Protein AF-0000000084585343 (afdb_homodimer)

Secondary structure (DSSP, 8-state):
-------EEEEEETTT---TT-EEEEEETTEEEEEE---GGGT-----EEEEEEE-SSEEEEEEEEEES-SHHHHHHHHHHHHTHHHHHHHHTS-HHHHHHHHHHHHHHHHHSHHHHHHHTTSSSEEEEEEEEEETTEEEEEEESS-EEEEE-S-TT--S-SB-S---TT--EETT-GGGSSS--EEEEEEEPPSSEEEEEEE-GGGGSSTT-TTSSHHHHHHHHHT-SSHHHHHHHHHHHHHHTT--S-EEEEEEEEE-/-------EEEEEETTT---TT-EEEEEETTEEEEEE---GGGT-----EEEEEEE-SSEEEEEEEEEES-SHHHHHHHHHHHHTHHHHHHHHTS-HHHHHHHHHHHHHHHHHSHHHHHHHTTSSSEEEEEEEEEETTEEEEEEESS-EEEEE-S-TT--S-SB-S---TT--EETT-GGGSSS--EEEEEEEPPSSEEEEEEE-GGGGSSTT-TTSSHHHHHHHHHT-SSHHHHHHHHHHHHHHTT--S-EEEEEEEEE-

pLDDT: mean 93.37, std 10.65, range [27.2, 98.88]

Nearest PDB structures (foldseek):
  2j82-assembly1_A-2  TM=6.021E-01  e=1.663E-08  Synechococcus elongatus
  2p8e-assembly2_B  TM=5.003E-01  e=1.039E-08  Homo sapiens
  1txo-assembly1_A  TM=5.995E-01  e=2.794E-07  Mycobacterium tuberculosis
  6rre-assembly1_A  TM=5.314E-01  e=5.277E-06  Legionella pneumophila
  6rre-assembly6_F  TM=5.368E-01  e=9.498E-06  Legionella pneumophila

Foldseek 3Di:
DPPPFDKDKDKDFCVVPQQELHWDWDDDVQKIKIWHNFYVVQPADTTLKMKMWIDTDFKIKIKIKGWPPHNFQVVLVRVLCVVCVVVLVVLLPDDPVRSQVVVVVVVVCSLLDPVQQVVLLPTPTWMWMKIWMDGHQKIKIKTFAAKWKAKADLDPVPPDDGTDADHDHQGITGNSHQSVDPHRDIDMDMDGHDAFKIKMKIKGCLLLPFPPRLPVDSVSLNVLVNPDDDDSRSSSVSNVVRSVRRRRHMMMMMMGMDHD/DPPPFDKDKDKDFCVVPQQELHWDWDDDDQKIKIWHNFYVVQPADTTLKMKMWIDTDFKIKIKIKGWPPHNFQVVLVRVLCVVCVVVLVVLLPDPPVRSQVVVVVVVVCSLLDPVQQVVLLVTPTWMWMKIWMDGHQKIKIKTFAAKWKAKADLDPVPPDDGTDADHDHQGITHNSHQSVDPHRDIDIDMDGHDAFKIKMKIKGCLLLPFPPRLPVDSVSLNVLVNPDDDDSRSSSVSNVVRSVRRRRHIMMMMMGMDHD

Structure (mmCIF, N/CA/C/O backbone):
data_AF-0000000084585343-model_v1
#
loop_
_entity.id
_entity.type
_entity.pdbx_description
1 polymer 'PPM-type phosphatase domain-containing protein'
#
loop_
_atom_site.group_PDB
_atom_site.id
_atom_site.type_symbol
_atom_site.label_atom_id
_atom_site.label_alt_id
_atom_site.label_comp_id
_atom_site.label_asym_id
_atom_site.label_entity_id
_atom_site.label_seq_id
_atom_site.pdbx_PDB_ins_code
_atom_site.Cartn_x
_atom_site.Cartn_y
_atom_site.Cartn_z
_atom_site.occupancy
_atom_site.B_iso_or_equiv
_atom_site.auth_seq_id
_atom_site.auth_comp_id
_atom_site.auth_asym_id
_atom_site.auth_atom_id
_atom_site.pdbx_PDB_model_num
ATOM 1 N N . MET A 1 1 ? -21.422 -38.125 8.891 1 27.5 1 MET A N 1
ATOM 2 C CA . MET A 1 1 ? -20.188 -38.031 8.117 1 27.5 1 MET A CA 1
ATOM 3 C C . MET A 1 1 ? -19.922 -36.625 7.637 1 27.5 1 MET A C 1
ATOM 5 O O . MET A 1 1 ? -20.688 -36.062 6.828 1 27.5 1 MET A O 1
ATOM 9 N N . GLU A 1 2 ? -19.547 -35.656 8.438 1 32.91 2 GLU A N 1
ATOM 10 C CA . GLU A 1 2 ? -19.594 -34.188 8.289 1 32.91 2 GLU A CA 1
ATOM 11 C C . GLU A 1 2 ? -18.938 -33.75 6.992 1 32.91 2 GLU A C 1
ATOM 13 O O . GLU A 1 2 ? -17.875 -34.25 6.629 1 32.91 2 GLU A O 1
ATOM 18 N N . ALA A 1 3 ? -19.609 -33.406 5.957 1 37.69 3 ALA A N 1
ATOM 19 C CA . ALA A 1 3 ? -19.125 -32.969 4.652 1 37.69 3 ALA A CA 1
ATOM 20 C C . ALA A 1 3 ? -17.812 -32.188 4.785 1 37.69 3 ALA A C 1
ATOM 22 O O . ALA A 1 3 ? -17.766 -31.141 5.434 1 37.69 3 ALA A O 1
ATOM 23 N N . LEU A 1 4 ? -16.641 -32.688 5.078 1 44.69 4 LEU A N 1
ATOM 24 C CA . LEU A 1 4 ? -15.32 -32.094 5.164 1 44.69 4 LEU A CA 1
ATOM 25 C C . LEU A 1 4 ? -15.156 -30.984 4.121 1 44.69 4 LEU A C 1
ATOM 27 O O . LEU A 1 4 ? -15.273 -31.25 2.918 1 44.69 4 LEU A O 1
ATOM 31 N N . GLU A 1 5 ? -15.617 -29.828 4.324 1 55.81 5 GLU A N 1
ATOM 32 C CA . GLU A 1 5 ? -15.586 -28.656 3.447 1 55.81 5 GLU A CA 1
ATOM 33 C C . GLU A 1 5 ? -14.336 -28.656 2.57 1 55.81 5 GLU A C 1
ATOM 35 O O . GLU A 1 5 ? -13.227 -28.812 3.068 1 55.81 5 GLU A O 1
ATOM 40 N N . GLN A 1 6 ? -14.414 -29.156 1.311 1 71.06 6 GLN A N 1
ATOM 41 C CA . GLN A 1 6 ? -13.453 -29.531 0.28 1 71.06 6 GLN A CA 1
ATOM 42 C C . GLN A 1 6 ? -12.516 -28.375 -0.047 1 71.06 6 GLN A C 1
ATOM 44 O O . GLN A 1 6 ? -12.969 -27.266 -0.356 1 71.06 6 GLN A O 1
ATOM 49 N N . MET A 1 7 ? -11.312 -28.328 0.651 1 78.56 7 MET A N 1
ATOM 50 C CA . MET A 1 7 ? -10.227 -27.438 0.246 1 78.56 7 MET A CA 1
ATOM 51 C C . MET A 1 7 ? -9.5 -28 -0.974 1 78.56 7 MET A C 1
ATOM 53 O O . MET A 1 7 ? -9.273 -29.203 -1.07 1 78.56 7 MET A O 1
ATOM 57 N N . TYR A 1 8 ? -9.383 -27.125 -2 1 87.94 8 TYR A N 1
ATOM 58 C CA . TYR A 1 8 ? -8.609 -27.484 -3.184 1 87.94 8 TYR A CA 1
ATOM 59 C C . TYR A 1 8 ? -7.266 -26.75 -3.189 1 87.94 8 TYR A C 1
ATOM 61 O O . TYR A 1 8 ? -7.156 -25.625 -2.695 1 87.94 8 TYR A O 1
ATOM 69 N N . ASN A 1 9 ? -6.305 -27.5 -3.645 1 94.06 9 ASN A N 1
ATOM 70 C CA . ASN A 1 9 ? -4.957 -26.938 -3.654 1 94.06 9 ASN A CA 1
ATOM 71 C C . ASN A 1 9 ? -4.285 -27.125 -5.012 1 94.06 9 ASN A C 1
ATOM 73 O O . ASN A 1 9 ? -4.43 -28.172 -5.645 1 94.06 9 ASN A O 1
ATOM 77 N N . TYR A 1 10 ? -3.699 -26.094 -5.527 1 97.12 10 TYR A N 1
ATOM 78 C CA . TYR A 1 10 ? -2.902 -26.109 -6.75 1 97.12 10 TYR A CA 1
ATOM 79 C C . TYR A 1 10 ? -1.547 -25.453 -6.52 1 97.12 10 TYR A C 1
ATOM 81 O O . TYR A 1 10 ? -1.464 -24.375 -5.914 1 97.12 10 TYR A O 1
ATOM 89 N N . SER A 1 11 ? -0.456 -26.109 -6.891 1 97.69 11 SER A N 1
ATOM 90 C CA . SER A 1 11 ? 0.888 -25.547 -6.785 1 97.69 11 SER A CA 1
ATOM 91 C C . SER A 1 11 ? 1.7 -25.828 -8.047 1 97.69 11 SER A C 1
ATOM 93 O O . SER A 1 11 ? 1.641 -26.922 -8.602 1 97.69 11 SER A O 1
ATOM 95 N N . TRP A 1 12 ? 2.348 -24.797 -8.523 1 98.19 12 TRP A N 1
ATOM 96 C CA . TRP A 1 12 ? 3.18 -24.906 -9.711 1 98.19 12 TRP A CA 1
ATOM 97 C C . TRP A 1 12 ? 4.43 -24.031 -9.578 1 98.19 12 TRP A C 1
ATOM 99 O O . TRP A 1 12 ? 4.398 -22.984 -8.938 1 98.19 12 TRP A O 1
ATOM 109 N N . ASN A 1 13 ? 5.555 -24.5 -10.141 1 97.88 13 ASN A N 1
ATOM 110 C CA . ASN A 1 13 ? 6.723 -23.641 -10.344 1 97.88 13 ASN A CA 1
ATOM 111 C C . ASN A 1 13 ? 7.359 -23.891 -11.711 1 97.88 13 ASN A C 1
ATOM 113 O O . ASN A 1 13 ? 7.066 -24.891 -12.367 1 97.88 13 ASN A O 1
ATOM 117 N N . GLY A 1 14 ? 8.156 -23 -12.141 1 97.19 14 GLY A N 1
ATOM 118 C CA . GLY A 1 14 ? 8.695 -22.984 -13.492 1 97.19 14 GLY A CA 1
ATOM 119 C C . GLY A 1 14 ? 9.602 -24.156 -13.797 1 97.19 14 GLY A C 1
ATOM 120 O O . GLY A 1 14 ? 9.906 -24.422 -14.961 1 97.19 14 GLY A O 1
ATOM 121 N N . GLU A 1 15 ? 10.039 -24.844 -12.773 1 95.88 15 GLU A N 1
ATOM 122 C CA . GLU A 1 15 ? 10.859 -26.031 -13 1 95.88 15 GLU A CA 1
ATOM 123 C C . GLU A 1 15 ? 10 -27.234 -13.414 1 95.88 15 GLU A C 1
ATOM 125 O O . GLU A 1 15 ? 10.461 -28.109 -14.133 1 95.88 15 GLU A O 1
ATOM 130 N N . MET A 1 16 ? 8.781 -27.344 -12.945 1 96.56 16 MET A N 1
ATOM 131 C CA . MET A 1 16 ? 7.852 -28.406 -13.336 1 96.56 16 MET A CA 1
ATOM 132 C C . MET A 1 16 ? 7.535 -28.328 -14.828 1 96.56 16 MET A C 1
ATOM 134 O O . MET A 1 16 ? 7.551 -29.344 -15.523 1 96.56 16 MET A O 1
ATOM 138 N N . LYS A 1 17 ? 7.184 -27.172 -15.25 1 97.12 17 LYS A N 1
ATOM 139 C CA . LYS A 1 17 ? 6.965 -26.828 -16.656 1 97.12 17 LYS A CA 1
ATOM 140 C C . LYS A 1 17 ? 7.277 -25.359 -16.906 1 97.12 17 LYS A C 1
ATOM 142 O O . LYS A 1 17 ? 6.637 -24.469 -16.344 1 97.12 17 LYS A O 1
ATOM 147 N N . SER A 1 18 ? 8.164 -25.031 -17.797 1 97.62 18 SER A N 1
ATOM 148 C CA . SER A 1 18 ? 8.727 -23.703 -17.922 1 97.62 18 SER A CA 1
ATOM 149 C C . SER A 1 18 ? 7.84 -22.797 -18.781 1 97.62 18 SER A C 1
ATOM 151 O O . SER A 1 18 ? 7.848 -21.578 -18.609 1 97.62 18 SER A O 1
ATOM 153 N N . TYR A 1 19 ? 7.152 -23.344 -19.781 1 98.25 19 TYR A N 1
ATOM 154 C CA . TYR A 1 19 ? 6.312 -22.641 -20.75 1 98.25 19 TYR A CA 1
ATOM 155 C C . TYR A 1 19 ? 7.121 -21.594 -21.5 1 98.25 19 TYR A C 1
ATOM 157 O O . TYR A 1 19 ? 6.621 -20.5 -21.781 1 98.25 19 TYR A O 1
ATOM 165 N N . LEU A 1 20 ? 8.406 -21.875 -21.734 1 98.19 20 LEU A N 1
ATOM 166 C CA . LEU A 1 20 ? 9.203 -21.016 -22.609 1 98.19 20 LEU A CA 1
ATOM 167 C C . LEU A 1 20 ? 8.617 -20.984 -24.016 1 98.19 20 LEU A C 1
ATOM 169 O O . LEU A 1 20 ? 8.25 -22.016 -24.562 1 98.19 20 LEU A O 1
ATOM 173 N N . ASP A 1 21 ? 8.508 -19.781 -24.531 1 97.94 21 ASP A N 1
ATOM 174 C CA . ASP A 1 21 ? 7.941 -19.531 -25.859 1 97.94 21 ASP A CA 1
ATOM 175 C C . ASP A 1 21 ? 6.523 -20.078 -25.953 1 97.94 21 ASP A C 1
ATOM 177 O O . ASP A 1 21 ? 6.059 -20.406 -27.047 1 97.94 21 ASP A O 1
ATOM 181 N N . GLN A 1 22 ? 5.863 -20.203 -24.844 1 98.12 22 GLN A N 1
ATOM 182 C CA . GLN A 1 22 ? 4.527 -20.797 -24.828 1 98.12 22 GLN A CA 1
ATOM 183 C C . GLN A 1 22 ? 3.615 -20.062 -23.844 1 98.12 22 GLN A C 1
ATOM 185 O O . GLN A 1 22 ? 3.965 -19.906 -22.672 1 98.12 22 GLN A O 1
ATOM 190 N N . VAL A 1 23 ? 2.506 -19.609 -24.344 1 98.31 23 VAL A N 1
ATOM 191 C CA . VAL A 1 23 ? 1.466 -19.047 -23.484 1 98.31 23 VAL A CA 1
ATOM 192 C C . VAL A 1 23 ? 0.542 -20.172 -23 1 98.31 23 VAL A C 1
ATOM 194 O O . VAL A 1 23 ? 0.135 -21.031 -23.797 1 98.31 23 VAL A O 1
ATOM 197 N N . ASP A 1 24 ? 0.306 -20.188 -21.75 1 98.62 24 ASP A N 1
ATOM 198 C CA . ASP A 1 24 ? -0.601 -21.172 -21.188 1 98.62 24 ASP A CA 1
ATOM 199 C C . ASP A 1 24 ? -1.649 -20.516 -20.297 1 98.62 24 ASP A C 1
ATOM 201 O O . ASP A 1 24 ? -1.325 -19.641 -19.484 1 98.62 24 ASP A O 1
ATOM 205 N N . LEU A 1 25 ? -2.855 -20.797 -20.531 1 98.56 25 LEU A N 1
ATOM 206 C CA . LEU A 1 25 ? -3.961 -20.406 -19.672 1 98.56 25 LEU A CA 1
ATOM 207 C C . LEU A 1 25 ? -4.742 -21.625 -19.188 1 98.56 25 LEU A C 1
ATOM 209 O O . LEU A 1 25 ? -5.242 -22.406 -20 1 98.56 25 LEU A O 1
ATOM 213 N N . SER A 1 26 ? -4.836 -21.781 -17.891 1 97.56 26 SER A N 1
ATOM 214 C CA . SER A 1 26 ? -5.52 -22.922 -17.312 1 97.56 26 SER A CA 1
ATOM 215 C C . SER A 1 26 ? -6.496 -22.5 -16.219 1 97.56 26 SER A C 1
ATOM 217 O O . SER A 1 26 ? -6.293 -21.484 -15.555 1 97.56 26 SER A O 1
ATOM 219 N N . GLY A 1 27 ? -7.512 -23.297 -16.125 1 96.38 27 GLY A N 1
ATOM 220 C CA . GLY A 1 27 ? -8.469 -23.062 -15.047 1 96.38 27 GLY A CA 1
ATOM 221 C C . GLY A 1 27 ? -8.32 -24.031 -13.898 1 96.38 27 GLY A C 1
ATOM 222 O O . GLY A 1 27 ? -8.039 -25.219 -14.109 1 96.38 27 GLY A O 1
ATOM 223 N N . TYR A 1 28 ? -8.477 -23.562 -12.727 1 95.75 28 TYR A N 1
ATOM 224 C CA . TYR A 1 28 ? -8.555 -24.359 -11.508 1 95.75 28 TYR A CA 1
ATOM 225 C C . TYR A 1 28 ? -9.703 -23.906 -10.625 1 95.75 28 TYR A C 1
ATOM 227 O O . TYR A 1 28 ? -9.602 -22.875 -9.938 1 95.75 28 TYR A O 1
ATOM 235 N N . GLN A 1 29 ? -10.742 -24.766 -10.547 1 94 29 GLN A N 1
ATOM 236 C CA . GLN A 1 29 ? -11.984 -24.312 -9.938 1 94 29 GLN A CA 1
ATOM 237 C C . GLN A 1 29 ? -12.477 -23.016 -10.594 1 94 29 GLN A C 1
ATOM 239 O O . GLN A 1 29 ? -12.68 -22.984 -11.805 1 94 29 GLN A O 1
ATOM 244 N N . HIS A 1 30 ? -12.617 -22 -9.859 1 96.12 30 HIS A N 1
ATOM 245 C CA . HIS A 1 30 ? -13.102 -20.75 -10.445 1 96.12 30 HIS A CA 1
ATOM 246 C C . HIS A 1 30 ? -11.961 -19.766 -10.641 1 96.12 30 HIS A C 1
ATOM 248 O O . HIS A 1 30 ? -12.195 -18.594 -10.938 1 96.12 30 HIS A O 1
ATOM 254 N N . VAL A 1 31 ? -10.734 -20.234 -10.469 1 98.06 31 VAL A N 1
ATOM 255 C CA . VAL A 1 31 ? -9.555 -19.375 -10.586 1 98.06 31 VAL A CA 1
ATOM 256 C C . VAL A 1 31 ? -8.812 -19.688 -11.883 1 98.06 31 VAL A C 1
ATOM 258 O O . VAL A 1 31 ? -8.742 -20.859 -12.297 1 98.06 31 VAL A O 1
ATOM 261 N N . TRP A 1 32 ? -8.328 -18.641 -12.562 1 98.56 32 TRP A N 1
ATOM 262 C CA . TRP A 1 32 ? -7.555 -18.797 -13.789 1 98.56 32 TRP A CA 1
ATOM 263 C C . TRP A 1 32 ? -6.07 -18.562 -13.531 1 98.56 32 TRP A C 1
ATOM 265 O O . TRP A 1 32 ? -5.699 -17.672 -12.773 1 98.56 32 TRP A O 1
ATOM 275 N N . ILE A 1 33 ? -5.258 -19.422 -14.156 1 98.75 33 ILE A N 1
ATOM 276 C CA . ILE A 1 33 ? -3.807 -19.312 -14.055 1 98.75 33 ILE A CA 1
ATOM 277 C C . ILE A 1 33 ? -3.203 -19.078 -15.438 1 98.75 33 ILE A C 1
ATOM 279 O O . ILE A 1 33 ? -3.457 -19.859 -16.359 1 98.75 33 ILE A O 1
ATOM 283 N N . GLY A 1 34 ? -2.531 -17.969 -15.609 1 98.81 34 GLY A N 1
ATOM 284 C CA . GLY A 1 34 ? -1.803 -17.688 -16.844 1 98.81 34 GLY A CA 1
ATOM 285 C C . GLY A 1 34 ? -0.297 -17.766 -16.672 1 98.81 34 GLY A C 1
ATOM 286 O O . GLY A 1 34 ? 0.252 -17.266 -15.688 1 98.81 34 GLY A O 1
ATOM 287 N N . ARG A 1 35 ? 0.361 -18.438 -17.641 1 98.69 35 ARG A N 1
ATOM 288 C CA . ARG A 1 35 ? 1.808 -18.609 -17.547 1 98.69 35 ARG A CA 1
ATOM 289 C C . ARG A 1 35 ? 2.469 -18.359 -18.906 1 98.69 35 ARG A C 1
ATOM 291 O O . ARG A 1 35 ? 1.931 -18.75 -19.938 1 98.69 35 ARG A O 1
ATOM 298 N N . PHE A 1 36 ? 3.5 -17.672 -18.859 1 98.75 36 PHE A N 1
ATOM 299 C CA . PHE A 1 36 ? 4.418 -17.453 -19.969 1 98.75 36 PHE A CA 1
ATOM 300 C C . PHE A 1 36 ? 5.863 -17.438 -19.484 1 98.75 36 PHE A C 1
ATOM 302 O O . PHE A 1 36 ? 6.219 -16.625 -18.625 1 98.75 36 PHE A O 1
ATOM 309 N N . GLY A 1 37 ? 6.707 -18.312 -20.094 1 98.19 37 GLY A N 1
ATOM 310 C CA . GLY A 1 37 ? 8.039 -18.5 -19.547 1 98.19 37 GLY A CA 1
ATOM 311 C C . GLY A 1 37 ? 9.055 -17.516 -20.109 1 98.19 37 GLY A C 1
ATOM 312 O O . GLY A 1 37 ? 10.195 -17.453 -19.641 1 98.19 37 GLY A O 1
ATOM 313 N N . GLY A 1 38 ? 8.633 -16.703 -21.062 1 97.81 38 GLY A N 1
ATOM 314 C CA . GLY A 1 38 ? 9.555 -15.789 -21.719 1 97.81 38 GLY A CA 1
ATOM 315 C C . GLY A 1 38 ? 9.984 -16.25 -23.094 1 97.81 38 GLY A C 1
ATOM 316 O O . GLY A 1 38 ? 9.859 -17.438 -23.422 1 97.81 38 GLY A O 1
ATOM 317 N N . SER A 1 39 ? 10.477 -15.359 -23.797 1 97.31 39 SER A N 1
ATOM 318 C CA . SER A 1 39 ? 10.906 -15.641 -25.172 1 97.31 39 SER A CA 1
ATOM 319 C C . SER A 1 39 ? 12.375 -16.062 -25.203 1 97.31 39 SER A C 1
ATOM 321 O O . SER A 1 39 ? 13.258 -15.273 -24.844 1 97.31 39 SER A O 1
ATOM 323 N N . ILE A 1 40 ? 12.633 -17.25 -25.766 1 97.31 40 ILE A N 1
ATOM 324 C CA . ILE A 1 40 ? 13.992 -17.766 -25.891 1 97.31 40 ILE A CA 1
ATOM 325 C C . ILE A 1 40 ? 14.805 -16.844 -26.797 1 97.31 40 ILE A C 1
ATOM 327 O O . ILE A 1 40 ? 15.945 -16.484 -26.469 1 97.31 40 ILE A O 1
ATOM 331 N N . ALA A 1 41 ? 14.203 -16.438 -27.859 1 96.69 41 ALA A N 1
ATOM 332 C CA . ALA A 1 41 ? 14.867 -15.586 -28.844 1 96.69 41 ALA A CA 1
ATOM 333 C C . ALA A 1 41 ? 15.328 -14.273 -28.219 1 96.69 41 ALA A C 1
ATOM 335 O O . ALA A 1 41 ? 16.25 -13.633 -28.719 1 96.69 41 ALA A O 1
ATOM 336 N N . HIS A 1 42 ? 14.758 -13.938 -27.109 1 95.56 42 HIS A N 1
ATOM 337 C CA . HIS A 1 42 ? 15.078 -12.656 -26.5 1 95.56 42 HIS A CA 1
ATOM 338 C C . HIS A 1 42 ? 15.828 -12.852 -25.188 1 95.56 42 HIS A C 1
ATOM 340 O O . HIS A 1 42 ? 15.906 -11.93 -24.359 1 95.56 42 HIS A O 1
ATOM 346 N N . GLY A 1 43 ? 16.172 -14.086 -24.953 1 94.44 43 GLY A N 1
ATOM 347 C CA . GLY A 1 43 ? 17.125 -14.281 -23.875 1 94.44 43 GLY A CA 1
ATOM 348 C C . GLY A 1 43 ? 16.578 -15.133 -22.75 1 94.44 43 GLY A C 1
ATOM 349 O O . GLY A 1 43 ? 17.281 -15.445 -21.781 1 94.44 43 GLY A O 1
ATOM 350 N N . ALA A 1 44 ? 15.328 -15.547 -22.844 1 95.5 44 ALA A N 1
ATOM 351 C CA . ALA A 1 44 ? 14.758 -16.391 -21.797 1 95.5 44 ALA A CA 1
ATOM 352 C C . ALA A 1 44 ? 15.312 -17.812 -21.875 1 95.5 44 ALA A C 1
ATOM 354 O O . ALA A 1 44 ? 15.453 -18.359 -22.969 1 95.5 44 ALA A O 1
ATOM 355 N N . TYR A 1 45 ? 15.633 -18.422 -20.703 1 95.12 45 TYR A N 1
ATOM 356 C CA . TYR A 1 45 ? 16.125 -19.781 -20.734 1 95.12 45 TYR A CA 1
ATOM 357 C C . TYR A 1 45 ? 15.617 -20.578 -19.531 1 95.12 45 TYR A C 1
ATOM 359 O O . TYR A 1 45 ? 15.812 -21.797 -19.453 1 95.12 45 TYR A O 1
ATOM 367 N N . LYS A 1 46 ? 15.016 -19.922 -18.641 1 94.88 46 LYS A N 1
ATOM 368 C CA . LYS A 1 46 ? 14.383 -20.578 -17.5 1 94.88 46 LYS A CA 1
ATOM 369 C C . LYS A 1 46 ? 13.172 -19.781 -17.016 1 94.88 46 LYS A C 1
ATOM 371 O O . LYS A 1 46 ? 13 -18.625 -17.391 1 94.88 46 LYS A O 1
ATOM 376 N N . ASN A 1 47 ? 12.336 -20.438 -16.344 1 97 47 ASN A N 1
ATOM 377 C CA . ASN A 1 47 ? 11.203 -19.844 -15.664 1 97 47 ASN A CA 1
ATOM 378 C C . ASN A 1 47 ? 11.32 -19.984 -14.148 1 97 47 ASN A C 1
ATOM 380 O O . ASN A 1 47 ? 11.203 -21.094 -13.617 1 97 47 ASN A O 1
ATOM 384 N N . GLU A 1 48 ? 11.453 -18.859 -13.453 1 96.25 48 GLU A N 1
ATOM 385 C CA . GLU A 1 48 ? 11.688 -18.891 -12.008 1 96.25 48 GLU A CA 1
ATOM 386 C C . GLU A 1 48 ? 10.445 -18.453 -11.242 1 96.25 48 GLU A C 1
ATOM 388 O O . GLU A 1 48 ? 10.539 -18.062 -10.07 1 96.25 48 GLU A O 1
ATOM 393 N N . ASN A 1 49 ? 9.328 -18.422 -11.898 1 98.5 49 ASN A N 1
ATOM 394 C CA . ASN A 1 49 ? 8.07 -18.078 -11.242 1 98.5 49 ASN A CA 1
ATOM 395 C C . ASN A 1 49 ? 7.438 -19.281 -10.57 1 98.5 49 ASN A C 1
ATOM 397 O O . ASN A 1 49 ? 7.773 -20.422 -10.891 1 98.5 49 ASN A O 1
ATOM 401 N N . ALA A 1 50 ? 6.609 -19.062 -9.664 1 98.62 50 ALA A N 1
ATOM 402 C CA . ALA A 1 50 ? 5.781 -20.062 -9 1 98.62 50 ALA A CA 1
ATOM 403 C C . ALA A 1 50 ? 4.445 -19.484 -8.562 1 98.62 50 ALA A C 1
ATOM 405 O O . ALA A 1 50 ? 4.289 -18.266 -8.492 1 98.62 50 ALA A O 1
ATOM 406 N N . CYS A 1 51 ? 3.5 -20.312 -8.383 1 98.62 51 CYS A N 1
ATOM 407 C CA . CYS A 1 51 ? 2.234 -19.859 -7.816 1 98.62 51 CYS A CA 1
ATOM 408 C C . CYS A 1 51 ? 1.595 -20.953 -6.965 1 98.62 51 CYS A C 1
ATOM 410 O O . CYS A 1 51 ? 1.979 -22.125 -7.051 1 98.62 51 CYS A O 1
ATOM 412 N N . LEU A 1 52 ? 0.792 -20.594 -6.078 1 98.69 52 LEU A N 1
ATOM 413 C CA . LEU A 1 52 ? 0.028 -21.438 -5.18 1 98.69 52 LEU A CA 1
ATOM 414 C C . LEU A 1 52 ? -1.397 -20.922 -5.016 1 98.69 52 LEU A C 1
ATOM 416 O O . LEU A 1 52 ? -1.613 -19.719 -4.871 1 98.69 52 LEU A O 1
ATOM 420 N N . ILE A 1 53 ? -2.383 -21.812 -5.113 1 98.5 53 ILE A N 1
ATOM 421 C CA . ILE A 1 53 ? -3.789 -21.469 -4.922 1 98.5 53 ILE A CA 1
ATOM 422 C C . ILE A 1 53 ? -4.422 -22.438 -3.918 1 98.5 53 ILE A C 1
ATOM 424 O O . ILE A 1 53 ? -4.281 -23.641 -4.043 1 98.5 53 ILE A O 1
ATOM 428 N N . LEU A 1 54 ? -5 -21.891 -2.898 1 97.88 54 LEU A N 1
ATOM 429 C CA . LEU A 1 54 ? -5.891 -22.625 -2.002 1 97.88 54 LEU A CA 1
ATOM 430 C C . LEU A 1 54 ? -7.305 -22.047 -2.057 1 97.88 54 LEU A C 1
ATOM 432 O O . LEU A 1 54 ? -7.48 -20.828 -2.072 1 97.88 54 LEU A O 1
ATOM 436 N N . THR A 1 55 ? -8.281 -22.922 -2.188 1 96.75 55 THR A N 1
ATOM 437 C CA . THR A 1 55 ? -9.656 -22.438 -2.199 1 96.75 55 THR A CA 1
ATOM 438 C C . THR A 1 55 ? -10.516 -23.203 -1.207 1 96.75 55 THR A C 1
ATOM 440 O O . THR A 1 55 ? -10.297 -24.406 -0.99 1 96.75 55 THR A O 1
ATOM 443 N N . GLY A 1 56 ? -11.406 -22.5 -0.542 1 94.94 56 GLY A N 1
ATOM 444 C CA . GLY A 1 56 ? -12.438 -23.078 0.302 1 94.94 56 GLY A CA 1
ATOM 445 C C . GLY A 1 56 ? -13.836 -22.672 -0.099 1 94.94 56 GLY A C 1
ATOM 446 O O . GLY A 1 56 ? -14.078 -22.297 -1.251 1 94.94 56 GLY A O 1
ATOM 447 N N . ALA A 1 57 ? -14.766 -22.828 0.794 1 91.12 57 ALA A N 1
ATOM 448 C CA . ALA A 1 57 ? -16.172 -22.562 0.481 1 91.12 57 ALA A CA 1
ATOM 449 C C . ALA A 1 57 ? -16.406 -21.094 0.158 1 91.12 57 ALA A C 1
ATOM 451 O O . ALA A 1 57 ? -17.219 -20.766 -0.715 1 91.12 57 ALA A O 1
ATOM 452 N N . ASP A 1 58 ? -15.781 -20.25 0.894 1 95.25 58 ASP A N 1
ATOM 453 C CA . ASP A 1 58 ? -16.047 -18.828 0.698 1 95.25 58 ASP A CA 1
ATOM 454 C C . ASP A 1 58 ? -14.766 -18.016 0.776 1 95.25 58 ASP A C 1
ATOM 456 O O . ASP A 1 58 ? -14.773 -16.875 1.252 1 95.25 58 ASP A O 1
ATOM 460 N N . TRP A 1 59 ? -13.688 -18.641 0.408 1 97.81 59 TRP A N 1
ATOM 461 C CA . TRP A 1 59 ? -12.422 -17.906 0.449 1 97.81 59 TRP A CA 1
ATOM 462 C C . TRP A 1 59 ? -11.438 -18.453 -0.582 1 97.81 59 TRP A C 1
ATOM 464 O O . TRP A 1 59 ? -11.562 -19.594 -1.02 1 97.81 59 TRP A O 1
ATOM 474 N N . GLU A 1 60 ? -10.523 -17.688 -1.094 1 98.38 60 GLU A N 1
ATOM 475 C CA . GLU A 1 60 ? -9.352 -18.031 -1.908 1 98.38 60 GLU A CA 1
ATOM 476 C C . GLU A 1 60 ? -8.07 -17.484 -1.285 1 98.38 60 GLU A C 1
ATOM 478 O O . GLU A 1 60 ? -8.062 -16.375 -0.746 1 98.38 60 GLU A O 1
ATOM 483 N N . LEU A 1 61 ? -7.043 -18.203 -1.233 1 98.75 61 LEU A N 1
ATOM 484 C CA . LEU A 1 61 ? -5.676 -17.75 -1.007 1 98.75 61 LEU A CA 1
ATOM 485 C C . LEU A 1 61 ? -4.816 -17.969 -2.25 1 98.75 61 LEU A C 1
ATOM 487 O O . LEU A 1 61 ? -4.617 -19.109 -2.686 1 98.75 61 LEU A O 1
ATOM 491 N N . ALA A 1 62 ? -4.434 -16.906 -2.869 1 98.81 62 ALA A N 1
ATOM 492 C CA . ALA A 1 62 ? -3.629 -16.938 -4.086 1 98.81 62 ALA A CA 1
ATOM 493 C C . ALA A 1 62 ? -2.248 -16.344 -3.854 1 98.81 62 ALA A C 1
ATOM 495 O O . ALA A 1 62 ? -2.125 -15.281 -3.236 1 98.81 62 ALA A O 1
ATOM 496 N N . VAL A 1 63 ? -1.216 -17.016 -4.336 1 98.88 63 VAL A N 1
ATOM 497 C CA . VAL A 1 63 ? 0.161 -16.562 -4.156 1 98.88 63 VAL A CA 1
ATOM 498 C C . VAL A 1 63 ? 0.887 -16.562 -5.5 1 98.88 63 VAL A C 1
ATOM 500 O O . VAL A 1 63 ? 0.901 -17.578 -6.203 1 98.88 63 VAL A O 1
ATOM 503 N N . VAL A 1 64 ? 1.422 -15.477 -5.887 1 98.88 64 VAL A N 1
ATOM 504 C CA . VAL A 1 64 ? 2.355 -15.445 -7.008 1 98.88 64 VAL A CA 1
ATOM 505 C C . VAL A 1 64 ? 3.758 -15.117 -6.504 1 98.88 64 VAL A C 1
ATOM 507 O O . VAL A 1 64 ? 3.922 -14.289 -5.605 1 98.88 64 VAL A O 1
ATOM 510 N N . MET A 1 65 ? 4.719 -15.758 -7.074 1 98.81 65 MET A N 1
ATOM 511 C CA . MET A 1 65 ? 6.109 -15.594 -6.656 1 98.81 65 MET A CA 1
ATOM 512 C C . MET A 1 65 ? 7.031 -15.477 -7.867 1 98.81 65 MET A C 1
ATOM 514 O O . MET A 1 65 ? 6.855 -16.188 -8.859 1 98.81 65 MET A O 1
ATOM 518 N N . GLY A 1 66 ? 7.84 -14.539 -7.871 1 98 66 GLY A N 1
ATOM 519 C CA . GLY A 1 66 ? 8.914 -14.383 -8.836 1 98 66 GLY A CA 1
ATOM 520 C C . GLY A 1 66 ? 10.297 -14.492 -8.219 1 98 66 GLY A C 1
ATOM 521 O O . GLY A 1 66 ? 10.711 -13.609 -7.461 1 98 66 GLY A O 1
ATOM 522 N N . ALA A 1 67 ? 11.031 -15.539 -8.555 1 97.06 67 ALA A N 1
ATOM 523 C CA . ALA A 1 67 ? 12.359 -15.781 -7.988 1 97.06 67 ALA A CA 1
ATOM 524 C C . ALA A 1 67 ? 13.453 -15.305 -8.938 1 97.06 67 ALA A C 1
ATOM 526 O O . ALA A 1 67 ? 13.188 -15.016 -10.109 1 97.06 67 ALA A O 1
ATOM 527 N N . GLN A 1 68 ? 14.578 -15.117 -8.336 1 93.44 68 GLN A N 1
ATOM 528 C CA . GLN A 1 68 ? 15.789 -14.797 -9.086 1 93.44 68 GLN A CA 1
ATOM 529 C C . GLN A 1 68 ? 16.875 -15.844 -8.867 1 93.44 68 GLN A C 1
ATOM 531 O O . GLN A 1 68 ? 17.031 -16.359 -7.762 1 93.44 68 GLN A O 1
ATOM 536 N N . HIS A 1 69 ? 17.625 -16.188 -9.891 1 89.94 69 HIS A N 1
ATOM 537 C CA . HIS A 1 69 ? 18.719 -17.141 -9.914 1 89.94 69 HIS A CA 1
ATOM 538 C C . HIS A 1 69 ? 18.203 -18.562 -10.039 1 89.94 69 HIS A C 1
ATOM 540 O O . HIS A 1 69 ? 18.578 -19.281 -10.969 1 89.94 69 HIS A O 1
ATOM 546 N N . THR A 1 70 ? 17.438 -19.031 -9.07 1 91.62 70 THR A N 1
ATOM 547 C CA . THR A 1 70 ? 16.766 -20.328 -9.141 1 91.62 70 THR A CA 1
ATOM 548 C C . THR A 1 70 ? 15.336 -20.234 -8.609 1 91.62 70 THR A C 1
ATOM 550 O O . THR A 1 70 ? 14.977 -19.234 -7.969 1 91.62 70 THR A O 1
ATOM 553 N N . VAL A 1 71 ? 14.586 -21.25 -8.914 1 95.12 71 VAL A N 1
ATOM 554 C CA . VAL A 1 71 ? 13.203 -21.281 -8.461 1 95.12 71 VAL A CA 1
ATOM 555 C C . VAL A 1 71 ? 13.148 -21.703 -6.988 1 95.12 71 VAL A C 1
ATOM 557 O O . VAL A 1 71 ? 12.094 -21.672 -6.363 1 95.12 71 VAL A O 1
ATOM 560 N N . GLU A 1 72 ? 14.203 -22.016 -6.375 1 95.31 72 GLU A N 1
ATOM 561 C CA . GLU A 1 72 ? 14.281 -22.672 -5.07 1 95.31 72 GLU A CA 1
ATOM 562 C C . GLU A 1 72 ? 13.609 -21.828 -3.99 1 95.31 72 GLU A C 1
ATOM 564 O O . GLU A 1 72 ? 12.906 -22.359 -3.129 1 95.31 72 GLU A O 1
ATOM 569 N N . SER A 1 73 ? 13.875 -20.516 -4 1 97.06 73 SER A N 1
ATOM 570 C CA . SER A 1 73 ? 13.281 -19.641 -2.988 1 97.06 73 SER A CA 1
ATOM 571 C C . SER A 1 73 ? 11.758 -19.625 -3.094 1 97.06 73 SER A C 1
ATOM 573 O O . SER A 1 73 ? 11.062 -19.688 -2.08 1 97.06 73 SER A O 1
ATOM 575 N N . ALA A 1 74 ? 11.289 -19.547 -4.316 1 97.88 74 ALA A N 1
ATOM 576 C CA . ALA A 1 74 ? 9.852 -19.562 -4.535 1 97.88 74 ALA A CA 1
ATOM 577 C C . ALA A 1 74 ? 9.25 -20.906 -4.121 1 97.88 74 ALA A C 1
ATOM 579 O O . ALA A 1 74 ? 8.195 -20.953 -3.486 1 97.88 74 ALA A O 1
ATOM 580 N N . ALA A 1 75 ? 9.938 -21.984 -4.523 1 97 75 ALA A N 1
ATOM 581 C CA . ALA A 1 75 ? 9.484 -23.312 -4.141 1 97 75 ALA A CA 1
ATOM 582 C C . ALA A 1 75 ? 9.461 -23.469 -2.621 1 97 75 ALA A C 1
ATOM 584 O O . ALA A 1 75 ? 8.547 -24.078 -2.068 1 97 75 ALA A O 1
ATOM 585 N N . PHE A 1 76 ? 10.43 -22.953 -1.997 1 97.75 76 PHE A N 1
ATOM 586 C CA . PHE A 1 76 ? 10.531 -22.984 -0.543 1 97.75 76 PHE A CA 1
ATOM 587 C C . PHE A 1 76 ? 9.336 -22.297 0.101 1 97.75 76 PHE A C 1
ATOM 589 O O . PHE A 1 76 ? 8.75 -22.828 1.055 1 97.75 76 PHE A O 1
ATOM 596 N N . ILE A 1 77 ? 8.953 -21.125 -0.386 1 98.38 77 ILE A N 1
ATOM 597 C CA . ILE A 1 77 ? 7.809 -20.391 0.14 1 98.38 77 ILE A CA 1
ATOM 598 C C . ILE A 1 77 ? 6.535 -21.219 -0.035 1 98.38 77 ILE A C 1
ATOM 600 O O . ILE A 1 77 ? 5.758 -21.375 0.91 1 98.38 77 ILE A O 1
ATOM 604 N N . ALA A 1 78 ? 6.363 -21.75 -1.234 1 98 78 ALA A N 1
ATOM 605 C CA . ALA A 1 78 ? 5.18 -22.562 -1.527 1 98 78 ALA A CA 1
ATOM 606 C C . ALA A 1 78 ? 5.105 -23.766 -0.606 1 98 78 ALA A C 1
ATOM 608 O O . ALA A 1 78 ? 4.051 -24.062 -0.04 1 98 78 ALA A O 1
ATOM 609 N N . ASP A 1 79 ? 6.191 -24.422 -0.459 1 97 79 ASP A N 1
ATOM 610 C CA . ASP A 1 79 ? 6.242 -25.609 0.388 1 97 79 ASP A CA 1
ATOM 611 C C . ASP A 1 79 ? 5.918 -25.266 1.84 1 97 79 ASP A C 1
ATOM 613 O O . ASP A 1 79 ? 5.25 -26.031 2.533 1 97 79 ASP A O 1
ATOM 617 N N . SER A 1 80 ? 6.434 -24.156 2.264 1 97.81 80 SER A N 1
ATOM 618 C CA . SER A 1 80 ? 6.184 -23.719 3.631 1 97.81 80 SER A CA 1
ATOM 619 C C . SER A 1 80 ? 4.695 -23.484 3.875 1 97.81 80 SER A C 1
ATOM 621 O O . SER A 1 80 ? 4.184 -23.797 4.953 1 97.81 80 SER A O 1
ATOM 623 N N . LEU A 1 81 ? 4.012 -22.938 2.898 1 98 81 LEU A N 1
ATOM 624 C CA . LEU A 1 81 ? 2.58 -22.688 3.01 1 98 81 LEU A CA 1
ATOM 625 C C . LEU A 1 81 ? 1.792 -24 2.926 1 98 81 LEU A C 1
ATOM 627 O O . LEU A 1 81 ? 0.853 -24.203 3.697 1 98 81 LEU A O 1
ATOM 631 N N . ILE A 1 82 ? 2.234 -24.859 2.021 1 97.06 82 ILE A N 1
ATOM 632 C CA . ILE A 1 82 ? 1.545 -26.125 1.833 1 97.06 82 ILE A CA 1
ATOM 633 C C . ILE A 1 82 ? 1.652 -26.969 3.104 1 97.06 82 ILE A C 1
ATOM 635 O O . ILE A 1 82 ? 0.691 -27.625 3.502 1 97.06 82 ILE A O 1
ATOM 639 N N . LEU A 1 83 ? 2.801 -26.938 3.676 1 96.06 83 LEU A N 1
ATOM 640 C CA . LEU A 1 83 ? 3.016 -27.672 4.918 1 96.06 83 LEU A CA 1
ATOM 641 C C . LEU A 1 83 ? 2.029 -27.234 5.992 1 96.06 83 LEU A C 1
ATOM 643 O O . LEU A 1 83 ? 1.685 -28 6.887 1 96.06 83 LEU A O 1
ATOM 647 N N . ARG A 1 84 ? 1.55 -26.031 5.902 1 96.81 84 ARG A N 1
ATOM 648 C CA . ARG A 1 84 ? 0.662 -25.469 6.914 1 96.81 84 ARG A CA 1
ATOM 649 C C . ARG A 1 84 ? -0.75 -25.297 6.367 1 96.81 84 ARG A C 1
ATOM 651 O O . ARG A 1 84 ? -1.513 -24.469 6.859 1 96.81 84 ARG A O 1
ATOM 658 N N . GLN A 1 85 ? -1.055 -25.984 5.344 1 96.38 85 GLN A N 1
ATOM 659 C CA . GLN A 1 85 ? -2.318 -25.812 4.637 1 96.38 85 GLN A CA 1
ATOM 660 C C . GLN A 1 85 ? -3.506 -26.094 5.551 1 96.38 85 GLN A C 1
ATOM 662 O O . GLN A 1 85 ? -4.551 -25.453 5.438 1 96.38 85 GLN A O 1
ATOM 667 N N . ARG A 1 86 ? -3.428 -27.062 6.438 1 95.62 86 ARG A N 1
ATOM 668 C CA . ARG A 1 86 ? -4.52 -27.375 7.352 1 95.62 86 ARG A CA 1
ATOM 669 C C . ARG A 1 86 ? -4.824 -26.203 8.266 1 95.62 86 ARG A C 1
ATOM 671 O O . ARG A 1 86 ? -5.988 -25.828 8.438 1 95.62 86 ARG A O 1
ATOM 678 N N . LYS A 1 87 ? -3.787 -25.672 8.836 1 96.69 87 LYS A N 1
ATOM 679 C CA . LYS A 1 87 ? -3.953 -24.5 9.703 1 96.69 87 LYS A CA 1
ATOM 680 C C . LYS A 1 87 ? -4.547 -23.328 8.938 1 96.69 87 LYS A C 1
ATOM 682 O O . LYS A 1 87 ? -5.391 -22.594 9.461 1 96.69 87 LYS A O 1
ATOM 687 N N . ILE A 1 88 ? -4.074 -23.094 7.723 1 97.69 88 ILE A N 1
ATOM 688 C CA . ILE A 1 88 ? -4.582 -22.016 6.875 1 97.69 88 ILE A CA 1
ATOM 689 C C . ILE A 1 88 ? -6.078 -22.219 6.629 1 97.69 88 ILE A C 1
ATOM 691 O O . ILE A 1 88 ? -6.871 -21.297 6.793 1 97.69 88 ILE A O 1
ATOM 695 N N . THR A 1 89 ? -6.426 -23.453 6.336 1 97.19 89 THR A N 1
ATOM 696 C CA . THR A 1 89 ? -7.82 -23.781 6.062 1 97.19 89 THR A CA 1
ATOM 697 C C . THR A 1 89 ? -8.688 -23.547 7.301 1 97.19 89 THR A C 1
ATOM 699 O O . THR A 1 89 ? -9.75 -22.938 7.219 1 97.19 89 THR A O 1
ATOM 702 N N . GLU A 1 90 ? -8.227 -24.031 8.43 1 97.06 90 GLU A N 1
ATOM 703 C CA . GLU A 1 90 ? -8.953 -23.859 9.68 1 97.06 90 GLU A CA 1
ATOM 704 C C . GLU A 1 90 ? -9.148 -22.375 9.992 1 97.06 90 GLU A C 1
ATOM 706 O O . GLU A 1 90 ? -10.219 -21.969 10.453 1 97.06 90 GLU A O 1
ATOM 711 N N . THR A 1 91 ? -8.141 -21.641 9.773 1 97.94 91 THR A N 1
ATOM 712 C CA . THR A 1 91 ? -8.172 -20.203 10.039 1 97.94 91 THR A CA 1
ATOM 713 C C . THR A 1 91 ? -9.172 -19.516 9.117 1 97.94 91 THR A C 1
ATOM 715 O O . THR A 1 91 ? -10.008 -18.734 9.578 1 97.94 91 THR A O 1
ATOM 718 N N . LEU A 1 92 ? -9.164 -19.812 7.809 1 97.94 92 LEU A N 1
ATOM 719 C CA . LEU A 1 92 ? -9.961 -19.094 6.816 1 97.94 92 LEU A CA 1
ATOM 720 C C . LEU A 1 92 ? -11.406 -19.594 6.82 1 97.94 92 LEU A C 1
ATOM 722 O O . LEU A 1 92 ? -12.281 -18.938 6.246 1 97.94 92 LEU A O 1
ATOM 726 N N . ASP A 1 93 ? -11.656 -20.688 7.543 1 97.12 93 ASP A N 1
ATOM 727 C CA . ASP A 1 93 ? -13.023 -21.188 7.688 1 97.12 93 ASP A CA 1
ATOM 728 C C . ASP A 1 93 ? -13.766 -20.422 8.789 1 97.12 93 ASP A C 1
ATOM 730 O O . ASP A 1 93 ? -14.992 -20.531 8.906 1 97.12 93 ASP A O 1
ATOM 734 N N . GLU A 1 94 ? -13.062 -19.734 9.602 1 97.5 94 GLU A N 1
ATOM 735 C CA . GLU A 1 94 ? -13.695 -18.906 10.633 1 97.5 94 GLU A CA 1
ATOM 736 C C . GLU A 1 94 ? -14.445 -17.734 10.023 1 97.5 94 GLU A C 1
ATOM 738 O O . GLU A 1 94 ? -14.484 -17.578 8.797 1 97.5 94 GLU A O 1
ATOM 743 N N . ASP A 1 95 ? -15.109 -17.016 10.93 1 97.06 95 ASP A N 1
ATOM 744 C CA . ASP A 1 95 ? -15.781 -15.805 10.461 1 97.06 95 ASP A CA 1
ATOM 745 C C . ASP A 1 95 ? -14.773 -14.805 9.891 1 97.06 95 ASP A C 1
ATOM 747 O O . ASP A 1 95 ? -13.609 -14.789 10.305 1 97.06 95 ASP A O 1
ATOM 751 N N . VAL A 1 96 ? -15.242 -14.008 9.031 1 97.38 96 VAL A N 1
ATOM 752 C CA . VAL A 1 96 ? -14.359 -13.18 8.203 1 97.38 96 VAL A CA 1
ATOM 753 C C . VAL A 1 96 ? -13.477 -12.312 9.102 1 97.38 96 VAL A C 1
ATOM 755 O O . VAL A 1 96 ? -12.289 -12.133 8.828 1 97.38 96 VAL A O 1
ATOM 758 N N . SER A 1 97 ? -14.055 -11.695 10.148 1 96.12 97 SER A N 1
ATOM 759 C CA . SER A 1 97 ? -13.289 -10.82 11.031 1 96.12 97 SER A CA 1
ATOM 760 C C . SER A 1 97 ? -12.141 -11.578 11.688 1 96.12 97 SER A C 1
ATOM 762 O O . SER A 1 97 ? -11 -11.094 11.695 1 96.12 97 SER A O 1
ATOM 764 N N . SER A 1 98 ? -12.422 -12.734 12.172 1 97.19 98 SER A N 1
ATOM 765 C CA . SER A 1 98 ? -11.414 -13.578 12.805 1 97.19 98 SER A CA 1
ATOM 766 C C . SER A 1 98 ? -10.43 -14.133 11.781 1 97.19 98 SER A C 1
ATOM 768 O O . SER A 1 98 ? -9.227 -14.172 12.023 1 97.19 98 SER A O 1
ATOM 770 N N . ALA A 1 99 ? -10.922 -14.539 10.664 1 98.06 99 ALA A N 1
ATOM 771 C CA . ALA A 1 99 ? -10.117 -15.172 9.625 1 98.06 99 ALA A CA 1
ATOM 772 C C . ALA A 1 99 ? -9.016 -14.234 9.125 1 98.06 99 ALA A C 1
ATOM 774 O O . ALA A 1 99 ? -7.848 -14.625 9.07 1 98.06 99 ALA A O 1
ATOM 775 N N . ILE A 1 100 ? -9.352 -12.984 8.82 1 97.56 100 ILE A N 1
ATOM 776 C CA . ILE A 1 100 ? -8.406 -12.047 8.242 1 97.56 100 ILE A CA 1
ATOM 777 C C . ILE A 1 100 ? -7.371 -11.641 9.289 1 97.56 100 ILE A C 1
ATOM 779 O O . ILE A 1 100 ? -6.172 -11.578 9 1 97.56 100 ILE A O 1
ATOM 783 N N . LYS A 1 101 ? -7.84 -11.398 10.477 1 95.12 101 LYS A N 1
ATOM 784 C CA . LYS A 1 101 ? -6.91 -11.055 11.547 1 95.12 101 LYS A CA 1
ATOM 785 C C . LYS A 1 101 ? -5.934 -12.195 11.812 1 95.12 101 LYS A C 1
ATOM 787 O O . LYS A 1 101 ? -4.723 -11.977 11.914 1 95.12 101 LYS A O 1
ATOM 792 N N . LYS A 1 102 ? -6.406 -13.367 11.875 1 97.75 102 LYS A N 1
ATOM 793 C CA . LYS A 1 102 ? -5.586 -14.516 12.242 1 97.75 102 LYS A CA 1
ATOM 794 C C . LYS A 1 102 ? -4.652 -14.906 11.102 1 97.75 102 LYS A C 1
ATOM 796 O O . LYS A 1 102 ? -3.523 -15.352 11.336 1 97.75 102 LYS A O 1
ATOM 801 N N . ILE A 1 103 ? -5.141 -14.836 9.883 1 98.25 103 ILE A N 1
ATOM 802 C CA . ILE A 1 103 ? -4.277 -15.203 8.766 1 98.25 103 ILE A CA 1
ATOM 803 C C . ILE A 1 103 ? -3.094 -14.242 8.688 1 98.25 103 ILE A C 1
ATOM 805 O O . ILE A 1 103 ? -1.971 -14.648 8.391 1 98.25 103 ILE A O 1
ATOM 809 N N . ASP A 1 104 ? -3.375 -12.961 8.906 1 96.31 104 ASP A N 1
ATOM 810 C CA . ASP A 1 104 ? -2.297 -11.977 8.953 1 96.31 104 ASP A CA 1
ATOM 811 C C . ASP A 1 104 ? -1.258 -12.352 10.008 1 96.31 104 ASP A C 1
ATOM 813 O O . ASP A 1 104 ? -0.062 -12.414 9.711 1 96.31 104 ASP A O 1
ATOM 817 N N . SER A 1 105 ? -1.742 -12.586 11.211 1 95.69 105 SER A N 1
ATOM 818 C CA . SER A 1 105 ? -0.858 -12.961 12.305 1 95.69 105 SER A CA 1
ATOM 819 C C . SER A 1 105 ? -0.098 -14.242 11.992 1 95.69 105 SER A C 1
ATOM 821 O O . SER A 1 105 ? 1.084 -14.367 12.32 1 95.69 105 SER A O 1
ATOM 823 N N . PHE A 1 106 ? -0.79 -15.141 11.398 1 97.94 106 PHE A N 1
ATOM 824 C CA . PHE A 1 106 ? -0.202 -16.438 11.062 1 97.94 106 PHE A CA 1
ATOM 825 C C . PHE A 1 106 ? 0.936 -16.266 10.062 1 97.94 106 PHE A C 1
ATOM 827 O O . PHE A 1 106 ? 2.033 -16.781 10.266 1 97.94 106 PHE A O 1
ATOM 834 N N . LEU A 1 107 ? 0.724 -15.562 8.969 1 97.88 107 LEU A N 1
ATOM 835 C CA . LEU A 1 107 ? 1.73 -15.344 7.938 1 97.88 107 LEU A CA 1
ATOM 836 C C . LEU A 1 107 ? 2.943 -14.617 8.5 1 97.88 107 LEU A C 1
ATOM 838 O O . LEU A 1 107 ? 4.082 -15.016 8.266 1 97.88 107 LEU A O 1
ATOM 842 N N . MET A 1 108 ? 2.654 -13.57 9.273 1 96.12 108 MET A N 1
ATOM 843 C CA . MET A 1 108 ? 3.742 -12.797 9.867 1 96.12 108 MET A CA 1
ATOM 844 C C . MET A 1 108 ? 4.566 -13.664 10.812 1 96.12 108 MET A C 1
ATOM 846 O O . MET A 1 108 ? 5.797 -13.594 10.82 1 96.12 108 MET A O 1
ATOM 850 N N . SER A 1 109 ? 3.857 -14.453 11.562 1 96.44 109 SER A N 1
ATOM 851 C CA . SER A 1 109 ? 4.551 -15.352 12.477 1 96.44 109 SER A CA 1
ATOM 852 C C . SER A 1 109 ? 5.395 -16.375 11.711 1 96.44 109 SER A C 1
ATOM 854 O O . SER A 1 109 ? 6.527 -16.656 12.102 1 96.44 109 SER A O 1
ATOM 856 N N . MET A 1 110 ? 4.895 -16.891 10.688 1 97.62 110 MET A N 1
ATOM 857 C CA . MET A 1 110 ? 5.621 -17.875 9.875 1 97.62 110 MET A CA 1
ATOM 858 C C . MET A 1 110 ? 6.895 -17.25 9.297 1 97.62 110 MET A C 1
ATOM 860 O O . MET A 1 110 ? 7.984 -17.797 9.461 1 97.62 110 MET A O 1
ATOM 864 N N . PHE A 1 111 ? 6.797 -16.078 8.656 1 97.75 111 PHE A N 1
ATOM 865 C CA . PHE A 1 111 ? 7.926 -15.438 7.988 1 97.75 111 PHE A CA 1
ATOM 866 C C . PHE A 1 111 ? 8.969 -14.984 9 1 97.75 111 PHE A C 1
ATOM 868 O O . PHE A 1 111 ? 10.164 -14.953 8.703 1 97.75 111 PHE A O 1
ATOM 875 N N . ASN A 1 112 ? 8.453 -14.688 10.211 1 95.88 112 ASN A N 1
ATOM 876 C CA . ASN A 1 112 ? 9.352 -14.172 11.242 1 95.88 112 ASN A CA 1
ATOM 877 C C . ASN A 1 112 ? 9.969 -15.297 12.062 1 95.88 112 ASN A C 1
ATOM 879 O O . ASN A 1 112 ? 10.898 -15.07 12.844 1 95.88 112 ASN A O 1
ATOM 883 N N . SER A 1 113 ? 9.523 -16.484 11.953 1 97.06 113 SER A N 1
ATOM 884 C CA . SER A 1 113 ? 9.992 -17.594 12.781 1 97.06 113 SER A CA 1
ATOM 885 C C . SER A 1 113 ? 11.461 -17.891 12.516 1 97.06 113 SER A C 1
ATOM 887 O O . SER A 1 113 ? 11.938 -17.75 11.383 1 97.06 113 SER A O 1
ATOM 889 N N . VAL A 1 114 ? 12.117 -18.406 13.523 1 97 114 VAL A N 1
ATOM 890 C CA . VAL A 1 114 ? 13.531 -18.75 13.422 1 97 114 VAL A CA 1
ATOM 891 C C . VAL A 1 114 ? 13.719 -19.859 12.383 1 97 114 VAL A C 1
ATOM 893 O O . VAL A 1 114 ? 14.641 -19.797 11.57 1 97 114 VAL A O 1
ATOM 896 N N . ARG A 1 115 ? 12.867 -20.766 12.453 1 96.56 115 ARG A N 1
ATOM 897 C CA . ARG A 1 115 ? 12.961 -21.906 11.539 1 96.56 115 ARG A CA 1
ATOM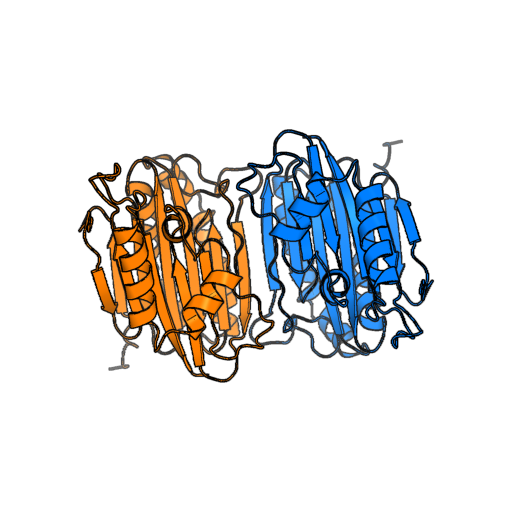 898 C C . ARG A 1 115 ? 12.836 -21.453 10.086 1 96.56 115 ARG A C 1
ATOM 900 O O . ARG A 1 115 ? 13.625 -21.859 9.234 1 96.56 115 ARG A O 1
ATOM 907 N N . PHE A 1 116 ? 11.859 -20.672 9.75 1 97.75 116 PHE A N 1
ATOM 908 C CA . PHE A 1 116 ? 11.664 -20.188 8.391 1 97.75 116 PHE A CA 1
ATOM 909 C C . PHE A 1 116 ? 12.883 -19.391 7.926 1 97.75 116 PHE A C 1
ATOM 911 O O . PHE A 1 116 ? 13.383 -19.609 6.824 1 97.75 116 PHE A O 1
ATOM 918 N N . ARG A 1 117 ? 13.344 -18.484 8.75 1 97.81 117 ARG A N 1
ATOM 919 C CA . ARG A 1 117 ? 14.453 -17.594 8.406 1 97.81 117 ARG A CA 1
ATOM 920 C C . ARG A 1 117 ? 15.742 -18.375 8.211 1 97.81 117 ARG A C 1
ATOM 922 O O . ARG A 1 117 ? 16.5 -18.125 7.277 1 97.81 117 ARG A O 1
ATOM 929 N N . SER A 1 118 ? 15.945 -19.344 9.094 1 97.69 118 SER A N 1
ATOM 930 C CA . SER A 1 118 ? 17.156 -20.172 8.992 1 97.69 118 SER A CA 1
ATOM 931 C C . SER A 1 118 ? 17.141 -21 7.715 1 97.69 118 SER A C 1
ATOM 933 O O . SER A 1 118 ? 18.188 -21.172 7.082 1 97.69 118 SER A O 1
ATOM 935 N N . THR A 1 119 ? 16.062 -21.531 7.348 1 97.19 119 THR A N 1
ATOM 936 C CA . THR A 1 119 ? 15.953 -22.312 6.121 1 97.19 119 THR A CA 1
ATOM 937 C C . THR A 1 119 ? 16.062 -21.422 4.895 1 97.19 119 THR A C 1
ATOM 939 O O . THR A 1 119 ? 16.672 -21.797 3.895 1 97.19 119 THR A O 1
ATOM 942 N N . ALA A 1 120 ? 15.438 -20.25 4.957 1 97.12 120 ALA A N 1
ATOM 943 C CA . ALA A 1 120 ? 15.508 -19.281 3.863 1 97.12 120 ALA A CA 1
ATOM 944 C C . ALA A 1 120 ? 16.953 -18.922 3.547 1 97.12 120 ALA A C 1
ATOM 946 O O . ALA A 1 120 ? 17.328 -18.766 2.381 1 97.12 120 ALA A O 1
ATOM 947 N N . ALA A 1 121 ? 17.766 -18.828 4.57 1 96.38 121 ALA A N 1
ATOM 948 C CA . ALA A 1 121 ? 19.156 -18.438 4.418 1 96.38 121 ALA A CA 1
ATOM 949 C C . ALA A 1 121 ? 19.938 -19.469 3.613 1 96.38 121 ALA A C 1
ATOM 951 O O . ALA A 1 121 ? 21 -19.156 3.061 1 96.38 121 ALA A O 1
ATOM 952 N N . LYS A 1 122 ? 19.391 -20.625 3.523 1 96.25 122 LYS A N 1
ATOM 953 C CA . LYS A 1 122 ? 20.109 -21.734 2.891 1 96.25 122 LYS A CA 1
ATOM 954 C C . LYS A 1 122 ? 19.656 -21.922 1.447 1 96.25 122 LYS A C 1
ATOM 956 O O . LYS A 1 122 ? 20.234 -22.719 0.71 1 96.25 122 LYS A O 1
ATOM 961 N N . VAL A 1 123 ? 18.609 -21.312 1.071 1 95.69 123 VAL A N 1
ATOM 962 C CA . VAL A 1 123 ? 18.125 -21.5 -0.296 1 95.69 123 VAL A CA 1
ATOM 963 C C . VAL A 1 123 ? 18.953 -20.641 -1.25 1 95.69 123 VAL A C 1
ATOM 965 O O . VAL A 1 123 ? 19.5 -19.609 -0.85 1 95.69 123 VAL A O 1
ATOM 968 N N . ASN A 1 124 ? 18.984 -21.062 -2.486 1 94.25 124 ASN A N 1
ATOM 969 C CA . ASN A 1 124 ? 19.703 -20.297 -3.508 1 94.25 124 ASN A CA 1
ATOM 970 C C . ASN A 1 124 ? 18.781 -19.297 -4.188 1 94.25 124 ASN A C 1
ATOM 972 O O . ASN A 1 124 ? 17.828 -19.672 -4.871 1 94.25 124 ASN A O 1
ATOM 976 N N . GLY A 1 125 ? 19.156 -18 -3.963 1 95.56 125 GLY A N 1
ATOM 977 C CA . GLY A 1 125 ? 18.391 -16.953 -4.621 1 95.56 125 GLY A CA 1
ATOM 978 C C . GLY A 1 125 ? 17.375 -16.297 -3.705 1 95.56 125 GLY A C 1
ATOM 979 O O . GLY A 1 125 ? 17.406 -16.484 -2.488 1 95.56 125 GLY A O 1
ATOM 980 N N . ASN A 1 126 ? 16.609 -15.406 -4.289 1 97.81 126 ASN A N 1
ATOM 981 C CA . ASN A 1 126 ? 15.57 -14.648 -3.604 1 97.81 126 ASN A CA 1
ATOM 982 C C . ASN A 1 126 ? 14.273 -14.625 -4.41 1 97.81 126 ASN A C 1
ATOM 984 O O . ASN A 1 126 ? 14.297 -14.773 -5.633 1 97.81 126 ASN A O 1
ATOM 988 N N . ALA A 1 127 ? 13.211 -14.5 -3.736 1 98.31 127 ALA A N 1
ATOM 989 C CA . ALA A 1 127 ? 11.922 -14.43 -4.43 1 98.31 127 ALA A CA 1
ATOM 990 C C . ALA A 1 127 ? 11.07 -13.289 -3.875 1 98.31 127 ALA A C 1
ATOM 992 O O . ALA A 1 127 ? 11.086 -13.023 -2.672 1 98.31 127 ALA A O 1
ATOM 993 N N . SER A 1 128 ? 10.398 -12.586 -4.801 1 98.12 128 SER A N 1
ATOM 994 C CA . SER A 1 128 ? 9.242 -11.797 -4.398 1 98.12 128 SER A CA 1
ATOM 995 C C . SER A 1 128 ? 8.039 -12.688 -4.105 1 98.12 128 SER A C 1
ATOM 997 O O . SER A 1 128 ? 7.906 -13.766 -4.688 1 98.12 128 SER A O 1
ATOM 999 N N . CYS A 1 129 ? 7.191 -12.258 -3.244 1 98.75 129 CYS A N 1
ATOM 1000 C CA . CYS A 1 129 ? 6.035 -13.039 -2.834 1 98.75 129 CYS A CA 1
ATOM 1001 C C . CYS A 1 129 ? 4.828 -12.141 -2.584 1 98.75 129 CYS A C 1
ATOM 1003 O O . CYS A 1 129 ? 4.895 -11.219 -1.771 1 98.75 129 CYS A O 1
ATOM 1005 N N . LEU A 1 130 ? 3.754 -12.352 -3.309 1 98.88 130 LEU A N 1
ATOM 1006 C CA . LEU A 1 130 ? 2.482 -11.672 -3.096 1 98.88 130 LEU A CA 1
ATOM 1007 C C . LEU A 1 130 ? 1.389 -12.664 -2.715 1 98.88 130 LEU A C 1
ATOM 1009 O O . LEU A 1 130 ? 1.082 -13.578 -3.482 1 98.88 130 LEU A O 1
ATOM 1013 N N . ILE A 1 131 ? 0.837 -12.523 -1.514 1 98.88 131 ILE A N 1
ATOM 1014 C CA . ILE A 1 131 ? -0.257 -13.352 -1.023 1 98.88 131 ILE A CA 1
ATOM 1015 C C . ILE A 1 131 ? -1.542 -12.531 -0.96 1 98.88 131 ILE A C 1
ATOM 1017 O O . ILE A 1 131 ? -1.573 -11.461 -0.344 1 98.88 131 ILE A O 1
ATOM 1021 N N . ALA A 1 132 ? -2.541 -12.961 -1.611 1 98.88 132 ALA A N 1
ATOM 1022 C CA . ALA A 1 132 ? -3.863 -12.352 -1.531 1 98.88 132 ALA A CA 1
ATOM 1023 C C . ALA A 1 132 ? -4.887 -13.328 -0.964 1 98.88 132 ALA A C 1
ATOM 1025 O O . ALA A 1 132 ? -4.922 -14.5 -1.352 1 98.88 132 ALA A O 1
ATOM 1026 N N . VAL A 1 133 ? -5.695 -12.898 -0.029 1 98.81 133 VAL A N 1
ATOM 1027 C CA . VAL A 1 133 ? -6.766 -13.695 0.559 1 98.81 133 VAL A CA 1
ATOM 1028 C C . VAL A 1 133 ? -8.102 -12.984 0.383 1 98.81 133 VAL A C 1
ATOM 1030 O O . VAL A 1 133 ? -8.289 -11.867 0.872 1 98.81 133 VAL A O 1
ATOM 1033 N N . ARG A 1 134 ? -8.961 -13.578 -0.316 1 98.56 134 ARG A N 1
ATOM 1034 C CA . ARG A 1 134 ? -10.336 -13.086 -0.377 1 98.56 134 ARG A CA 1
ATOM 1035 C C . ARG A 1 134 ? -11.258 -13.93 0.498 1 98.56 134 ARG A C 1
ATOM 1037 O O . ARG A 1 134 ? -11.273 -15.156 0.387 1 98.56 134 ARG A O 1
ATOM 1044 N N . LYS A 1 135 ? -11.938 -13.43 1.373 1 97.88 135 LYS A N 1
ATOM 1045 C CA . LYS A 1 135 ? -12.953 -14.078 2.193 1 97.88 135 LYS A CA 1
ATOM 1046 C C . LYS A 1 135 ? -14.227 -13.234 2.258 1 97.88 135 LYS A C 1
ATOM 1048 O O . LYS A 1 135 ? -14.18 -12.055 2.625 1 97.88 135 LYS A O 1
ATOM 1053 N N . GLU A 1 136 ? -15.344 -13.844 1.934 1 95.81 136 GLU A N 1
ATOM 1054 C CA . GLU A 1 136 ? -16.594 -13.102 1.8 1 95.81 136 GLU A CA 1
ATOM 1055 C C . GLU A 1 136 ? -16.406 -11.852 0.948 1 95.81 136 GLU A C 1
ATOM 1057 O O . GLU A 1 136 ? -15.898 -11.93 -0.172 1 95.81 136 GLU A O 1
ATOM 1062 N N . GLY A 1 137 ? -16.672 -10.75 1.405 1 95.25 137 GLY A N 1
ATOM 1063 C CA . GLY A 1 137 ? -16.578 -9.523 0.626 1 95.25 137 GLY A CA 1
ATOM 1064 C C . GLY A 1 137 ? -15.344 -8.703 0.944 1 95.25 137 GLY A C 1
ATOM 1065 O O . GLY A 1 137 ? -15.336 -7.484 0.75 1 95.25 137 GLY A O 1
ATOM 1066 N N . TYR A 1 138 ? -14.289 -9.375 1.462 1 96.75 138 TYR A N 1
ATOM 1067 C CA . TYR A 1 138 ? -13.086 -8.633 1.821 1 96.75 138 TYR A CA 1
ATOM 1068 C C . TYR A 1 138 ? -11.852 -9.242 1.164 1 96.75 138 TYR A C 1
ATOM 1070 O O . TYR A 1 138 ? -11.773 -10.461 0.985 1 96.75 138 TYR A O 1
ATOM 1078 N N . LEU A 1 139 ? -10.969 -8.375 0.752 1 97.44 139 LEU A N 1
ATOM 1079 C CA . LEU A 1 139 ? -9.688 -8.766 0.178 1 97.44 139 LEU A CA 1
ATOM 1080 C C . LEU A 1 139 ? -8.531 -8.297 1.057 1 97.44 139 LEU A C 1
ATOM 1082 O O . LEU A 1 139 ? -8.477 -7.121 1.438 1 97.44 139 LEU A O 1
ATOM 1086 N N . TYR A 1 140 ? -7.727 -9.211 1.477 1 98.31 140 TYR A N 1
ATOM 1087 C CA . TYR A 1 140 ? -6.496 -8.969 2.221 1 98.31 140 TYR A CA 1
ATOM 1088 C C . TYR A 1 140 ? -5.273 -9.344 1.391 1 98.31 140 TYR A C 1
ATOM 1090 O O . TYR A 1 140 ? -5.316 -10.289 0.6 1 98.31 140 TYR A O 1
ATOM 1098 N N . TRP A 1 141 ? -4.121 -8.531 1.572 1 98.69 141 TRP A N 1
ATOM 1099 C CA . TRP A 1 141 ? -2.91 -8.938 0.87 1 98.69 141 TRP A CA 1
ATOM 1100 C C . TRP A 1 141 ? -1.673 -8.672 1.719 1 98.69 141 TRP A C 1
ATOM 1102 O O . TRP A 1 141 ? -1.69 -7.809 2.598 1 98.69 141 TRP A O 1
ATOM 1112 N N . LEU A 1 142 ? -0.706 -9.453 1.532 1 98.69 142 LEU A N 1
ATOM 1113 C CA . LEU A 1 142 ? 0.667 -9.266 1.99 1 98.69 142 LEU A CA 1
ATOM 1114 C C . LEU A 1 142 ? 1.643 -9.328 0.819 1 98.69 142 LEU A C 1
ATOM 1116 O O . LEU A 1 142 ? 1.723 -10.336 0.12 1 98.69 142 LEU A O 1
ATOM 1120 N N . SER A 1 143 ? 2.357 -8.227 0.648 1 98.12 143 SER A N 1
ATOM 1121 C CA . SER A 1 143 ? 3.205 -8.117 -0.533 1 98.12 143 SER A CA 1
ATOM 1122 C C . SER A 1 143 ? 4.664 -7.898 -0.147 1 98.12 143 SER A C 1
ATOM 1124 O O . SER A 1 143 ? 4.992 -6.938 0.553 1 98.12 143 SER A O 1
ATOM 1126 N N . ILE A 1 144 ? 5.523 -8.773 -0.578 1 98 144 ILE A N 1
ATOM 1127 C CA . ILE A 1 144 ? 6.973 -8.672 -0.464 1 98 144 ILE A CA 1
ATOM 1128 C C . ILE A 1 144 ? 7.602 -8.672 -1.855 1 98 144 ILE A C 1
ATOM 1130 O O . ILE A 1 144 ? 7.508 -9.664 -2.582 1 98 144 ILE A O 1
ATOM 1134 N N . GLY A 1 145 ? 8.195 -7.535 -2.209 1 96.5 145 GLY A N 1
ATOM 1135 C CA . GLY A 1 145 ? 8.859 -7.484 -3.5 1 96.5 145 GLY A CA 1
ATOM 1136 C C . GLY A 1 145 ? 8.023 -6.812 -4.574 1 96.5 145 GLY A C 1
ATOM 1137 O O . GLY A 1 145 ? 7.336 -5.828 -4.309 1 96.5 145 GLY A O 1
ATOM 1138 N N . GLU A 1 146 ? 8.078 -7.324 -5.82 1 95.12 146 GLU A N 1
ATOM 1139 C CA . GLU A 1 146 ? 7.695 -6.48 -6.949 1 95.12 146 GLU A CA 1
ATOM 1140 C C . GLU A 1 146 ? 6.453 -7.023 -7.648 1 95.12 146 GLU A C 1
ATOM 1142 O O . GLU A 1 146 ? 6.094 -6.566 -8.734 1 95.12 146 GLU A O 1
ATOM 1147 N N . ASN A 1 147 ? 5.836 -8.047 -7.094 1 97.44 147 ASN A N 1
ATOM 1148 C CA . ASN A 1 147 ? 4.598 -8.531 -7.691 1 97.44 147 ASN A CA 1
ATOM 1149 C C . ASN A 1 147 ? 3.457 -7.539 -7.5 1 97.44 147 ASN A C 1
ATOM 1151 O O . ASN A 1 147 ? 3.551 -6.633 -6.664 1 97.44 147 ASN A O 1
ATOM 1155 N N . SER A 1 148 ? 2.354 -7.699 -8.305 1 96.75 148 SER A N 1
ATOM 1156 C CA . SER A 1 148 ? 1.292 -6.695 -8.273 1 96.75 148 SER A CA 1
ATOM 1157 C C . SER A 1 148 ? -0.072 -7.344 -8.055 1 96.75 148 SER A C 1
ATOM 1159 O O . SER A 1 148 ? -0.331 -8.438 -8.555 1 96.75 148 SER A O 1
ATOM 1161 N N . LEU A 1 149 ? -0.881 -6.656 -7.324 1 97.88 149 LEU A N 1
ATOM 1162 C CA . LEU A 1 149 ? -2.268 -7.035 -7.07 1 97.88 149 LEU A CA 1
ATOM 1163 C C . LEU A 1 149 ? -3.227 -5.984 -7.617 1 97.88 149 LEU A C 1
ATOM 1165 O O . LEU A 1 149 ? -3.131 -4.805 -7.262 1 97.88 149 LEU A O 1
ATOM 1169 N N . TYR A 1 150 ? -4.156 -6.391 -8.461 1 96 150 TYR A N 1
ATOM 1170 C CA . TYR A 1 150 ? -5.117 -5.473 -9.062 1 96 150 TYR A CA 1
ATOM 1171 C C . TYR A 1 150 ? -6.543 -5.852 -8.68 1 96 150 TYR A C 1
ATOM 1173 O O . TYR A 1 150 ? -6.891 -7.031 -8.648 1 96 150 TYR A O 1
ATOM 1181 N N . HIS A 1 151 ? -7.293 -4.906 -8.312 1 95.31 151 HIS A N 1
ATOM 1182 C CA . HIS A 1 151 ? -8.742 -4.988 -8.148 1 95.31 151 HIS A CA 1
ATOM 1183 C C . HIS A 1 151 ? -9.469 -4.246 -9.266 1 95.31 151 HIS A C 1
ATOM 1185 O O . HIS A 1 151 ? -9.484 -3.014 -9.281 1 95.31 151 HIS A O 1
ATOM 1191 N N . LEU A 1 152 ? -10.062 -4.914 -10.18 1 92.56 152 LEU A N 1
ATOM 1192 C CA . LEU A 1 152 ? -10.656 -4.352 -11.391 1 92.56 152 LEU A CA 1
ATOM 1193 C C . LEU A 1 152 ? -12.172 -4.434 -11.344 1 92.56 152 LEU A C 1
ATOM 1195 O O . LEU A 1 152 ? -12.734 -5.473 -10.984 1 92.56 152 LEU A O 1
ATOM 1199 N N . VAL A 1 153 ? -12.812 -3.348 -11.594 1 85.44 153 VAL A N 1
ATOM 1200 C CA . VAL A 1 153 ? -14.266 -3.291 -11.672 1 85.44 153 VAL A CA 1
ATOM 1201 C C . VAL A 1 153 ? -14.688 -2.768 -13.047 1 85.44 153 VAL A C 1
ATOM 1203 O O . VAL A 1 153 ? -14.016 -1.905 -13.625 1 85.44 153 VAL A O 1
ATOM 1206 N N . PRO A 1 154 ? -15.719 -3.342 -13.742 1 75.94 154 PRO A N 1
ATOM 1207 C CA . PRO A 1 154 ? -16.125 -2.93 -15.086 1 75.94 154 PRO A CA 1
ATOM 1208 C C . PRO A 1 154 ? -16.547 -1.462 -15.156 1 75.94 154 PRO A C 1
ATOM 1210 O O . PRO A 1 154 ? -16.531 -0.86 -16.234 1 75.94 154 PRO A O 1
ATOM 1213 N N . SER A 1 155 ? -16.875 -0.73 -14.062 1 64.81 155 SER A N 1
ATOM 1214 C CA . SER A 1 155 ? -17.391 0.629 -14.188 1 64.81 155 SER A CA 1
ATOM 1215 C C . SER A 1 155 ? -16.266 1.644 -14.297 1 64.81 155 SER A C 1
ATOM 1217 O O . SER A 1 155 ? -15.281 1.565 -13.555 1 64.81 155 SER A O 1
ATOM 1219 N N . PRO A 1 156 ? -16.312 2.461 -15.43 1 53.62 156 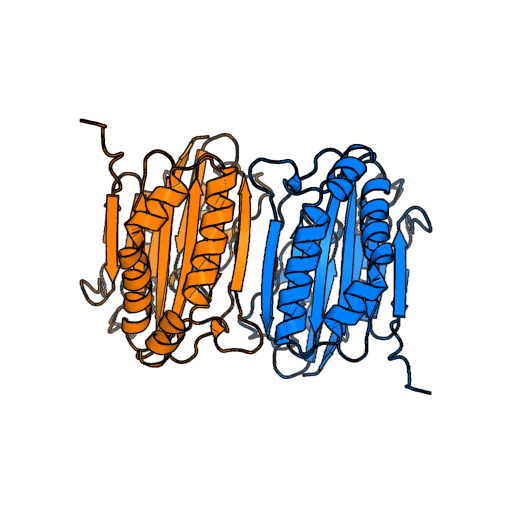PRO A N 1
ATOM 1220 C CA . PRO A 1 156 ? -15.273 3.443 -15.711 1 53.62 156 PRO A CA 1
ATOM 1221 C C . PRO A 1 156 ? -14.992 4.367 -14.531 1 53.62 156 PRO A C 1
ATOM 1223 O O . PRO A 1 156 ? -13.938 5.012 -14.477 1 53.62 156 PRO A O 1
ATOM 1226 N N . HIS A 1 157 ? -16.031 4.652 -13.742 1 50.12 157 HIS A N 1
ATOM 1227 C CA . HIS A 1 157 ? -15.891 5.742 -12.781 1 50.12 157 HIS A CA 1
ATOM 1228 C C . HIS A 1 157 ? -15.305 5.242 -11.469 1 50.12 157 HIS A C 1
ATOM 1230 O O . HIS A 1 157 ? -15.469 5.883 -10.422 1 50.12 157 HIS A O 1
ATOM 1236 N N . HIS A 1 158 ? -14.695 4.035 -11.523 1 53.19 158 HIS A N 1
ATOM 1237 C CA . HIS A 1 158 ? -14.367 3.492 -10.211 1 53.19 158 HIS A CA 1
ATOM 1238 C C . HIS A 1 158 ? -13.133 4.176 -9.625 1 53.19 158 HIS A C 1
ATOM 1240 O O . HIS A 1 158 ? -12.086 4.227 -10.266 1 53.19 158 HIS A O 1
ATOM 1246 N N . TYR A 1 159 ? -13.398 5.059 -8.625 1 51.5 159 TYR A N 1
ATOM 1247 C CA . TYR A 1 159 ? -12.547 5.855 -7.746 1 51.5 159 TYR A CA 1
ATOM 1248 C C . TYR A 1 159 ? -11.648 4.965 -6.906 1 51.5 159 TYR A C 1
ATOM 1250 O O . TYR A 1 159 ? -10.711 5.445 -6.262 1 51.5 159 TYR A O 1
ATOM 1258 N N . ASN A 1 160 ? -11.852 3.549 -6.992 1 58.03 160 ASN A N 1
ATOM 1259 C CA . ASN A 1 160 ? -10.969 2.797 -6.105 1 58.03 160 ASN A CA 1
ATOM 1260 C C . ASN A 1 160 ? -9.625 2.514 -6.766 1 58.03 160 ASN A C 1
ATOM 1262 O O . ASN A 1 160 ? -9.516 2.512 -7.992 1 58.03 160 ASN A O 1
ATOM 1266 N N . SER A 1 161 ? -8.75 2.482 -5.988 1 77.44 161 SER A N 1
ATOM 1267 C CA . SER A 1 161 ? -7.398 2.195 -6.453 1 77.44 161 SER A CA 1
ATOM 1268 C C . SER A 1 161 ? -7.344 0.871 -7.203 1 77.44 161 SER A C 1
ATOM 1270 O O . SER A 1 161 ? -7.863 -0.142 -6.73 1 77.44 161 SER A O 1
ATOM 1272 N N . VAL A 1 162 ? -6.93 0.914 -8.453 1 88 162 VAL A N 1
ATOM 1273 C CA . VAL A 1 162 ? -6.785 -0.248 -9.328 1 88 162 VAL A CA 1
ATOM 1274 C C . VAL A 1 162 ? -5.68 -1.159 -8.797 1 88 162 VAL A C 1
ATOM 1276 O O . VAL A 1 162 ? -5.902 -2.354 -8.578 1 88 162 VAL A O 1
ATOM 1279 N N . GLN A 1 163 ? -4.551 -0.693 -8.609 1 93.06 163 GLN A N 1
ATOM 1280 C CA . GLN A 1 163 ? -3.492 -1.464 -7.969 1 93.06 163 GLN A CA 1
ATOM 1281 C C . GLN A 1 163 ? -3.527 -1.29 -6.453 1 93.06 163 GLN A C 1
ATOM 1283 O O . GLN A 1 163 ? -3.516 -0.164 -5.953 1 93.06 163 GLN A O 1
ATOM 1288 N N . LEU A 1 164 ? -3.523 -2.363 -5.73 1 95 164 LEU A N 1
ATOM 1289 C CA . LEU A 1 164 ? -3.76 -2.303 -4.293 1 95 164 LEU A CA 1
ATOM 1290 C C . LEU A 1 164 ? -2.443 -2.279 -3.523 1 95 164 LEU A C 1
ATOM 1292 O O . LEU A 1 164 ? -2.348 -1.651 -2.467 1 95 164 LEU A O 1
ATOM 1296 N N . ASN A 1 165 ? -1.433 -2.936 -4.039 1 94.56 165 ASN A N 1
ATOM 1297 C CA . ASN A 1 165 ? -0.18 -3.006 -3.295 1 94.56 165 ASN A CA 1
ATOM 1298 C C . ASN A 1 165 ? 0.896 -2.127 -3.924 1 94.56 165 ASN A C 1
ATOM 1300 O O . ASN A 1 165 ? 0.768 -1.709 -5.074 1 94.56 165 ASN A O 1
ATOM 1304 N N . GLN A 1 166 ? 1.891 -1.907 -3.115 1 91.12 166 GLN A N 1
ATOM 1305 C CA . GLN A 1 166 ? 3.072 -1.203 -3.6 1 91.12 166 GLN A CA 1
ATOM 1306 C C . GLN A 1 166 ? 4.211 -2.176 -3.895 1 91.12 166 GLN A C 1
ATOM 1308 O O . GLN A 1 166 ? 4.516 -3.047 -3.078 1 91.12 166 GLN A O 1
ATOM 1313 N N . GLN A 1 167 ? 4.754 -1.95 -5.039 1 92.31 167 GLN A N 1
ATOM 1314 C CA . GLN A 1 167 ? 5.906 -2.756 -5.422 1 92.31 167 GLN A CA 1
ATOM 1315 C C . GLN A 1 167 ? 7.195 -2.184 -4.836 1 92.31 167 GLN A C 1
ATOM 1317 O O . GLN A 1 167 ? 7.375 -0.965 -4.789 1 92.31 167 GLN A O 1
ATOM 1322 N N . ASN A 1 168 ? 8.008 -3.096 -4.312 1 90.75 168 ASN A N 1
ATOM 1323 C CA . ASN A 1 168 ? 9.297 -2.666 -3.766 1 90.75 168 ASN A CA 1
ATOM 1324 C C . ASN A 1 168 ? 10.383 -3.715 -3.994 1 90.75 168 ASN A C 1
ATOM 1326 O O . ASN A 1 168 ? 10.305 -4.82 -3.459 1 90.75 168 ASN A O 1
ATOM 1330 N N . SER A 1 169 ? 11.438 -3.34 -4.629 1 89.25 169 SER A N 1
ATOM 1331 C CA . SER A 1 169 ? 12.461 -4.301 -5.035 1 89.25 169 SER A CA 1
ATOM 1332 C C . SER A 1 169 ? 13.359 -4.68 -3.861 1 89.25 169 SER A C 1
ATOM 1334 O O . SER A 1 169 ? 14.125 -5.645 -3.943 1 89.25 169 SER A O 1
ATOM 1336 N N . SER A 1 170 ? 13.25 -3.986 -2.783 1 90.62 170 SER A N 1
ATOM 1337 C CA . SER A 1 170 ? 14.133 -4.246 -1.648 1 90.62 170 SER A CA 1
ATOM 1338 C C . SER A 1 170 ? 13.633 -5.426 -0.819 1 90.62 170 SER A C 1
ATOM 1340 O O . SER A 1 170 ? 14.383 -6 -0.033 1 90.62 170 SER A O 1
ATOM 1342 N N . GLY A 1 171 ? 12.352 -5.719 -0.922 1 94.38 171 GLY A N 1
ATOM 1343 C CA . GLY A 1 171 ? 11.789 -6.84 -0.182 1 94.38 171 GLY A CA 1
ATOM 1344 C C . GLY A 1 171 ? 11.953 -8.164 -0.898 1 94.38 171 GLY A C 1
ATOM 1345 O O . GLY A 1 171 ? 11.477 -8.336 -2.02 1 94.38 171 GLY A O 1
ATOM 1346 N N . LYS A 1 172 ? 12.578 -9.117 -0.179 1 96.94 172 LYS A N 1
ATOM 1347 C CA . LYS A 1 172 ? 12.828 -10.43 -0.767 1 96.94 172 LYS A CA 1
ATOM 1348 C C . LYS A 1 172 ? 12.734 -11.523 0.287 1 96.94 172 LYS A C 1
ATOM 1350 O O . LYS A 1 172 ? 12.906 -11.266 1.479 1 96.94 172 LYS A O 1
ATOM 1355 N N . ILE A 1 173 ? 12.453 -12.711 -0.173 1 98.19 173 ILE A N 1
ATOM 1356 C CA . ILE A 1 173 ? 12.516 -13.898 0.667 1 98.19 173 ILE A CA 1
ATOM 1357 C C . ILE A 1 173 ? 13.555 -14.867 0.112 1 98.19 173 ILE A C 1
ATOM 1359 O O . ILE A 1 173 ? 13.484 -15.266 -1.053 1 98.19 173 ILE A O 1
ATOM 1363 N N . GLY A 1 174 ? 14.469 -15.312 0.875 1 97.5 174 GLY A N 1
ATOM 1364 C CA . GLY A 1 174 ? 15.555 -16.203 0.492 1 97.5 174 GLY A CA 1
ATOM 1365 C C . GLY A 1 174 ? 16.875 -15.859 1.166 1 97.5 174 GLY A C 1
ATOM 1366 O O . GLY A 1 174 ? 16.906 -15.641 2.379 1 97.5 174 GLY A O 1
ATOM 1367 N N . ALA A 1 175 ? 17.984 -15.82 0.328 1 95.31 175 ALA A N 1
ATOM 1368 C CA . ALA A 1 175 ? 19.328 -15.555 0.852 1 95.31 175 ALA A CA 1
ATOM 1369 C C . ALA A 1 175 ? 19.406 -14.156 1.468 1 95.31 175 ALA A C 1
ATOM 1371 O O . ALA A 1 175 ? 20.047 -13.969 2.502 1 95.31 175 ALA A O 1
ATOM 1372 N N . ASP A 1 176 ? 18.766 -13.195 0.803 1 95.06 176 ASP A N 1
ATOM 1373 C CA . ASP A 1 176 ? 18.641 -11.828 1.315 1 95.06 176 ASP A CA 1
ATOM 1374 C C . ASP A 1 176 ? 17.25 -11.57 1.875 1 95.06 176 ASP A C 1
ATOM 1376 O O . ASP A 1 176 ? 16.531 -10.688 1.396 1 95.06 176 ASP A O 1
ATOM 1380 N N . ASN A 1 177 ? 17.031 -12.25 2.961 1 97.19 177 ASN A N 1
ATOM 1381 C CA . ASN A 1 177 ? 15.68 -12.312 3.523 1 97.19 177 ASN A CA 1
ATOM 1382 C C . ASN A 1 177 ? 15.297 -11.008 4.215 1 97.19 177 ASN A C 1
ATOM 1384 O O . ASN A 1 177 ? 15.969 -10.578 5.156 1 97.19 177 ASN A O 1
ATOM 1388 N N . THR A 1 178 ? 14.172 -10.438 3.789 1 97.62 178 THR A N 1
ATOM 1389 C CA . THR A 1 178 ? 13.75 -9.148 4.316 1 97.62 178 THR A CA 1
ATOM 1390 C C . THR A 1 178 ? 13.508 -9.234 5.824 1 97.62 178 THR A C 1
ATOM 1392 O O . THR A 1 178 ? 13.719 -8.258 6.547 1 97.62 178 THR A O 1
ATOM 1395 N N . PHE A 1 179 ? 13.086 -10.359 6.355 1 97.19 179 PHE A N 1
ATOM 1396 C CA . PHE A 1 179 ? 12.742 -10.516 7.766 1 97.19 179 PHE A CA 1
ATOM 1397 C C . PHE A 1 179 ? 14 -10.672 8.617 1 97.19 179 PHE A C 1
ATOM 1399 O O . PHE A 1 179 ? 13.914 -10.75 9.844 1 97.19 179 PHE A O 1
ATOM 1406 N N . ASP A 1 180 ? 15.156 -10.695 7.965 1 96.31 180 ASP A N 1
ATOM 1407 C CA . ASP A 1 180 ? 16.422 -10.68 8.68 1 96.31 180 ASP A CA 1
ATOM 1408 C C . ASP A 1 180 ? 16.969 -9.258 8.789 1 96.31 180 ASP A C 1
ATOM 1410 O O . ASP A 1 180 ? 17.969 -9.016 9.477 1 96.31 180 ASP A O 1
ATOM 1414 N N . GLN A 1 181 ? 16.375 -8.289 8.133 1 94.44 181 GLN A N 1
ATOM 1415 C CA . GLN A 1 181 ? 16.781 -6.895 8.203 1 94.44 181 GLN A CA 1
ATOM 1416 C C . GLN A 1 181 ? 16.281 -6.242 9.492 1 94.44 181 GLN A C 1
ATOM 1418 O O . GLN A 1 181 ? 15.445 -6.809 10.195 1 94.44 181 GLN A O 1
ATOM 1423 N N . ALA A 1 182 ? 16.859 -5.043 9.805 1 94.69 182 ALA A N 1
ATOM 1424 C CA . ALA A 1 182 ? 16.422 -4.312 10.984 1 94.69 182 ALA A CA 1
ATOM 1425 C C . ALA A 1 182 ? 14.922 -4.047 10.945 1 94.69 182 ALA A C 1
ATOM 1427 O O . ALA A 1 182 ? 14.219 -4.227 11.945 1 94.69 182 ALA A O 1
ATOM 1428 N N . VAL A 1 183 ? 14.461 -3.623 9.773 1 96.31 183 VAL A N 1
ATOM 1429 C CA . VAL A 1 183 ? 13.039 -3.436 9.508 1 96.31 183 VAL A CA 1
ATOM 1430 C C . VAL A 1 183 ? 12.641 -4.219 8.258 1 96.31 183 VAL A C 1
ATOM 1432 O O . VAL A 1 183 ? 13.078 -3.896 7.148 1 96.31 183 VAL A O 1
ATOM 1435 N N . PRO A 1 184 ? 11.812 -5.258 8.477 1 96.81 184 PRO A N 1
ATOM 1436 C CA . PRO A 1 184 ? 11.352 -5.98 7.289 1 96.81 184 PRO A CA 1
ATOM 1437 C C . PRO A 1 184 ? 10.617 -5.082 6.297 1 96.81 184 PRO A C 1
ATOM 1439 O O . PRO A 1 184 ? 9.852 -4.203 6.707 1 96.81 184 PRO A O 1
ATOM 1442 N N . VAL A 1 185 ? 10.836 -5.316 5.023 1 96.19 185 VAL A N 1
ATOM 1443 C CA . VAL A 1 185 ? 10.219 -4.531 3.965 1 96.19 185 VAL A CA 1
ATOM 1444 C C . VAL A 1 185 ? 9.039 -5.301 3.377 1 96.19 185 VAL A C 1
ATOM 1446 O O . VAL A 1 185 ? 9.219 -6.359 2.771 1 96.19 185 VAL A O 1
ATOM 1449 N N . PHE A 1 186 ? 7.863 -4.824 3.602 1 97.12 186 PHE A N 1
ATOM 1450 C CA . PHE A 1 186 ? 6.641 -5.387 3.041 1 97.12 186 PHE A CA 1
ATOM 1451 C C . PHE A 1 186 ? 5.488 -4.395 3.145 1 97.12 186 PHE A C 1
ATOM 1453 O O . PHE A 1 186 ? 5.617 -3.352 3.789 1 97.12 186 PHE A O 1
ATOM 1460 N N . ASN A 1 187 ? 4.465 -4.582 2.424 1 97.06 187 ASN A N 1
ATOM 1461 C CA . ASN A 1 187 ? 3.225 -3.844 2.631 1 97.06 187 ASN A CA 1
ATOM 1462 C C . ASN A 1 187 ? 2.018 -4.777 2.68 1 97.06 187 ASN A C 1
ATOM 1464 O O . ASN A 1 187 ? 2.047 -5.867 2.1 1 97.06 187 ASN A O 1
ATOM 1468 N N . MET A 1 188 ? 1.078 -4.445 3.402 1 97.62 188 MET A N 1
ATOM 1469 C CA . MET A 1 188 ? -0.152 -5.219 3.557 1 97.62 188 MET A CA 1
ATOM 1470 C C . MET A 1 188 ? -1.362 -4.297 3.668 1 97.62 188 MET A C 1
ATOM 1472 O O . MET A 1 188 ? -1.213 -3.09 3.854 1 97.62 188 MET A O 1
ATOM 1476 N N . GLY A 1 189 ? -2.484 -4.855 3.447 1 97.12 189 GLY A N 1
ATOM 1477 C CA . GLY A 1 189 ? -3.711 -4.086 3.584 1 97.12 189 GLY A CA 1
ATOM 1478 C C . GLY A 1 189 ? -4.961 -4.918 3.389 1 97.12 189 GLY A C 1
ATOM 1479 O O . GLY A 1 189 ? -4.883 -6.133 3.197 1 97.12 189 GLY A O 1
ATOM 1480 N N . SER A 1 190 ? -6.059 -4.324 3.564 1 96.75 190 SER A N 1
ATOM 1481 C CA . SER A 1 190 ? -7.375 -4.926 3.352 1 96.75 190 SER A CA 1
ATOM 1482 C C . SER A 1 190 ? -8.352 -3.914 2.766 1 96.75 190 SER A C 1
ATOM 1484 O O . SER A 1 190 ? -8.273 -2.719 3.059 1 96.75 190 SER A O 1
ATOM 1486 N N . VAL A 1 191 ? -9.203 -4.398 1.937 1 95.06 191 VAL A N 1
ATOM 1487 C CA . VAL A 1 191 ? -10.227 -3.547 1.346 1 95.06 191 VAL A CA 1
ATOM 1488 C C . VAL A 1 191 ? -11.531 -4.332 1.197 1 95.06 191 VAL A C 1
ATOM 1490 O O . VAL A 1 191 ? -11.508 -5.555 1.026 1 95.06 191 VAL A O 1
ATOM 1493 N N . PRO A 1 192 ? -12.648 -3.656 1.344 1 93.94 192 PRO A N 1
ATOM 1494 C CA . PRO A 1 192 ? -13.891 -4.305 0.932 1 93.94 192 PRO A CA 1
ATOM 1495 C C . PRO A 1 192 ? -14.055 -4.371 -0.585 1 93.94 192 PRO A C 1
ATOM 1497 O O . PRO A 1 192 ? -13.594 -3.477 -1.298 1 93.94 192 PRO A O 1
ATOM 1500 N N . LEU A 1 193 ? -14.586 -5.383 -1.036 1 93.06 193 LEU A N 1
ATOM 1501 C CA . LEU A 1 193 ? -14.93 -5.48 -2.449 1 93.06 193 LEU A CA 1
ATOM 1502 C C . LEU A 1 193 ? -16.203 -4.691 -2.756 1 93.06 193 LEU A C 1
ATOM 1504 O O . LEU A 1 193 ? -17 -4.41 -1.855 1 93.06 193 LEU A O 1
ATOM 1508 N N . SER A 1 194 ? -16.344 -4.301 -3.941 1 89 194 SER A N 1
ATOM 1509 C CA . SER A 1 194 ? -17.484 -3.488 -4.363 1 89 194 SER A CA 1
ATOM 1510 C C . SER A 1 194 ? -18.734 -4.348 -4.578 1 89 194 SER A C 1
ATOM 1512 O O . SER A 1 194 ? -18.625 -5.551 -4.824 1 89 194 SER A O 1
ATOM 1514 N N . SER A 1 195 ? -19.859 -3.643 -4.434 1 90.62 195 SER A N 1
ATOM 1515 C CA . SER A 1 195 ? -21.078 -4.328 -4.859 1 90.62 195 SER A CA 1
ATOM 1516 C C . SER A 1 195 ? -21.047 -4.652 -6.348 1 90.62 195 SER A C 1
ATOM 1518 O O . SER A 1 195 ? -20.609 -3.824 -7.156 1 90.62 195 SER A O 1
ATOM 1520 N N . GLY A 1 196 ? -21.438 -5.832 -6.707 1 91.12 196 GLY A N 1
ATOM 1521 C CA . GLY A 1 196 ? -21.406 -6.25 -8.102 1 91.12 196 GLY A CA 1
ATOM 1522 C C . GLY A 1 196 ? -20.25 -7.188 -8.414 1 91.12 196 GLY A C 1
ATOM 1523 O O . GLY A 1 196 ? -19.875 -8.016 -7.582 1 91.12 196 GLY A O 1
ATOM 1524 N N . THR A 1 197 ? -19.844 -7.125 -9.648 1 92.5 197 THR A N 1
ATOM 1525 C CA . THR A 1 197 ? -18.812 -8.047 -10.102 1 92.5 197 THR A CA 1
ATOM 1526 C C . THR A 1 197 ? -17.422 -7.469 -9.859 1 92.5 197 THR A C 1
ATOM 1528 O O . THR A 1 197 ? -17.125 -6.359 -10.305 1 92.5 197 THR A O 1
ATOM 1531 N N . ASN A 1 198 ? -16.594 -8.164 -9.117 1 93.31 198 ASN A N 1
ATOM 1532 C CA . ASN A 1 198 ? -15.195 -7.816 -8.852 1 93.31 198 ASN A CA 1
ATOM 1533 C C . ASN A 1 198 ? -14.234 -8.758 -9.562 1 93.31 198 ASN A C 1
ATOM 1535 O O . ASN A 1 198 ? -14.5 -9.961 -9.672 1 93.31 198 ASN A O 1
ATOM 1539 N N . HIS A 1 199 ? -13.203 -8.195 -10.109 1 96.19 199 HIS A N 1
ATOM 1540 C CA . HIS A 1 199 ? -12.148 -8.992 -10.711 1 96.19 199 HIS A CA 1
ATOM 1541 C C . HIS A 1 199 ? -10.812 -8.773 -10 1 96.19 199 HIS A C 1
ATOM 1543 O O . HIS A 1 199 ? -10.352 -7.633 -9.867 1 96.19 199 HIS A O 1
ATOM 1549 N N . ILE A 1 200 ? -10.242 -9.859 -9.508 1 97.44 200 ILE A N 1
ATOM 1550 C CA . ILE A 1 200 ? -8.961 -9.805 -8.805 1 97.44 200 ILE A CA 1
ATOM 1551 C C . ILE A 1 200 ? -7.863 -10.406 -9.68 1 97.44 200 ILE A C 1
ATOM 1553 O O . ILE A 1 200 ? -8.031 -11.492 -10.242 1 97.44 200 ILE A O 1
ATOM 1557 N N . LEU A 1 201 ? -6.758 -9.688 -9.844 1 98.44 201 LEU A N 1
ATOM 1558 C CA . LEU A 1 201 ? -5.652 -10.141 -10.688 1 98.44 201 LEU A CA 1
ATOM 1559 C C . LEU A 1 201 ? -4.32 -9.984 -9.969 1 98.44 201 LEU A C 1
ATOM 1561 O O . LEU A 1 201 ? -3.998 -8.891 -9.484 1 98.44 201 LEU A O 1
ATOM 1565 N N . LEU A 1 202 ? -3.592 -11.07 -9.781 1 98.81 202 LEU A N 1
ATOM 1566 C CA . LEU A 1 202 ? -2.209 -11.062 -9.32 1 98.81 202 LEU A CA 1
ATOM 1567 C C . LEU A 1 202 ? -1.242 -11.258 -10.484 1 98.81 202 LEU A C 1
ATOM 1569 O O . LEU A 1 202 ? -1.505 -12.055 -11.383 1 98.81 202 LEU A O 1
ATOM 1573 N N . SER A 1 203 ? -0.141 -10.602 -10.453 1 98.62 203 SER A N 1
ATOM 1574 C CA . SER A 1 203 ? 0.828 -10.742 -11.531 1 98.62 203 SER A CA 1
ATOM 1575 C C . SER A 1 203 ? 2.256 -10.609 -11.016 1 98.62 203 SER A C 1
ATOM 1577 O O . SER A 1 203 ? 2.527 -9.797 -10.133 1 98.62 203 SER A O 1
ATOM 1579 N N . THR A 1 204 ? 3.141 -11.375 -11.539 1 98.19 204 THR A N 1
ATOM 1580 C CA . THR A 1 204 ? 4.559 -11.109 -11.328 1 98.19 204 THR A CA 1
ATOM 1581 C C . THR A 1 204 ? 5.012 -9.898 -12.133 1 98.19 204 THR A C 1
ATOM 1583 O O . THR A 1 204 ? 4.27 -9.398 -12.984 1 98.19 204 THR A O 1
ATOM 1586 N N . ILE A 1 205 ? 6.188 -9.438 -11.938 1 95.69 205 ILE A N 1
ATOM 1587 C CA . ILE A 1 205 ? 6.68 -8.156 -12.445 1 95.69 205 ILE A CA 1
ATOM 1588 C C . ILE A 1 205 ? 6.887 -8.25 -13.953 1 95.69 205 ILE A C 1
ATOM 1590 O O . ILE A 1 205 ? 6.922 -7.23 -14.648 1 95.69 205 ILE A O 1
ATOM 1594 N N . GLY A 1 206 ? 6.992 -9.445 -14.5 1 96.12 206 GLY A N 1
ATOM 1595 C CA . GLY A 1 206 ? 7.254 -9.633 -15.914 1 96.12 206 GLY A CA 1
ATOM 1596 C C . GLY A 1 206 ? 6.223 -8.953 -16.797 1 96.12 206 GLY A C 1
ATOM 1597 O O . GLY A 1 206 ? 6.535 -8.539 -17.922 1 96.12 206 GLY A O 1
ATOM 1598 N N . LEU A 1 207 ? 5.004 -8.828 -16.328 1 96.5 207 LEU A N 1
ATOM 1599 C CA . LEU A 1 207 ? 3.918 -8.234 -17.094 1 96.5 207 LEU A CA 1
ATOM 1600 C C . LEU A 1 207 ? 4.207 -6.766 -17.406 1 96.5 207 LEU A C 1
ATOM 1602 O O . LEU A 1 207 ? 3.734 -6.23 -18.406 1 96.5 207 LEU A O 1
ATOM 1606 N N . GLN A 1 208 ? 4.988 -6.176 -16.547 1 93.38 208 GLN A N 1
ATOM 1607 C CA . GLN A 1 208 ? 5.254 -4.746 -16.688 1 93.38 208 GLN A CA 1
ATOM 1608 C C . GLN A 1 208 ? 6.602 -4.492 -17.359 1 93.38 208 GLN A C 1
ATOM 1610 O O . GLN A 1 208 ? 6.961 -3.346 -17.625 1 93.38 208 GLN A O 1
ATOM 1615 N N . CYS A 1 209 ? 7.398 -5.5 -17.703 1 91.5 209 CYS A N 1
ATOM 1616 C CA . CYS A 1 209 ? 8.805 -5.309 -18.031 1 91.5 209 CYS A CA 1
ATOM 1617 C C . CYS A 1 209 ? 9.078 -5.645 -19.484 1 91.5 209 CYS A C 1
ATOM 1619 O O . CYS A 1 209 ? 10.227 -5.602 -19.938 1 91.5 209 CYS A O 1
ATOM 1621 N N . PHE A 1 210 ? 8.125 -5.949 -20.234 1 91.56 210 PHE A N 1
ATOM 1622 C CA . PHE A 1 210 ? 8.414 -6.273 -21.625 1 91.56 210 PHE A CA 1
ATOM 1623 C C . PHE A 1 210 ? 8.297 -5.035 -22.516 1 91.56 210 PHE A C 1
ATOM 1625 O O . PHE A 1 210 ? 7.695 -4.035 -22.109 1 91.56 210 PHE A O 1
ATOM 1632 N N . PRO A 1 211 ? 9.016 -5.125 -23.656 1 86.69 211 PRO A N 1
ATOM 1633 C CA . PRO A 1 211 ? 9.039 -3.945 -24.531 1 86.69 211 PRO A CA 1
ATOM 1634 C C . PRO A 1 211 ? 7.645 -3.445 -24.891 1 86.69 211 PRO A C 1
ATOM 1636 O O . PRO A 1 211 ? 6.766 -4.242 -25.219 1 86.69 211 PRO A O 1
ATOM 1639 N N . VAL A 1 212 ? 7.387 -2.135 -24.734 1 85.12 212 VAL A N 1
ATOM 1640 C CA . VAL A 1 212 ? 6.164 -1.425 -25.109 1 85.12 212 VAL A CA 1
ATOM 1641 C C . VAL A 1 212 ? 4.973 -2.016 -24.359 1 85.12 212 VAL A C 1
ATOM 1643 O O . VAL A 1 212 ? 3.879 -2.135 -24.906 1 85.12 212 VAL A O 1
ATOM 1646 N N . SER A 1 213 ? 5.215 -2.521 -23.203 1 86.69 213 SER A N 1
ATOM 1647 C CA . SER A 1 213 ? 4.117 -3.061 -22.406 1 86.69 213 SER A CA 1
ATOM 1648 C C . SER A 1 213 ? 3.059 -1.996 -22.125 1 86.69 213 SER A C 1
ATOM 1650 O O . SER A 1 213 ? 3.355 -0.957 -21.531 1 86.69 213 SER A O 1
ATOM 1652 N N . PRO A 1 214 ? 1.84 -2.225 -22.5 1 88.69 214 PRO A N 1
ATOM 1653 C CA . PRO A 1 214 ? 0.761 -1.295 -22.156 1 88.69 214 PRO A CA 1
ATOM 1654 C C . PRO A 1 214 ? 0.264 -1.472 -20.719 1 88.69 214 PRO A C 1
ATOM 1656 O O . PRO A 1 214 ? -0.727 -0.851 -20.328 1 88.69 214 PRO A O 1
ATOM 1659 N N . TYR A 1 215 ? 0.945 -2.311 -19.906 1 90.69 215 TYR A N 1
ATOM 1660 C CA . TYR A 1 215 ? 0.45 -2.66 -18.578 1 90.69 215 TYR A CA 1
ATOM 1661 C C . TYR A 1 215 ? 1.357 -2.098 -17.5 1 90.69 215 TYR A C 1
ATOM 1663 O O . TYR A 1 215 ? 1.312 -2.543 -16.344 1 90.69 215 TYR A O 1
ATOM 1671 N N . LYS A 1 216 ? 2.211 -1.167 -17.875 1 86.69 216 LYS A N 1
ATOM 1672 C CA . LYS A 1 216 ? 3.17 -0.595 -16.938 1 86.69 216 LYS A CA 1
ATOM 1673 C C . LYS A 1 216 ? 2.463 0.199 -15.836 1 86.69 216 LYS A C 1
ATOM 1675 O O . LYS A 1 216 ? 2.947 0.276 -14.703 1 86.69 216 LYS A O 1
ATOM 1680 N N . SER A 1 217 ? 1.341 0.751 -16.172 1 83.81 217 SER A N 1
ATOM 1681 C CA . SER A 1 217 ? 0.576 1.519 -15.188 1 83.81 217 SER A CA 1
ATOM 1682 C C . SER A 1 217 ? -0.777 0.871 -14.914 1 83.81 217 SER A C 1
ATOM 1684 O O . SER A 1 217 ? -1.382 0.279 -15.812 1 83.81 217 SER A O 1
ATOM 1686 N N . ALA A 1 218 ? -1.207 1.055 -13.672 1 87.25 218 ALA A N 1
ATOM 1687 C CA . ALA A 1 218 ? -2.49 0.49 -13.266 1 87.25 218 ALA A CA 1
ATOM 1688 C C . ALA A 1 218 ? -3.631 1.056 -14.102 1 87.25 218 ALA A C 1
ATOM 1690 O O . ALA A 1 218 ? -4.578 0.339 -14.438 1 87.25 218 ALA A O 1
ATOM 1691 N N . SER A 1 219 ? -3.514 2.336 -14.406 1 83.56 219 SER A N 1
ATOM 1692 C CA . SER A 1 219 ? -4.559 2.982 -15.195 1 83.56 219 SER A CA 1
ATOM 1693 C C . SER A 1 219 ? -4.641 2.383 -16.594 1 83.56 219 SER A C 1
ATOM 1695 O O . SER A 1 219 ? -5.734 2.199 -17.141 1 83.56 219 SER A O 1
ATOM 1697 N N . ARG A 1 220 ? -3.5 2.133 -17.172 1 85.44 220 ARG A N 1
ATOM 1698 C CA . ARG A 1 220 ? -3.471 1.531 -18.5 1 85.44 220 ARG A CA 1
ATOM 1699 C C . ARG A 1 220 ? -4.004 0.104 -18.469 1 85.44 220 ARG A C 1
ATOM 1701 O O . ARG A 1 220 ? -4.699 -0.325 -19.391 1 85.44 220 ARG A O 1
ATOM 1708 N N . LEU A 1 221 ? -3.68 -0.625 -17.453 1 91 221 LEU A N 1
ATOM 1709 C CA . LEU A 1 221 ? -4.184 -1.984 -17.297 1 91 221 LEU A CA 1
ATOM 1710 C C . LEU A 1 221 ? -5.703 -1.988 -17.172 1 91 221 LEU A C 1
ATOM 1712 O O . LEU A 1 221 ? -6.383 -2.809 -17.781 1 91 221 LEU A O 1
ATOM 1716 N N . GLN A 1 222 ? -6.227 -1.049 -16.375 1 90.62 222 GLN A N 1
ATOM 1717 C CA . GLN A 1 222 ? -7.668 -0.931 -16.188 1 90.62 222 GLN A CA 1
ATOM 1718 C C . GLN A 1 222 ? -8.375 -0.623 -17.516 1 90.62 222 GLN A C 1
ATOM 1720 O O . GLN A 1 222 ? -9.445 -1.16 -17.797 1 90.62 222 GLN A O 1
ATOM 1725 N N . ARG A 1 223 ? -7.766 0.246 -18.25 1 87.62 223 ARG A N 1
ATOM 1726 C CA . ARG A 1 223 ? -8.336 0.587 -19.547 1 87.62 223 ARG A CA 1
ATOM 1727 C C . ARG A 1 223 ? -8.359 -0.627 -20.469 1 87.62 223 ARG A C 1
ATOM 1729 O O . ARG A 1 223 ? -9.336 -0.852 -21.188 1 87.62 223 ARG A O 1
ATOM 1736 N N . ALA A 1 224 ? -7.289 -1.347 -20.469 1 89.81 224 ALA A N 1
ATOM 1737 C CA . ALA A 1 224 ? -7.234 -2.562 -21.281 1 89.81 224 ALA A CA 1
ATOM 1738 C C . ALA A 1 224 ? -8.297 -3.564 -20.828 1 89.81 224 ALA A C 1
ATOM 1740 O O . ALA A 1 224 ? -8.922 -4.223 -21.672 1 89.81 224 ALA A O 1
ATOM 1741 N N . PHE A 1 225 ? -8.508 -3.633 -19.578 1 92.81 225 PHE A N 1
ATOM 1742 C CA . PHE A 1 225 ? -9.477 -4.566 -19.031 1 92.81 225 PHE A CA 1
ATOM 1743 C C . PHE A 1 225 ? -10.898 -4.176 -19.422 1 92.81 225 PHE A C 1
ATOM 1745 O O . PHE A 1 225 ? -11.734 -5.039 -19.688 1 92.81 225 PHE A O 1
ATOM 1752 N N . SER A 1 226 ? -11.164 -2.938 -19.391 1 88.06 226 SER A N 1
ATOM 1753 C CA . SER A 1 226 ? -12.508 -2.449 -19.688 1 88.06 226 SER A CA 1
ATOM 1754 C C . SER A 1 226 ? -12.93 -2.832 -21.109 1 88.06 226 SER A C 1
ATOM 1756 O O . SER A 1 226 ? -14.125 -2.871 -21.406 1 88.06 226 SER A O 1
ATOM 1758 N N . LYS A 1 227 ? -11.977 -3.123 -21.906 1 86.94 227 LYS A N 1
ATOM 1759 C CA . LYS A 1 227 ? -12.25 -3.486 -23.297 1 86.94 227 LYS A CA 1
ATOM 1760 C C . LYS A 1 227 ? -12.367 -5 -23.453 1 86.94 227 LYS A C 1
ATOM 1762 O O . LYS A 1 227 ? -12.633 -5.496 -24.562 1 86.94 227 LYS A O 1
ATOM 1767 N N . SER A 1 228 ? -12.172 -5.699 -22.406 1 87.06 228 SER A N 1
ATOM 1768 C CA . SER A 1 228 ? -12.172 -7.156 -22.5 1 87.06 228 SER A CA 1
ATOM 1769 C C . SER A 1 228 ? -13.516 -7.738 -22.062 1 87.06 228 SER A C 1
ATOM 1771 O O . SER A 1 228 ? -14.242 -7.121 -21.297 1 87.06 228 SER A O 1
ATOM 1773 N N . ASP A 1 229 ? -13.719 -8.906 -22.5 1 80.94 229 ASP A N 1
ATOM 1774 C CA . ASP A 1 229 ? -15 -9.57 -22.25 1 80.94 229 ASP A CA 1
ATOM 1775 C C . ASP A 1 229 ? -15.039 -10.188 -20.859 1 80.94 229 ASP A C 1
ATOM 1777 O O . ASP A 1 229 ? -16.047 -10.078 -20.156 1 80.94 229 ASP A O 1
ATOM 1781 N N . ASP A 1 230 ? -14.148 -10.945 -20.562 1 90.75 230 ASP A N 1
ATOM 1782 C CA . ASP A 1 230 ? -14.062 -11.625 -19.281 1 90.75 230 ASP A CA 1
ATOM 1783 C C . ASP A 1 230 ? -12.609 -11.836 -18.859 1 90.75 230 ASP A C 1
ATOM 1785 O O . ASP A 1 230 ? -11.688 -11.461 -19.594 1 90.75 230 ASP A O 1
ATOM 1789 N N . MET A 1 231 ? -12.398 -12.398 -17.719 1 93.69 231 MET A N 1
ATOM 1790 C CA . MET A 1 231 ? -11.086 -12.5 -17.094 1 93.69 231 MET A CA 1
ATOM 1791 C C . MET A 1 231 ? -10.164 -13.422 -17.875 1 93.69 231 MET A C 1
ATOM 1793 O O . MET A 1 231 ? -9.031 -13.055 -18.203 1 93.69 231 MET A O 1
ATOM 1797 N N . PRO A 1 232 ? -10.586 -14.633 -18.328 1 95.94 232 PRO A N 1
ATOM 1798 C CA . PRO A 1 232 ? -9.688 -15.508 -19.078 1 95.94 232 PRO A CA 1
ATOM 1799 C C . PRO A 1 232 ? -9.227 -14.898 -20.391 1 95.94 232 PRO A C 1
ATOM 1801 O O . PRO A 1 232 ? -8.055 -15.023 -20.766 1 95.94 232 PRO A O 1
ATOM 1804 N N . HIS A 1 233 ? -10.125 -14.234 -21.062 1 96.31 233 HIS A N 1
ATOM 1805 C CA . HIS A 1 233 ? -9.75 -13.586 -22.312 1 96.31 233 HIS A CA 1
ATOM 1806 C C . HIS A 1 233 ? -8.758 -12.445 -22.078 1 96.31 233 HIS A C 1
ATOM 1808 O O . HIS A 1 233 ? -7.816 -12.258 -22.844 1 96.31 233 HIS A O 1
ATOM 1814 N N . PHE A 1 234 ? -9.047 -11.688 -21.094 1 96.75 234 PHE A N 1
ATOM 1815 C CA . PHE A 1 234 ? -8.141 -10.602 -20.75 1 96.75 234 PHE A CA 1
ATOM 1816 C C . PHE A 1 234 ? -6.746 -11.133 -20.438 1 96.75 234 PHE A C 1
ATOM 1818 O O . PHE A 1 234 ? -5.754 -10.617 -20.953 1 96.75 234 PHE A O 1
ATOM 1825 N N . MET A 1 235 ? -6.621 -12.211 -19.656 1 98.25 235 MET A N 1
ATOM 1826 C CA . MET A 1 235 ? -5.348 -12.812 -19.266 1 98.25 235 MET A CA 1
ATOM 1827 C C . MET A 1 235 ? -4.625 -13.383 -20.484 1 98.25 235 MET A C 1
ATOM 1829 O O . MET A 1 235 ? -3.416 -13.203 -20.625 1 98.25 235 MET A O 1
ATOM 1833 N N . GLN A 1 236 ? -5.371 -14.016 -21.312 1 97.81 236 GLN A N 1
ATOM 1834 C CA . GLN A 1 236 ? -4.805 -14.555 -22.547 1 97.81 236 GLN A CA 1
ATOM 1835 C C . GLN A 1 236 ? -4.211 -13.445 -23.406 1 97.81 236 GLN A C 1
ATOM 1837 O O . GLN A 1 236 ? -3.117 -13.594 -23.953 1 97.81 236 GLN A O 1
ATOM 1842 N N . THR A 1 237 ? -4.961 -12.406 -23.484 1 97.19 237 THR A N 1
ATOM 1843 C CA . THR A 1 237 ? -4.531 -11.281 -24.312 1 97.19 237 THR A CA 1
ATOM 1844 C C . THR A 1 237 ? -3.242 -10.672 -23.75 1 97.19 237 THR A C 1
ATOM 1846 O O . THR A 1 237 ? -2.33 -10.344 -24.516 1 97.19 237 THR A O 1
ATOM 1849 N N . MET A 1 238 ? -3.18 -10.523 -22.469 1 97.56 238 MET A N 1
ATOM 1850 C CA . MET A 1 238 ? -1.989 -9.961 -21.844 1 97.56 238 MET A CA 1
ATOM 1851 C C . MET A 1 238 ? -0.76 -10.812 -22.141 1 97.56 238 MET A C 1
ATOM 1853 O O . MET A 1 238 ? 0.292 -10.281 -22.5 1 97.56 238 MET A O 1
ATOM 1857 N N . LEU A 1 239 ? -0.914 -12.094 -22.047 1 98.25 239 LEU A N 1
ATOM 1858 C CA . LEU A 1 239 ? 0.208 -13.008 -22.266 1 98.25 239 LEU A CA 1
ATOM 1859 C C . LEU A 1 239 ? 0.59 -13.062 -23.734 1 98.25 239 LEU A C 1
ATOM 1861 O O . LEU A 1 239 ? 1.775 -13.102 -24.078 1 98.25 239 LEU A O 1
ATOM 1865 N N . ALA A 1 240 ? -0.362 -13.039 -24.562 1 97.5 240 ALA A N 1
ATOM 1866 C CA . ALA A 1 240 ? -0.095 -13.039 -26 1 97.5 240 ALA A CA 1
ATOM 1867 C C . ALA A 1 240 ? 0.644 -11.773 -26.422 1 97.5 240 ALA A C 1
ATOM 1869 O O . ALA A 1 240 ? 1.532 -11.82 -27.281 1 97.5 240 ALA A O 1
ATOM 1870 N N . ASN A 1 241 ? 0.201 -10.68 -25.844 1 97 241 ASN A N 1
ATOM 1871 C CA . ASN A 1 241 ? 0.893 -9.43 -26.109 1 97 241 ASN A CA 1
ATOM 1872 C C . ASN A 1 241 ? 2.357 -9.492 -25.688 1 97 241 ASN A C 1
ATOM 1874 O O . ASN A 1 241 ? 3.236 -9.016 -26.422 1 97 241 ASN A O 1
ATOM 1878 N N . ALA A 1 242 ? 2.607 -10.039 -24.562 1 97.5 242 ALA A N 1
ATOM 1879 C CA . ALA A 1 242 ? 3.975 -10.18 -24.078 1 97.5 242 ALA A CA 1
ATOM 1880 C C . ALA A 1 242 ? 4.801 -11.07 -25 1 97.5 242 ALA A C 1
ATOM 1882 O O . ALA A 1 242 ? 5.953 -10.75 -25.312 1 97.5 242 ALA A O 1
ATOM 1883 N N . GLN A 1 243 ? 4.234 -12.141 -25.406 1 97.44 243 GLN A N 1
ATOM 1884 C CA . GLN A 1 243 ? 4.91 -13.055 -26.312 1 97.44 243 GLN A CA 1
ATOM 1885 C C . GLN A 1 243 ? 5.242 -12.359 -27.641 1 97.44 243 GLN A C 1
ATOM 1887 O O . GLN A 1 243 ? 6.371 -12.453 -28.125 1 97.44 243 GLN A O 1
ATOM 1892 N N . SER A 1 244 ? 4.27 -11.672 -28.188 1 97 244 SER A N 1
ATOM 1893 C CA . SER A 1 244 ? 4.441 -10.992 -29.469 1 97 244 SER A CA 1
ATOM 1894 C C . SER A 1 244 ? 5.516 -9.914 -29.375 1 97 244 SER A C 1
ATOM 1896 O O . SER A 1 244 ? 6.227 -9.656 -30.359 1 97 244 SER A O 1
ATOM 1898 N N . ALA A 1 245 ? 5.633 -9.344 -28.188 1 96.81 245 ALA A N 1
ATOM 1899 C CA . ALA A 1 245 ? 6.586 -8.258 -28 1 96.81 245 ALA A CA 1
ATOM 1900 C C . ALA A 1 245 ? 7.969 -8.797 -27.641 1 96.81 245 ALA A C 1
ATOM 1902 O O . ALA A 1 245 ? 8.93 -8.031 -27.516 1 96.81 245 ALA A O 1
ATOM 1903 N N . GLY A 1 246 ? 8.055 -10.031 -27.5 1 96.06 246 GLY A N 1
ATOM 1904 C CA . GLY A 1 246 ? 9.344 -10.641 -27.188 1 96.06 246 GLY A CA 1
ATOM 1905 C C . GLY A 1 246 ? 9.758 -10.453 -25.734 1 96.06 246 GLY A C 1
ATOM 1906 O O . GLY A 1 246 ? 10.891 -10.062 -25.453 1 96.06 246 GLY A O 1
ATOM 1907 N N . ALA A 1 247 ? 8.773 -10.68 -24.828 1 96.62 247 ALA A N 1
ATOM 1908 C CA . ALA A 1 247 ? 9.094 -10.578 -23.422 1 96.62 247 ALA A CA 1
ATOM 1909 C C . ALA A 1 247 ? 10.133 -11.625 -23.016 1 96.62 247 ALA A C 1
ATOM 1911 O O . ALA A 1 247 ? 9.953 -12.812 -23.266 1 96.62 247 ALA A O 1
ATOM 1912 N N . ALA A 1 248 ? 11.141 -11.195 -22.375 1 96.31 248 ALA A N 1
ATOM 1913 C CA . ALA A 1 248 ? 12.188 -12.102 -21.906 1 96.31 248 ALA A CA 1
ATOM 1914 C C . ALA A 1 248 ? 11.867 -12.641 -20.516 1 96.31 248 ALA A C 1
ATOM 1916 O O . ALA A 1 248 ? 12.117 -13.812 -20.234 1 96.31 248 ALA A O 1
ATOM 1917 N N . GLU A 1 249 ? 11.32 -11.781 -19.703 1 95.94 249 GLU A N 1
ATOM 1918 C CA . GLU A 1 249 ? 11.008 -12.156 -18.328 1 95.94 249 GLU A CA 1
ATOM 1919 C C . GLU A 1 249 ? 9.742 -13.008 -18.266 1 95.94 249 GLU A C 1
ATOM 1921 O O . GLU A 1 249 ? 8.781 -12.75 -18.984 1 95.94 249 GLU A O 1
ATOM 1926 N N . SER A 1 250 ? 9.789 -14.047 -17.422 1 97.81 250 SER A N 1
ATOM 1927 C CA . SER A 1 250 ? 8.609 -14.883 -17.234 1 97.81 250 SER A CA 1
ATOM 1928 C C . SER A 1 250 ? 7.461 -14.094 -16.625 1 97.81 250 SER A C 1
ATOM 1930 O O . SER A 1 250 ? 7.684 -13.141 -15.875 1 97.81 250 SER A O 1
ATOM 1932 N N . ILE A 1 251 ? 6.234 -14.484 -16.969 1 98.38 251 ILE A N 1
ATOM 1933 C CA . ILE A 1 251 ? 5.027 -13.844 -16.453 1 98.38 251 ILE A CA 1
ATOM 1934 C C . ILE A 1 251 ? 4.066 -14.898 -15.914 1 98.38 251 ILE A C 1
ATOM 1936 O O . ILE A 1 251 ? 3.76 -15.883 -16.594 1 98.38 251 ILE A O 1
ATOM 1940 N N . THR A 1 252 ? 3.646 -14.789 -14.711 1 98.81 252 THR A N 1
ATOM 1941 C CA . THR A 1 252 ? 2.621 -15.617 -14.086 1 98.81 252 THR A CA 1
ATOM 1942 C C . THR A 1 252 ? 1.467 -14.758 -13.578 1 98.81 252 THR A C 1
ATOM 1944 O O . THR A 1 252 ? 1.687 -13.758 -12.898 1 98.81 252 THR A O 1
ATOM 1947 N N . LEU A 1 253 ? 0.295 -15.148 -13.938 1 98.81 253 LEU A N 1
ATOM 1948 C CA . LEU A 1 253 ? -0.926 -14.445 -13.562 1 98.81 253 LEU A CA 1
ATOM 1949 C C . LEU A 1 253 ? -1.876 -15.367 -12.805 1 98.81 253 LEU A C 1
ATOM 1951 O O . LEU A 1 253 ? -1.981 -16.562 -13.125 1 98.81 253 LEU A O 1
ATOM 1955 N N . ILE A 1 254 ? -2.516 -14.891 -11.82 1 98.88 254 ILE A N 1
ATOM 1956 C CA . ILE A 1 254 ? -3.678 -15.516 -11.203 1 98.88 254 ILE A CA 1
ATOM 1957 C C . ILE A 1 254 ? -4.855 -14.539 -11.203 1 98.88 254 ILE A C 1
ATOM 1959 O O . ILE A 1 254 ? -4.703 -13.375 -10.828 1 98.88 254 ILE A O 1
ATOM 1963 N N . GLY A 1 255 ? -5.988 -14.953 -11.68 1 98.62 255 GLY A N 1
ATOM 1964 C CA . GLY A 1 255 ? -7.145 -14.078 -11.711 1 98.62 255 GLY A CA 1
ATOM 1965 C C . GLY A 1 255 ? -8.453 -14.805 -11.469 1 98.62 255 GLY A C 1
ATOM 1966 O O . GLY A 1 255 ? -8.594 -15.977 -11.812 1 98.62 255 GLY A O 1
ATOM 1967 N N . TRP A 1 256 ? -9.391 -14.203 -10.828 1 98 256 TRP A N 1
ATOM 1968 C CA . TRP A 1 256 ? -10.734 -14.758 -10.703 1 98 256 TRP A CA 1
ATOM 1969 C C . TRP A 1 256 ? -11.766 -13.648 -10.516 1 98 256 TRP A C 1
ATOM 1971 O O . TRP A 1 256 ? -11.406 -12.492 -10.297 1 98 256 TRP A O 1
ATOM 1981 N N . GLU A 1 257 ? -12.961 -14.031 -10.758 1 95.56 257 GLU A N 1
ATOM 1982 C CA . GLU A 1 257 ? -14.102 -13.141 -10.609 1 95.56 257 GLU A CA 1
ATOM 1983 C C . GLU A 1 257 ? -14.93 -13.508 -9.383 1 95.56 257 GLU A C 1
ATOM 1985 O O . GLU A 1 257 ? -15.07 -14.688 -9.047 1 95.56 257 GLU A O 1
ATOM 1990 N N . ILE A 1 258 ? -15.438 -12.5 -8.68 1 94.31 258 ILE A N 1
ATOM 1991 C CA . ILE A 1 258 ? -16.312 -12.703 -7.527 1 94.31 258 ILE A CA 1
ATOM 1992 C C . ILE A 1 258 ? -17.5 -11.75 -7.609 1 94.31 258 ILE A C 1
ATOM 1994 O O . ILE A 1 258 ? -17.328 -10.562 -7.914 1 94.31 258 ILE A O 1
ATOM 1998 N N . HIS A 1 259 ? -18.625 -12.289 -7.324 1 92.81 259 HIS A N 1
ATOM 1999 C CA . HIS A 1 259 ? -19.828 -11.477 -7.301 1 92.81 259 HIS A CA 1
ATOM 2000 C C . HIS A 1 259 ? -20.297 -11.234 -5.871 1 92.81 259 HIS A C 1
ATOM 2002 O O . HIS A 1 259 ? -20.469 -12.18 -5.098 1 92.81 259 HIS A O 1
ATOM 2008 N N . ILE A 1 260 ? -20.453 -9.984 -5.535 1 90.25 260 ILE A N 1
ATOM 2009 C CA . ILE A 1 260 ? -20.906 -9.602 -4.207 1 90.25 260 ILE A CA 1
ATOM 2010 C C . ILE A 1 260 ? -22.297 -8.961 -4.305 1 90.25 260 ILE A C 1
ATOM 2012 O O . ILE A 1 260 ? -22.516 -8.078 -5.145 1 90.25 260 ILE A O 1
ATOM 2016 N N . MET B 1 1 ? 21.984 16.391 34.688 1 27.2 1 MET B N 1
ATOM 2017 C CA . MET B 1 1 ? 20.734 16.953 34.156 1 27.2 1 MET B CA 1
ATOM 2018 C C . MET B 1 1 ? 20.453 16.453 32.75 1 27.2 1 MET B C 1
ATOM 2020 O O . MET B 1 1 ? 21.188 16.781 31.812 1 27.2 1 MET B O 1
ATOM 2024 N N . GLU B 1 2 ? 20.125 1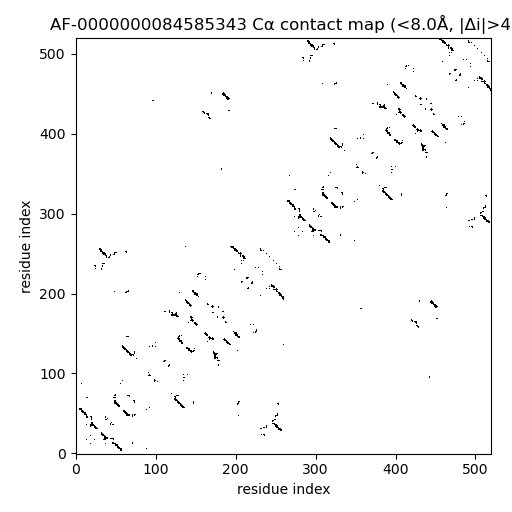5.211 32.438 1 33.62 2 GLU B N 1
ATOM 2025 C CA . GLU B 1 2 ? 20.219 14.398 31.219 1 33.62 2 GLU B CA 1
ATOM 2026 C C . GLU B 1 2 ? 19.484 15.07 30.047 1 33.62 2 GLU B C 1
ATOM 2028 O O . GLU B 1 2 ? 18.391 15.602 30.219 1 33.62 2 GLU B O 1
ATOM 2033 N N . ALA B 1 3 ? 20.156 15.648 29.125 1 37.53 3 ALA B N 1
ATOM 2034 C CA . ALA B 1 3 ? 19.656 16.375 27.969 1 37.53 3 ALA B CA 1
ATOM 2035 C C . ALA B 1 3 ? 18.328 15.805 27.484 1 37.53 3 ALA B C 1
ATOM 2037 O O . ALA B 1 3 ? 18.266 14.656 27.047 1 37.53 3 ALA B O 1
ATOM 2038 N N . LEU B 1 4 ? 17.172 15.867 28.078 1 44.94 4 LEU B N 1
ATOM 2039 C CA . LEU B 1 4 ? 15.844 15.438 27.656 1 44.94 4 LEU B CA 1
ATOM 2040 C C . LEU B 1 4 ? 15.68 15.602 26.156 1 44.94 4 LEU B C 1
ATOM 2042 O O . LEU B 1 4 ? 15.781 16.703 25.625 1 44.94 4 LEU B O 1
ATOM 2046 N N . GLU B 1 5 ? 16.125 14.711 25.359 1 55.69 5 GLU B N 1
ATOM 2047 C CA . GLU B 1 5 ? 16.094 14.695 23.891 1 55.69 5 GLU B CA 1
ATOM 2048 C C . GLU B 1 5 ? 14.836 15.375 23.359 1 55.69 5 GLU B C 1
ATOM 2050 O O . GLU B 1 5 ? 13.727 15.07 23.797 1 55.69 5 GLU B O 1
ATOM 2055 N N . GLN B 1 6 ? 14.898 16.672 22.953 1 70.75 6 GLN B N 1
ATOM 2056 C CA . GLN B 1 6 ? 13.93 17.703 22.609 1 70.75 6 GLN B CA 1
ATOM 2057 C C . GLN B 1 6 ? 12.977 17.234 21.516 1 70.75 6 GLN B C 1
ATOM 2059 O O . GLN B 1 6 ? 13.406 16.797 20.453 1 70.75 6 GLN B O 1
ATOM 2064 N N . MET B 1 7 ? 11.781 16.625 21.922 1 77.94 7 MET B N 1
ATOM 2065 C CA . MET B 1 7 ? 10.672 16.375 21 1 77.94 7 MET B CA 1
ATOM 2066 C C . MET B 1 7 ? 9.93 17.672 20.703 1 77.94 7 MET B C 1
ATOM 2068 O O . MET B 1 7 ? 9.703 18.484 21.594 1 77.94 7 MET B O 1
ATOM 2072 N N . TYR B 1 8 ? 9.789 17.938 19.375 1 87.25 8 TYR B N 1
ATOM 2073 C CA . TYR B 1 8 ? 8.984 19.078 18.938 1 87.25 8 TYR B CA 1
ATOM 2074 C C . TYR B 1 8 ? 7.637 18.609 18.406 1 87.25 8 TYR B C 1
ATOM 2076 O O . TYR B 1 8 ? 7.531 17.516 17.828 1 87.25 8 TYR B O 1
ATOM 2084 N N . ASN B 1 9 ? 6.676 19.406 18.719 1 94 9 ASN B N 1
ATOM 2085 C CA . ASN B 1 9 ? 5.32 19.047 18.312 1 94 9 ASN B CA 1
ATOM 2086 C C . ASN B 1 9 ? 4.617 20.219 17.625 1 94 9 ASN B C 1
ATOM 2088 O O . ASN B 1 9 ? 4.758 21.375 18.047 1 94 9 ASN B O 1
ATOM 2092 N N . TYR B 1 10 ? 4.02 19.984 16.5 1 97.06 10 TYR B N 1
ATOM 2093 C CA . TYR B 1 10 ? 3.188 20.938 15.766 1 97.06 10 TYR B CA 1
ATOM 2094 C C . TYR B 1 10 ? 1.833 20.328 15.43 1 97.06 10 TYR B C 1
ATOM 2096 O O . TYR B 1 10 ? 1.756 19.188 14.969 1 97.06 10 TYR B O 1
ATOM 2104 N N . SER B 1 11 ? 0.743 21 15.75 1 97.69 11 SER B N 1
ATOM 2105 C CA . SER B 1 11 ? -0.604 20.562 15.406 1 97.69 11 SER B CA 1
ATOM 2106 C C . SER B 1 11 ? -1.445 21.703 14.859 1 97.69 11 SER B C 1
ATOM 2108 O O . SER B 1 11 ? -1.386 22.828 15.367 1 97.69 11 SER B O 1
ATOM 2110 N N . TRP B 1 12 ? -2.121 21.422 13.781 1 98.12 12 TRP B N 1
ATOM 2111 C CA . TRP B 1 12 ? -2.984 22.406 13.133 1 98.12 12 TRP B CA 1
ATOM 2112 C C . TRP B 1 12 ? -4.242 21.75 12.578 1 98.12 12 TRP B C 1
ATOM 2114 O O . TRP B 1 12 ? -4.207 20.594 12.156 1 98.12 12 TRP B O 1
ATOM 2124 N N . ASN B 1 13 ? -5.367 22.453 12.617 1 97.81 13 ASN B N 1
ATOM 2125 C CA . ASN B 1 13 ? -6.555 22.062 11.859 1 97.81 13 ASN B CA 1
ATOM 2126 C C . ASN B 1 13 ? -7.223 23.281 11.211 1 97.81 13 ASN B C 1
ATOM 2128 O O . ASN B 1 13 ? -6.934 24.422 11.578 1 97.81 13 ASN B O 1
ATOM 2132 N N . GLY B 1 14 ? -8.047 23.047 10.281 1 97.19 14 GLY B N 1
ATOM 2133 C CA . GLY B 1 14 ? -8.617 24.094 9.438 1 97.19 14 GLY B CA 1
ATOM 2134 C C . GLY B 1 14 ? -9.516 25.047 10.195 1 97.19 14 GLY B C 1
ATOM 2135 O O . GLY B 1 14 ? -9.844 26.125 9.688 1 97.19 14 GLY B O 1
ATOM 2136 N N . GLU B 1 15 ? -9.93 24.688 11.375 1 95.81 15 GLU B N 1
ATOM 2137 C CA . GLU B 1 15 ? -10.734 25.578 12.188 1 95.81 15 GLU B CA 1
ATOM 2138 C C . GLU B 1 15 ? -9.875 26.672 12.836 1 95.81 15 GLU B C 1
ATOM 2140 O O . GLU B 1 15 ? -10.344 27.766 13.094 1 95.81 15 GLU B O 1
ATOM 2145 N N . MET B 1 16 ? -8.641 26.391 13.188 1 96.62 16 MET B N 1
ATOM 2146 C CA . MET B 1 16 ? -7.707 27.375 13.742 1 96.62 16 MET B CA 1
ATOM 2147 C C . MET B 1 16 ? -7.438 28.484 12.742 1 96.62 16 MET B C 1
ATOM 2149 O O . MET B 1 16 ? -7.449 29.672 13.109 1 96.62 16 MET B O 1
ATOM 2153 N N . LYS B 1 17 ? -7.121 28.094 11.57 1 97.12 17 LYS B N 1
ATOM 2154 C CA . LYS B 1 17 ? -6.945 28.984 10.414 1 97.12 17 LYS B CA 1
ATOM 2155 C C . LYS B 1 17 ? -7.285 28.25 9.117 1 97.12 17 LYS B C 1
ATOM 2157 O O . LYS B 1 17 ? -6.645 27.266 8.766 1 97.12 17 LYS B O 1
ATOM 2162 N N . SER B 1 18 ? -8.195 28.734 8.336 1 97.62 18 SER B N 1
ATOM 2163 C CA . SER B 1 18 ? -8.789 27.984 7.23 1 97.62 18 SER B CA 1
ATOM 2164 C C . SER B 1 18 ? -7.938 28.094 5.969 1 97.62 18 SER B C 1
ATOM 2166 O O . SER B 1 18 ? -7.965 27.203 5.113 1 97.62 18 SER B O 1
ATOM 2168 N N . TYR B 1 19 ? -7.266 29.25 5.754 1 98.25 19 TYR B N 1
ATOM 2169 C CA . TYR B 1 19 ? -6.465 29.562 4.574 1 98.25 19 TYR B CA 1
ATOM 2170 C C . TYR B 1 19 ? -7.305 29.484 3.307 1 98.25 19 TYR B C 1
ATOM 2172 O O . TYR B 1 19 ? -6.828 29.031 2.262 1 98.25 19 TYR B O 1
ATOM 2180 N N . LEU B 1 20 ? -8.594 29.828 3.426 1 98.25 20 LEU B N 1
ATOM 2181 C CA . LEU B 1 20 ? -9.422 29.969 2.236 1 98.25 20 LEU B CA 1
ATOM 2182 C C . LEU B 1 20 ? -8.875 31.047 1.314 1 98.25 20 LEU B C 1
ATOM 2184 O O . LEU B 1 20 ? -8.516 32.125 1.772 1 98.25 20 LEU B O 1
ATOM 2188 N N . ASP B 1 21 ? -8.812 30.719 0.045 1 97.94 21 ASP B N 1
ATOM 2189 C CA . ASP B 1 21 ? -8.289 31.609 -0.989 1 97.94 21 ASP B CA 1
ATOM 2190 C C . ASP B 1 21 ? -6.863 32.062 -0.659 1 97.94 21 ASP B C 1
ATOM 2192 O O . ASP B 1 21 ? -6.43 33.125 -1.089 1 97.94 21 ASP B O 1
ATOM 2196 N N . GLN B 1 22 ? -6.164 31.25 0.113 1 98.12 22 GLN B N 1
ATOM 2197 C CA . GLN B 1 22 ? -4.82 31.625 0.546 1 98.12 22 GLN B CA 1
ATOM 2198 C C . GLN B 1 22 ? -3.893 30.422 0.568 1 98.12 22 GLN B C 1
ATOM 2200 O O . GLN B 1 22 ? -4.211 29.406 1.179 1 98.12 22 GLN B O 1
ATOM 2205 N N . VAL B 1 23 ? -2.811 30.547 -0.143 1 98.31 23 VAL B N 1
ATOM 2206 C CA . VAL B 1 23 ? -1.754 29.547 -0.066 1 98.31 23 VAL B CA 1
ATOM 2207 C C . VAL B 1 23 ? -0.802 29.875 1.08 1 98.31 23 VAL B C 1
ATOM 2209 O O . VAL B 1 23 ? -0.41 31.031 1.248 1 98.31 23 VAL B O 1
ATOM 2212 N N . ASP B 1 24 ? -0.52 28.906 1.865 1 98.62 24 ASP B N 1
ATOM 2213 C CA . ASP B 1 24 ? 0.415 29.094 2.971 1 98.62 24 ASP B CA 1
ATOM 2214 C C . ASP B 1 24 ? 1.481 28 2.98 1 98.62 24 ASP B C 1
ATOM 2216 O O . ASP B 1 24 ? 1.171 26.828 2.795 1 98.62 24 ASP B O 1
ATOM 2220 N N . LEU B 1 25 ? 2.678 28.375 3.023 1 98.56 25 LEU B N 1
ATOM 2221 C CA . LEU B 1 25 ? 3.801 27.469 3.229 1 98.56 25 LEU B CA 1
ATOM 2222 C C . LEU B 1 25 ? 4.605 27.875 4.461 1 98.56 25 LEU B C 1
ATOM 2224 O O . LEU B 1 25 ? 5.09 29.016 4.547 1 98.56 25 LEU B O 1
ATOM 2228 N N . SER B 1 26 ? 4.738 26.953 5.383 1 97.56 26 SER B N 1
ATOM 2229 C CA . SER B 1 26 ? 5.449 27.234 6.625 1 97.56 26 SER B CA 1
ATOM 2230 C C . SER B 1 26 ? 6.457 26.141 6.949 1 97.56 26 SER B C 1
ATOM 2232 O O . SER B 1 26 ? 6.258 24.984 6.574 1 97.56 26 SER B O 1
ATOM 2234 N N . GLY B 1 27 ? 7.48 26.562 7.598 1 96.44 27 GLY B N 1
ATOM 2235 C CA . GLY B 1 27 ? 8.469 25.594 8.055 1 96.44 27 GLY B CA 1
ATOM 2236 C C . GLY B 1 27 ? 8.367 25.297 9.539 1 96.44 27 GLY B C 1
ATOM 2237 O O . GLY B 1 27 ? 8.086 26.188 10.336 1 96.44 27 GLY B O 1
ATOM 2238 N N . TYR B 1 28 ? 8.547 24.094 9.906 1 95.81 28 TYR B N 1
ATOM 2239 C CA . TYR B 1 28 ? 8.672 23.625 11.281 1 95.81 28 TYR B CA 1
ATOM 2240 C C . TYR B 1 28 ? 9.844 22.672 11.438 1 95.81 28 TYR B C 1
ATOM 2242 O O . TYR B 1 28 ? 9.742 21.5 11.062 1 95.81 28 TYR B O 1
ATOM 2250 N N . GLN B 1 29 ? 10.883 23.172 12.148 1 94 29 GLN B N 1
ATOM 2251 C CA . GLN B 1 29 ? 12.133 22.422 12.133 1 94 29 GLN B CA 1
ATOM 2252 C C . GLN B 1 29 ? 12.594 22.141 10.703 1 94 29 GLN B C 1
ATOM 2254 O O . GLN B 1 29 ? 12.758 23.078 9.914 1 94 29 GLN B O 1
ATOM 2259 N N . HIS B 1 30 ? 12.75 20.938 10.352 1 96.19 30 HIS B N 1
ATOM 2260 C CA . HIS B 1 30 ? 13.203 20.625 9 1 96.19 30 HIS B CA 1
ATOM 2261 C C . HIS B 1 30 ? 12.047 20.141 8.133 1 96.19 30 HIS B C 1
ATOM 2263 O O . HIS B 1 30 ? 12.258 19.641 7.027 1 96.19 30 HIS B O 1
ATOM 2269 N N . VAL B 1 31 ? 10.828 20.281 8.641 1 98.06 31 VAL B N 1
ATOM 2270 C CA . VAL B 1 31 ? 9.641 19.812 7.934 1 98.06 31 VAL B CA 1
ATOM 2271 C C . VAL B 1 31 ? 8.867 21.016 7.391 1 98.06 31 VAL B C 1
ATOM 2273 O O . VAL B 1 31 ? 8.797 22.062 8.039 1 98.06 31 VAL B O 1
ATOM 2276 N N . TRP B 1 32 ? 8.352 20.891 6.16 1 98.56 32 TRP B N 1
ATOM 2277 C CA . TRP B 1 32 ? 7.551 21.938 5.535 1 98.56 32 TRP B CA 1
ATOM 2278 C C . TRP B 1 32 ? 6.07 21.578 5.559 1 98.56 32 TRP B C 1
ATOM 2280 O O . TRP B 1 32 ? 5.703 20.422 5.332 1 98.56 32 TRP B O 1
ATOM 2290 N N . ILE B 1 33 ? 5.246 22.578 5.852 1 98.75 33 ILE B N 1
ATOM 2291 C CA . ILE B 1 33 ? 3.795 22.406 5.883 1 98.75 33 ILE B CA 1
ATOM 2292 C C . ILE B 1 33 ? 3.148 23.344 4.855 1 98.75 33 ILE B C 1
ATOM 2294 O O . ILE B 1 33 ? 3.385 24.547 4.871 1 98.75 33 ILE B O 1
ATOM 2298 N N . GLY B 1 34 ? 2.459 22.766 3.898 1 98.81 34 GLY B N 1
ATOM 2299 C CA . GLY B 1 34 ? 1.693 23.531 2.926 1 98.81 34 GLY B CA 1
ATOM 2300 C C . GLY B 1 34 ? 0.195 23.438 3.135 1 98.81 34 GLY B C 1
ATOM 2301 O O . GLY B 1 34 ? -0.334 22.344 3.369 1 98.81 34 GLY B O 1
ATOM 2302 N N . ARG B 1 35 ? -0.473 24.594 3.08 1 98.69 35 ARG B N 1
ATOM 2303 C CA . ARG B 1 35 ? -1.914 24.609 3.311 1 98.69 35 ARG B CA 1
ATOM 2304 C C . ARG B 1 35 ? -2.617 25.516 2.297 1 98.69 35 ARG B C 1
ATOM 2306 O O . ARG B 1 35 ? -2.104 26.578 1.937 1 98.69 35 ARG B O 1
ATOM 2313 N N . PHE B 1 36 ? -3.656 25.031 1.807 1 98.75 36 PHE B N 1
ATOM 2314 C CA . PHE B 1 36 ? -4.605 25.766 0.97 1 98.75 36 PHE B CA 1
ATOM 2315 C C . PHE B 1 36 ? -6.035 25.344 1.287 1 98.75 36 PHE B C 1
ATOM 2317 O O . PHE B 1 36 ? -6.375 24.156 1.198 1 98.75 36 PHE B O 1
ATOM 2324 N N . GLY B 1 37 ? -6.895 26.344 1.615 1 98.19 37 GLY B N 1
ATOM 2325 C CA . GLY B 1 37 ? -8.211 26.016 2.131 1 98.19 37 GLY B CA 1
ATOM 2326 C C . GLY B 1 37 ? -9.25 25.812 1.038 1 98.19 37 GLY B C 1
ATOM 2327 O O . GLY B 1 37 ? -10.367 25.391 1.309 1 98.19 37 GLY B O 1
ATOM 2328 N N . GLY B 1 38 ? -8.859 26.078 -0.2 1 97.88 38 GLY B N 1
ATOM 2329 C CA . GLY B 1 38 ? -9.812 26 -1.299 1 97.88 38 GLY B CA 1
ATOM 2330 C C . GLY B 1 38 ? -10.273 27.375 -1.779 1 97.88 38 GLY B C 1
ATOM 2331 O O . GLY B 1 38 ? -10.141 28.359 -1.064 1 97.88 38 GLY B O 1
ATOM 2332 N N . SER B 1 39 ? -10.805 27.359 -2.898 1 97.31 39 SER B N 1
ATOM 2333 C CA . SER B 1 39 ? -11.273 28.594 -3.516 1 97.31 39 SER B CA 1
ATOM 2334 C C . SER B 1 39 ? -12.734 28.875 -3.168 1 97.31 39 SER B C 1
ATOM 2336 O O . SER B 1 39 ? -13.617 28.094 -3.529 1 97.31 39 SER B O 1
ATOM 2338 N N . ILE B 1 40 ? -12.992 30.047 -2.574 1 97.38 40 ILE B N 1
ATOM 2339 C CA . ILE B 1 40 ? -14.344 30.438 -2.207 1 97.38 40 ILE B CA 1
ATOM 2340 C C . ILE B 1 40 ? -15.203 30.562 -3.463 1 97.38 40 ILE B C 1
ATOM 2342 O O . ILE B 1 40 ? -16.344 30.078 -3.502 1 97.38 40 ILE B O 1
ATOM 2346 N N . ALA B 1 41 ? -14.641 31.141 -4.465 1 96.62 41 ALA B N 1
ATOM 2347 C CA . ALA B 1 41 ? -15.344 31.375 -5.723 1 96.62 41 ALA B CA 1
ATOM 2348 C C . ALA B 1 41 ? -15.805 30.062 -6.34 1 96.62 41 ALA B C 1
ATOM 2350 O O . ALA B 1 41 ? -16.75 30.047 -7.125 1 96.62 41 ALA B O 1
ATOM 2351 N N . HIS B 1 42 ? -15.211 29 -5.941 1 95.62 42 HIS B N 1
ATOM 2352 C CA . HIS B 1 42 ? -15.539 27.703 -6.551 1 95.62 42 HIS B CA 1
ATOM 2353 C C . HIS B 1 42 ? -16.25 26.797 -5.555 1 95.62 42 HIS B C 1
ATOM 2355 O O . HIS B 1 42 ? -16.312 25.578 -5.758 1 95.62 42 HIS B O 1
ATOM 2361 N N . GLY B 1 43 ? -16.562 27.391 -4.438 1 94.56 43 GLY B N 1
ATOM 2362 C CA . GLY B 1 43 ? -17.484 26.656 -3.58 1 94.56 43 GLY B CA 1
ATOM 2363 C C . GLY B 1 43 ? -16.875 26.297 -2.23 1 94.56 43 GLY B C 1
ATOM 2364 O O . GLY B 1 43 ? -17.562 25.734 -1.37 1 94.56 43 GLY B O 1
ATOM 2365 N N . ALA B 1 44 ? -15.633 26.656 -2.002 1 95.56 44 ALA B N 1
ATOM 2366 C CA . ALA B 1 44 ? -15.016 26.375 -0.707 1 95.56 44 ALA B CA 1
ATOM 2367 C C . ALA B 1 44 ? -15.555 27.312 0.373 1 95.56 44 ALA B C 1
ATOM 2369 O O . ALA B 1 44 ? -15.727 28.5 0.135 1 95.56 44 ALA B O 1
ATOM 2370 N N . TYR B 1 45 ? -15.828 26.766 1.585 1 95.19 45 TYR B N 1
ATOM 2371 C CA . TYR B 1 45 ? -16.297 27.641 2.652 1 95.19 45 TYR B CA 1
ATOM 2372 C C . TYR B 1 45 ? -15.742 27.203 4.004 1 95.19 45 TYR B C 1
ATOM 2374 O O . TYR B 1 45 ? -15.914 27.906 5.004 1 95.19 45 TYR B O 1
ATOM 2382 N N . LYS B 1 46 ? -15.148 26.109 4.035 1 94.88 46 LYS B N 1
ATOM 2383 C CA . LYS B 1 46 ? -14.469 25.625 5.238 1 94.88 46 LYS B CA 1
ATOM 2384 C C . LYS B 1 46 ? -13.258 24.766 4.883 1 94.88 46 LYS B C 1
ATOM 2386 O O . LYS B 1 46 ? -13.109 24.344 3.738 1 94.88 46 LYS B O 1
ATOM 2391 N N . ASN B 1 47 ? -12.391 24.672 5.781 1 97 47 ASN B N 1
ATOM 2392 C CA . ASN B 1 47 ? -11.242 23.781 5.699 1 97 47 ASN B CA 1
ATOM 2393 C C . ASN B 1 47 ? -11.305 22.688 6.766 1 97 47 ASN B C 1
ATOM 2395 O O . ASN B 1 47 ? -11.141 22.969 7.957 1 97 47 ASN B O 1
ATOM 2399 N N . GLU B 1 48 ? -11.438 21.438 6.328 1 96.25 48 GLU B N 1
ATOM 2400 C CA . GLU B 1 48 ? -11.625 20.328 7.266 1 96.25 48 GLU B CA 1
ATOM 2401 C C . GLU B 1 48 ? -10.367 19.469 7.363 1 96.25 48 GLU B C 1
ATOM 2403 O O . GLU B 1 48 ? -10.43 18.312 7.801 1 96.25 48 GLU B O 1
ATOM 2408 N N . ASN B 1 49 ? -9.266 19.984 6.883 1 98.44 49 ASN B N 1
ATOM 2409 C CA . ASN B 1 49 ? -7.996 19.266 6.984 1 98.44 49 ASN B CA 1
ATOM 2410 C C . ASN B 1 49 ? -7.328 19.516 8.336 1 98.44 49 ASN B C 1
ATOM 2412 O O . ASN B 1 49 ? -7.66 20.469 9.039 1 98.44 49 ASN B O 1
ATOM 2416 N N . ALA B 1 50 ? -6.469 18.672 8.703 1 98.62 50 ALA B N 1
ATOM 2417 C CA . ALA B 1 50 ? -5.613 18.797 9.883 1 98.62 50 ALA B CA 1
ATOM 2418 C C . ALA B 1 50 ? -4.27 18.109 9.656 1 98.62 50 ALA B C 1
ATOM 2420 O O . ALA B 1 50 ? -4.129 17.297 8.742 1 98.62 50 ALA B O 1
ATOM 2421 N N . CYS B 1 51 ? -3.322 18.5 10.406 1 98.56 51 CYS B N 1
ATOM 2422 C CA . CYS B 1 51 ? -2.047 17.797 10.367 1 98.56 51 CYS B CA 1
ATOM 2423 C C . CYS B 1 51 ? -1.373 17.812 11.734 1 98.56 51 CYS B C 1
ATOM 2425 O O . CYS B 1 51 ? -1.747 18.609 12.602 1 98.56 51 CYS B O 1
ATOM 2427 N N . LEU B 1 52 ? -0.551 16.906 11.977 1 98.69 52 LEU B N 1
ATOM 2428 C CA . LEU B 1 52 ? 0.249 16.75 13.188 1 98.69 52 LEU B CA 1
ATOM 2429 C C . LEU B 1 52 ? 1.673 16.312 12.844 1 98.69 52 LEU B C 1
ATOM 2431 O O . LEU B 1 52 ? 1.878 15.461 11.992 1 98.69 52 LEU B O 1
ATOM 2435 N N . ILE B 1 53 ? 2.664 16.953 13.445 1 98.5 53 ILE B N 1
ATOM 2436 C CA . ILE B 1 53 ? 4.07 16.609 13.258 1 98.5 53 ILE B CA 1
ATOM 2437 C C . ILE B 1 53 ? 4.738 16.438 14.625 1 98.5 53 ILE B C 1
ATOM 2439 O O . ILE B 1 53 ? 4.613 17.297 15.5 1 98.5 53 ILE B O 1
ATOM 2443 N N . LEU B 1 54 ? 5.336 15.312 14.82 1 97.88 54 LEU B N 1
ATOM 2444 C CA . LEU B 1 54 ? 6.258 15.078 15.93 1 97.88 54 LEU B CA 1
ATOM 2445 C C . LEU B 1 54 ? 7.66 14.781 15.414 1 97.88 54 LEU B C 1
ATOM 2447 O O . LEU B 1 54 ? 7.828 14.031 14.445 1 97.88 54 LEU B O 1
ATOM 2451 N N . THR B 1 55 ? 8.641 15.445 15.992 1 96.81 55 THR B N 1
ATOM 2452 C CA . THR B 1 55 ? 10.008 15.172 15.562 1 96.81 55 THR B CA 1
ATOM 2453 C C . THR B 1 55 ? 10.906 14.898 16.766 1 96.81 55 THR B C 1
ATOM 2455 O O . THR B 1 55 ? 10.703 15.469 17.844 1 96.81 55 THR B O 1
ATOM 2458 N N . GLY B 1 56 ? 11.805 13.953 16.609 1 94.94 56 GLY B N 1
ATOM 2459 C CA . GLY B 1 56 ? 12.867 13.672 17.547 1 94.94 56 GLY B CA 1
ATOM 2460 C C . GLY B 1 56 ? 14.25 13.758 16.938 1 94.94 56 GLY B C 1
ATOM 2461 O O . GLY B 1 56 ? 14.445 14.438 15.93 1 94.94 56 GLY B O 1
ATOM 2462 N N . ALA B 1 57 ? 15.211 13.164 17.578 1 91.31 57 ALA B N 1
ATOM 2463 C CA . ALA B 1 57 ? 16.594 13.281 17.156 1 91.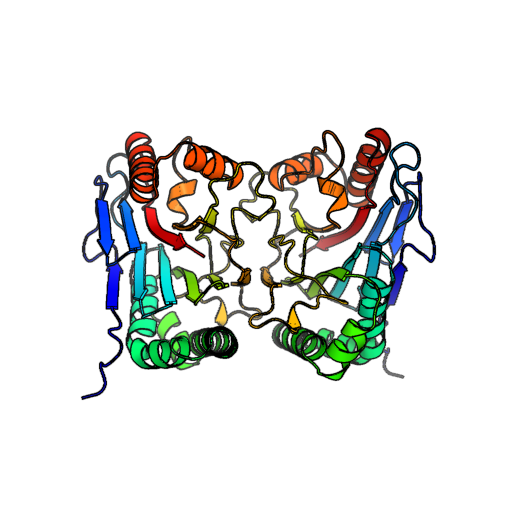31 57 ALA B CA 1
ATOM 2464 C C . ALA B 1 57 ? 16.812 12.625 15.789 1 91.31 57 ALA B C 1
ATOM 2466 O O . ALA B 1 57 ? 17.578 13.117 14.969 1 91.31 57 ALA B O 1
ATOM 2467 N N . ASP B 1 58 ? 16.203 11.5 15.602 1 95.19 58 ASP B N 1
ATOM 2468 C CA . ASP B 1 58 ? 16.453 10.781 14.359 1 95.19 58 ASP B CA 1
ATOM 2469 C C . ASP B 1 58 ? 15.156 10.188 13.805 1 95.19 58 ASP B C 1
ATOM 2471 O O . ASP B 1 58 ? 15.164 9.109 13.211 1 95.19 58 ASP B O 1
ATOM 2475 N N . TRP B 1 59 ? 14.078 10.844 14.102 1 97.88 59 TRP B N 1
ATOM 2476 C CA . TRP B 1 59 ? 12.812 10.336 13.594 1 97.88 59 TRP B CA 1
ATOM 2477 C C . TRP B 1 59 ? 11.805 11.461 13.406 1 97.88 59 TRP B C 1
ATOM 2479 O O . TRP B 1 59 ? 11.93 12.523 14.023 1 97.88 59 TRP B O 1
ATOM 2489 N N . GLU B 1 60 ? 10.859 11.375 12.523 1 98.38 60 GLU B N 1
ATOM 2490 C CA . GLU B 1 60 ? 9.68 12.195 12.305 1 98.38 60 GLU B CA 1
ATOM 2491 C C . GLU B 1 60 ? 8.406 11.352 12.305 1 98.38 60 GLU B C 1
ATOM 2493 O O . GLU B 1 60 ? 8.398 10.234 11.773 1 98.38 60 GLU B O 1
ATOM 2498 N N . LEU B 1 61 ? 7.387 11.75 12.938 1 98.75 61 LEU B N 1
ATOM 2499 C CA . LEU B 1 61 ? 6.023 11.266 12.758 1 98.75 61 LEU B CA 1
ATOM 2500 C C . LEU B 1 61 ? 5.137 12.359 12.172 1 98.75 61 LEU B C 1
ATOM 2502 O O . LEU B 1 61 ? 4.941 13.406 12.797 1 98.75 61 LEU B O 1
ATOM 2506 N N . ALA B 1 62 ? 4.719 12.18 10.969 1 98.81 62 ALA B N 1
ATOM 2507 C CA . ALA B 1 62 ? 3.881 13.141 10.266 1 98.81 62 ALA B CA 1
ATOM 2508 C C . ALA B 1 62 ? 2.5 12.562 9.969 1 98.81 62 ALA B C 1
ATOM 2510 O O . ALA B 1 62 ? 2.385 11.414 9.523 1 98.81 62 ALA B O 1
ATOM 2511 N N . VAL B 1 63 ? 1.462 13.336 10.219 1 98.88 63 VAL B N 1
ATOM 2512 C CA . VAL B 1 63 ? 0.087 12.891 10.016 1 98.88 63 VAL B CA 1
ATOM 2513 C C . VAL B 1 63 ? -0.678 13.938 9.203 1 98.88 63 VAL B C 1
ATOM 2515 O O . VAL B 1 63 ? -0.703 15.117 9.562 1 98.88 63 VAL B O 1
ATOM 2518 N N . VAL B 1 64 ? -1.234 13.555 8.133 1 98.88 64 VAL B N 1
ATOM 2519 C CA . VAL B 1 64 ? -2.197 14.398 7.434 1 98.88 64 VAL B CA 1
ATOM 2520 C C . VAL B 1 64 ? -3.592 13.789 7.527 1 98.88 64 VAL B C 1
ATOM 2522 O O . VAL B 1 64 ? -3.744 12.562 7.445 1 98.88 64 VAL B O 1
ATOM 2525 N N . MET B 1 65 ? -4.551 14.617 7.711 1 98.81 65 MET B N 1
ATOM 2526 C CA . MET B 1 65 ? -5.93 14.172 7.887 1 98.81 65 MET B CA 1
ATOM 2527 C C . MET B 1 65 ? -6.887 15.031 7.059 1 98.81 65 MET B C 1
ATOM 2529 O O . MET B 1 65 ? -6.723 16.25 6.984 1 98.81 65 MET B O 1
ATOM 2533 N N . GLY B 1 66 ? -7.707 14.43 6.344 1 97.94 66 GLY B N 1
ATOM 2534 C CA . GLY B 1 66 ? -8.805 15.07 5.645 1 97.94 66 GLY B CA 1
ATOM 2535 C C . GLY B 1 66 ? -10.172 14.641 6.148 1 97.94 66 GLY B C 1
ATOM 2536 O O . GLY B 1 66 ? -10.586 13.5 5.934 1 97.94 66 GLY B O 1
ATOM 2537 N N . ALA B 1 67 ? -10.891 15.547 6.797 1 97.06 67 ALA B N 1
ATOM 2538 C CA . ALA B 1 67 ? -12.195 15.242 7.375 1 97.06 67 ALA B CA 1
ATOM 2539 C C . ALA B 1 67 ? -13.328 15.68 6.445 1 97.06 67 ALA B C 1
ATOM 2541 O O . ALA B 1 67 ? -13.094 16.422 5.48 1 97.06 67 ALA B O 1
ATOM 2542 N N . GLN B 1 68 ? -14.438 15.078 6.699 1 93.38 68 GLN B N 1
ATOM 2543 C CA . GLN B 1 68 ? -15.672 15.453 6.016 1 93.38 68 GLN B CA 1
ATOM 2544 C C . GLN B 1 68 ? -16.734 15.914 7.004 1 93.38 68 GLN B C 1
ATOM 2546 O O . GLN B 1 68 ? -16.844 15.367 8.102 1 93.38 68 GLN B O 1
ATOM 2551 N N . HIS B 1 69 ? -17.516 16.922 6.641 1 90 69 HIS B N 1
ATOM 2552 C CA . HIS B 1 69 ? -18.594 17.516 7.406 1 90 69 HIS B CA 1
ATOM 2553 C C . HIS B 1 69 ? -18.078 18.5 8.438 1 90 69 HIS B C 1
ATOM 2555 O O . HIS B 1 69 ? -18.453 19.672 8.438 1 90 69 HIS B O 1
ATOM 2561 N N . THR B 1 70 ? -17.266 18.047 9.398 1 91.5 70 THR B N 1
ATOM 2562 C CA . THR B 1 70 ? -16.578 18.906 10.344 1 91.5 70 THR B CA 1
ATOM 2563 C C . THR B 1 70 ? -15.133 18.453 10.555 1 91.5 70 THR B C 1
ATOM 2565 O O . THR B 1 70 ? -14.766 17.344 10.156 1 91.5 70 THR B O 1
ATOM 2568 N N . VAL B 1 71 ? -14.375 19.328 11.156 1 95 71 VAL B N 1
ATOM 2569 C CA . VAL B 1 71 ? -12.977 19.016 11.438 1 95 71 VAL B CA 1
ATOM 2570 C C . VAL B 1 71 ? -12.891 18.125 12.672 1 95 71 VAL B C 1
ATOM 2572 O O . VAL B 1 71 ? -11.812 17.625 13.008 1 95 71 VAL B O 1
ATOM 2575 N N . GLU B 1 72 ? -13.93 17.828 13.328 1 95.19 72 GLU B N 1
ATOM 2576 C CA . GLU B 1 72 ? -13.961 17.203 14.648 1 95.19 72 GLU B CA 1
ATOM 2577 C C . GLU B 1 72 ? -13.266 15.852 14.641 1 95.19 72 GLU B C 1
ATOM 2579 O O . GLU B 1 72 ? -12.531 15.516 15.57 1 95.19 72 GLU B O 1
ATOM 2584 N N . SER B 1 73 ? -13.555 15.031 13.602 1 97.06 73 SER B N 1
ATOM 2585 C CA . SER B 1 73 ? -12.945 13.711 13.531 1 97.06 73 SER B CA 1
ATOM 2586 C C . SER B 1 73 ? -11.422 13.805 13.406 1 97.06 73 SER B C 1
ATOM 2588 O O . SER B 1 73 ? -10.695 13.062 14.062 1 97.06 73 SER B O 1
ATOM 2590 N N . ALA B 1 74 ? -10.984 14.734 12.57 1 97.81 74 ALA B N 1
ATOM 2591 C CA . ALA B 1 74 ? -9.547 14.938 12.414 1 97.81 74 ALA B CA 1
ATOM 2592 C C . ALA B 1 74 ? -8.922 15.453 13.703 1 97.81 74 ALA B C 1
ATOM 2594 O O . ALA B 1 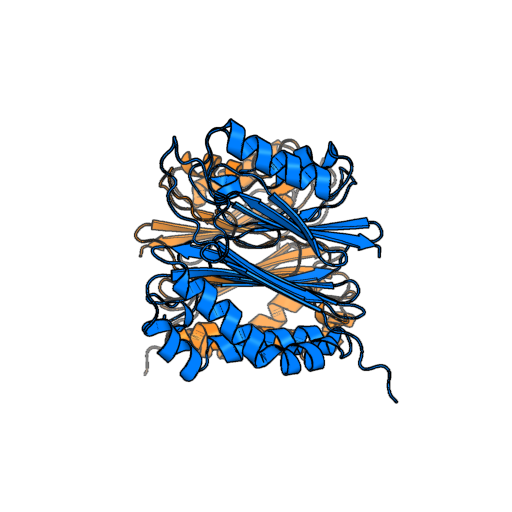74 ? -7.848 15.008 14.102 1 97.81 74 ALA B O 1
ATOM 2595 N N . ALA B 1 75 ? -9.609 16.422 14.312 1 96.88 75 ALA B N 1
ATOM 2596 C CA . ALA B 1 75 ? -9.133 16.953 15.586 1 96.88 75 ALA B CA 1
ATOM 2597 C C . ALA B 1 75 ? -9.062 15.859 16.641 1 96.88 75 ALA B C 1
ATOM 2599 O O . ALA B 1 75 ? -8.125 15.82 17.453 1 96.88 75 ALA B O 1
ATOM 2600 N N . PHE B 1 76 ? -10.023 15.031 16.656 1 97.69 76 PHE B N 1
ATOM 2601 C CA . PHE B 1 76 ? -10.078 13.914 17.594 1 97.69 76 PHE B CA 1
ATOM 2602 C C . PHE B 1 76 ? -8.867 13.008 17.422 1 97.69 76 PHE B C 1
ATOM 2604 O O . PHE B 1 76 ? -8.258 12.586 18.406 1 97.69 76 PHE B O 1
ATOM 2611 N N . ILE B 1 77 ? -8.516 12.672 16.188 1 98.38 77 ILE B N 1
ATOM 2612 C CA . ILE B 1 77 ? -7.367 11.82 15.898 1 98.38 77 ILE B CA 1
ATOM 2613 C C . ILE B 1 77 ? -6.09 12.484 16.406 1 98.38 77 ILE B C 1
ATOM 2615 O O . ILE B 1 77 ? -5.289 11.867 17.094 1 98.38 77 ILE B O 1
ATOM 2619 N N . ALA B 1 78 ? -5.938 13.773 16.078 1 97.94 78 ALA B N 1
ATOM 2620 C CA . ALA B 1 78 ? -4.758 14.516 16.484 1 97.94 78 ALA B CA 1
ATOM 2621 C C . ALA B 1 78 ? -4.641 14.555 18.016 1 97.94 78 ALA B C 1
ATOM 2623 O O . ALA B 1 78 ? -3.564 14.305 18.562 1 97.94 78 ALA B O 1
ATOM 2624 N N . ASP B 1 79 ? -5.719 14.812 18.641 1 96.94 79 ASP B N 1
ATOM 2625 C CA . ASP B 1 79 ? -5.734 14.891 20.094 1 96.94 79 ASP B CA 1
ATOM 2626 C C . ASP B 1 79 ? -5.371 13.539 20.719 1 96.94 79 ASP B C 1
ATOM 2628 O O . ASP B 1 79 ? -4.676 13.484 21.734 1 96.94 79 ASP B O 1
ATOM 2632 N N . SER B 1 80 ? -5.891 12.516 20.141 1 97.75 80 SER B N 1
ATOM 2633 C CA . SER B 1 80 ? -5.605 11.172 20.641 1 97.75 80 SER B CA 1
ATOM 2634 C C . SER B 1 80 ? -4.113 10.859 20.578 1 97.75 80 SER B C 1
ATOM 2636 O O . SER B 1 80 ? -3.566 10.219 21.469 1 97.75 80 SER B O 1
ATOM 2638 N N . LEU B 1 81 ? -3.471 11.297 19.516 1 98 81 LEU B N 1
ATOM 2639 C CA . LEU B 1 81 ? -2.037 11.07 19.344 1 98 81 LEU B CA 1
ATOM 2640 C C . LEU B 1 81 ? -1.235 11.961 20.281 1 98 81 LEU B C 1
ATOM 2642 O O . 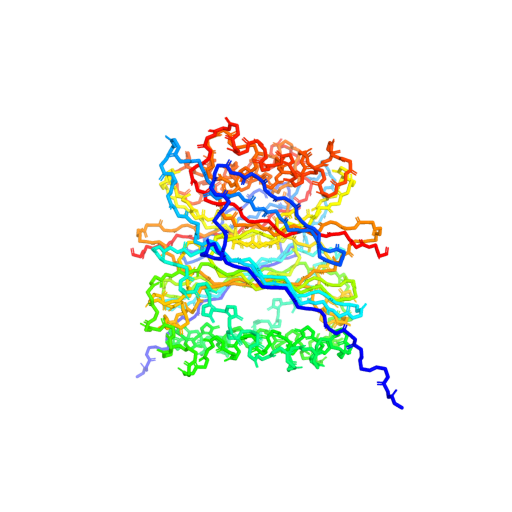LEU B 1 81 ? -0.273 11.5 20.906 1 98 81 LEU B O 1
ATOM 2646 N N . ILE B 1 82 ? -1.695 13.211 20.422 1 97.06 82 ILE B N 1
ATOM 2647 C CA . ILE B 1 82 ? -0.996 14.156 21.266 1 97.06 82 ILE B CA 1
ATOM 2648 C C . ILE B 1 82 ? -1.059 13.688 22.719 1 97.06 82 ILE B C 1
ATOM 2650 O O . ILE B 1 82 ? -0.079 13.797 23.469 1 97.06 82 ILE B O 1
ATOM 2654 N N . LEU B 1 83 ? -2.193 13.203 23.078 1 96.06 83 LEU B N 1
ATOM 2655 C CA . LEU B 1 83 ? -2.365 12.688 24.438 1 96.06 83 LEU B CA 1
ATOM 2656 C C . LEU B 1 83 ? -1.356 11.578 24.734 1 96.06 83 LEU B C 1
ATOM 2658 O O . LEU B 1 83 ? -0.982 11.367 25.891 1 96.06 83 LEU B O 1
ATOM 2662 N N . ARG B 1 84 ? -0.89 10.906 23.734 1 96.81 84 ARG B N 1
ATOM 2663 C CA . ARG B 1 84 ? 0.017 9.781 23.891 1 96.81 84 ARG B CA 1
ATOM 2664 C C . ARG B 1 84 ? 1.411 10.117 23.375 1 96.81 84 ARG B C 1
ATOM 2666 O O . ARG B 1 84 ? 2.18 9.219 23.031 1 96.81 84 ARG B O 1
ATOM 2673 N N . GLN B 1 85 ? 1.697 11.359 23.281 1 96.44 85 GLN B N 1
ATOM 2674 C CA . GLN B 1 85 ? 2.939 11.812 22.656 1 96.44 85 GLN B CA 1
ATOM 2675 C C . GLN B 1 85 ? 4.156 11.297 23.422 1 96.44 85 GLN B C 1
ATOM 2677 O O . GLN B 1 85 ? 5.191 11 22.812 1 96.44 85 GLN B O 1
ATOM 2682 N N . ARG B 1 86 ? 4.109 11.203 24.734 1 95.69 86 ARG B N 1
ATOM 2683 C CA . ARG B 1 86 ? 5.23 10.695 25.516 1 95.69 86 ARG B CA 1
ATOM 2684 C C . ARG B 1 86 ? 5.547 9.25 25.156 1 95.69 86 ARG B C 1
ATOM 2686 O O . ARG B 1 86 ? 6.711 8.898 24.938 1 95.69 86 ARG B O 1
ATOM 2693 N N . LYS B 1 87 ? 4.523 8.469 25.125 1 96.69 87 LYS B N 1
ATOM 2694 C CA . LYS B 1 87 ? 4.699 7.066 24.75 1 96.69 87 LYS B CA 1
ATOM 2695 C C . LYS B 1 87 ? 5.254 6.941 23.328 1 96.69 87 LYS B C 1
ATOM 2697 O O . LYS B 1 87 ? 6.102 6.086 23.062 1 96.69 87 LYS B O 1
ATOM 2702 N N . ILE B 1 88 ? 4.746 7.734 22.406 1 97.75 88 ILE B N 1
ATOM 2703 C CA . ILE B 1 88 ? 5.219 7.738 21.031 1 97.75 88 ILE B CA 1
ATOM 2704 C C . ILE B 1 88 ? 6.707 8.078 21 1 97.75 88 ILE B C 1
ATOM 2706 O O . ILE B 1 88 ? 7.492 7.383 20.344 1 97.75 88 ILE B O 1
ATOM 2710 N N . THR B 1 89 ? 7.066 9.078 21.75 1 97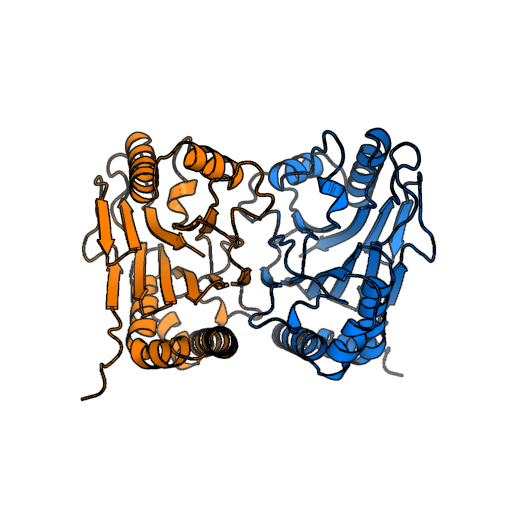.31 89 THR B N 1
ATOM 2711 C CA . THR B 1 89 ? 8.453 9.523 21.797 1 97.31 89 THR B CA 1
ATOM 2712 C C . THR B 1 89 ? 9.352 8.43 22.375 1 97.31 89 THR B C 1
ATOM 2714 O O . THR B 1 89 ? 10.406 8.125 21.812 1 97.31 89 THR B O 1
ATOM 2717 N N . GLU B 1 90 ? 8.93 7.84 23.469 1 97.12 90 GLU B N 1
ATOM 2718 C CA . GLU B 1 90 ? 9.695 6.762 24.078 1 97.12 90 GLU B CA 1
ATOM 2719 C C . GLU B 1 90 ? 9.883 5.598 23.109 1 97.12 90 GLU B C 1
ATOM 2721 O O . GLU B 1 90 ? 10.969 5.008 23.047 1 97.12 90 GLU B O 1
ATOM 2726 N N . THR B 1 91 ? 8.859 5.293 22.438 1 98 91 THR B N 1
ATOM 2727 C CA . THR B 1 91 ? 8.883 4.195 21.469 1 98 91 THR B CA 1
ATOM 2728 C C . THR B 1 91 ? 9.844 4.496 20.328 1 98 91 THR B C 1
ATOM 2730 O O . THR B 1 91 ? 10.688 3.666 19.984 1 98 91 THR B O 1
ATOM 2733 N N . LEU B 1 92 ? 9.797 5.715 19.75 1 97.94 92 LEU B N 1
ATOM 2734 C CA . LEU B 1 92 ? 10.555 6.055 18.547 1 97.94 92 LEU B CA 1
ATOM 2735 C C . LEU B 1 92 ? 12 6.387 18.891 1 97.94 92 LEU B C 1
ATOM 2737 O O . LEU B 1 92 ? 12.852 6.457 18.016 1 97.94 92 LEU B O 1
ATOM 2741 N N . ASP B 1 93 ? 12.297 6.496 20.203 1 97.12 93 ASP B N 1
ATOM 2742 C CA . ASP B 1 93 ? 13.672 6.715 20.641 1 97.12 93 ASP B CA 1
ATOM 2743 C C . ASP B 1 93 ? 14.438 5.395 20.719 1 97.12 93 ASP B C 1
ATOM 2745 O O . ASP B 1 93 ? 15.664 5.391 20.828 1 97.12 93 ASP B O 1
ATOM 2749 N N . GLU B 1 94 ? 13.734 4.309 20.703 1 97.5 94 GLU B N 1
ATOM 2750 C CA . GLU B 1 94 ? 14.391 3.004 20.688 1 97.5 94 GLU B CA 1
ATOM 2751 C C . GLU B 1 94 ? 15.109 2.764 19.359 1 97.5 94 GLU B C 1
ATOM 2753 O O . GLU B 1 94 ? 15.109 3.629 18.484 1 97.5 94 GLU B O 1
ATOM 2758 N N . ASP B 1 95 ? 15.805 1.615 19.344 1 97.12 95 ASP B N 1
ATOM 2759 C CA . ASP B 1 95 ? 16.438 1.243 18.078 1 97.12 95 ASP B CA 1
ATOM 2760 C C . ASP B 1 95 ? 15.406 1.056 16.984 1 97.12 95 ASP B C 1
ATOM 2762 O O . ASP B 1 95 ? 14.258 0.703 17.25 1 97.12 95 ASP B O 1
ATOM 2766 N N . VAL B 1 96 ? 15.836 1.237 15.805 1 97.44 96 VAL B N 1
ATOM 2767 C CA . VAL B 1 96 ? 14.93 1.353 14.672 1 97.44 96 VAL B CA 1
ATOM 2768 C C . VAL B 1 96 ? 14.062 0.097 14.57 1 97.44 96 VAL B C 1
ATOM 2770 O O . VAL B 1 96 ? 12.867 0.182 14.305 1 97.44 96 VAL B O 1
ATOM 2773 N N . SER B 1 97 ? 14.672 -1.097 14.727 1 96.25 97 SER B N 1
ATOM 2774 C CA . SER B 1 97 ? 13.922 -2.344 14.617 1 96.25 97 SER B CA 1
ATOM 2775 C C . SER B 1 97 ? 12.797 -2.408 15.648 1 96.25 97 SER B C 1
ATOM 2777 O O . SER B 1 97 ? 11.656 -2.725 15.305 1 96.25 97 SER B O 1
ATOM 2779 N N . SER B 1 98 ? 13.109 -2.07 16.844 1 97.19 98 SER B N 1
ATOM 2780 C CA . SER B 1 98 ? 12.133 -2.051 17.938 1 97.19 98 SER B CA 1
ATOM 2781 C C . SER B 1 98 ? 11.125 -0.92 17.75 1 97.19 98 SER B C 1
ATOM 2783 O O . SER B 1 98 ? 9.93 -1.107 17.969 1 97.19 98 SER B O 1
ATOM 2785 N N . ALA B 1 99 ? 11.586 0.216 17.359 1 98.12 99 ALA B N 1
ATOM 2786 C CA . ALA B 1 99 ? 10.758 1.411 17.234 1 98.12 99 ALA B CA 1
ATOM 2787 C C . ALA B 1 99 ? 9.633 1.193 16.219 1 98.12 99 ALA B C 1
ATOM 2789 O O . ALA B 1 99 ? 8.469 1.457 16.516 1 98.12 99 ALA B O 1
ATOM 2790 N N . ILE B 1 100 ? 9.945 0.671 15.047 1 97.62 100 ILE B N 1
ATOM 2791 C CA . ILE B 1 100 ? 8.961 0.522 13.977 1 97.62 100 ILE B CA 1
ATOM 2792 C C . ILE B 1 100 ? 7.957 -0.567 14.344 1 97.62 100 ILE B C 1
ATOM 2794 O O . ILE B 1 100 ? 6.754 -0.401 14.141 1 97.62 100 ILE B O 1
ATOM 2798 N N . LYS B 1 101 ? 8.461 -1.644 14.875 1 95.25 101 LYS B N 1
ATOM 2799 C CA . LYS B 1 101 ? 7.559 -2.713 15.297 1 95.25 101 LYS B CA 1
ATOM 2800 C C . LYS B 1 101 ? 6.602 -2.23 16.391 1 95.25 101 LYS B C 1
ATOM 2802 O O . LYS B 1 101 ? 5.395 -2.473 16.312 1 95.25 101 LYS B O 1
ATOM 2807 N N . LYS B 1 102 ? 7.09 -1.541 17.328 1 97.81 102 LYS B N 1
ATOM 2808 C CA . LYS B 1 102 ? 6.293 -1.122 18.469 1 97.81 102 LYS B CA 1
ATOM 2809 C C . LYS B 1 102 ? 5.328 -0.002 18.094 1 97.81 102 LYS B C 1
ATOM 2811 O O . LYS B 1 102 ? 4.215 0.069 18.625 1 97.81 102 LYS B O 1
ATOM 2816 N N . ILE B 1 103 ? 5.781 0.92 17.266 1 98.25 103 ILE B N 1
ATOM 2817 C CA . ILE B 1 103 ? 4.887 2.008 16.891 1 98.25 103 ILE B CA 1
ATOM 2818 C C . ILE B 1 103 ? 3.689 1.447 16.125 1 98.25 103 ILE B C 1
ATOM 2820 O O . ILE B 1 103 ? 2.564 1.923 16.281 1 98.25 103 ILE B O 1
ATOM 2824 N N . ASP B 1 104 ? 3.953 0.481 15.25 1 96.38 104 ASP B N 1
ATOM 2825 C CA . ASP B 1 104 ? 2.865 -0.186 14.547 1 96.38 104 ASP B CA 1
ATOM 2826 C C . ASP B 1 104 ? 1.862 -0.793 15.523 1 96.38 104 ASP B C 1
ATOM 2828 O O . ASP B 1 104 ? 0.659 -0.545 15.422 1 96.38 104 ASP B O 1
ATOM 2832 N N . SER B 1 105 ? 2.391 -1.582 16.438 1 95.69 105 SER B N 1
ATOM 2833 C CA . SER B 1 105 ? 1.544 -2.221 17.438 1 95.69 105 SER B CA 1
ATOM 2834 C C . SER B 1 105 ? 0.792 -1.186 18.266 1 95.69 105 SER B C 1
ATOM 2836 O O . SER B 1 105 ? -0.378 -1.381 18.609 1 95.69 105 SER B O 1
ATOM 2838 N N . PHE B 1 106 ? 1.482 -0.15 18.578 1 97.94 106 PHE B N 1
ATOM 2839 C CA . PHE B 1 106 ? 0.901 0.912 19.391 1 97.94 106 PHE B CA 1
ATOM 2840 C C . PHE B 1 106 ? -0.268 1.569 18.672 1 97.94 106 PHE B C 1
ATOM 2842 O O . PHE B 1 106 ? -1.351 1.721 19.234 1 97.94 106 PHE B O 1
ATOM 2849 N N . LEU B 1 107 ? -0.102 1.989 17.438 1 97.88 107 LEU B N 1
ATOM 2850 C CA . LEU B 1 107 ? -1.142 2.65 16.656 1 97.88 107 LEU B CA 1
ATOM 2851 C C . LEU B 1 107 ? -2.348 1.734 16.469 1 97.88 107 LEU B C 1
ATOM 2853 O O . LEU B 1 107 ? -3.488 2.156 16.672 1 97.88 107 LEU B O 1
ATOM 2857 N N . MET B 1 108 ? -2.051 0.479 16.125 1 96.06 108 MET B N 1
ATOM 2858 C CA . MET B 1 108 ? -3.131 -0.483 15.93 1 96.06 108 MET B CA 1
ATOM 2859 C C . MET B 1 108 ? -3.916 -0.692 17.219 1 96.06 108 MET B C 1
ATOM 2861 O O . MET B 1 108 ? -5.145 -0.765 17.203 1 96.06 108 MET B O 1
ATOM 2865 N N . SER B 1 109 ? -3.176 -0.773 18.281 1 96.44 109 SER B N 1
ATOM 2866 C CA . SER B 1 109 ? -3.832 -0.932 19.578 1 96.44 109 SER B CA 1
ATOM 2867 C C . SER B 1 109 ? -4.684 0.286 19.922 1 96.44 109 SER B C 1
ATOM 2869 O O . SER B 1 109 ? -5.801 0.147 20.422 1 96.44 109 SER B O 1
ATOM 2871 N N . MET B 1 110 ? -4.199 1.426 19.672 1 97.62 110 MET B N 1
ATOM 2872 C CA . MET B 1 110 ? -4.938 2.656 19.938 1 97.62 110 MET B CA 1
ATOM 2873 C C . MET B 1 110 ? -6.234 2.701 19.141 1 97.62 110 MET B C 1
ATOM 2875 O O . MET B 1 110 ? -7.312 2.896 19.703 1 97.62 110 MET B O 1
ATOM 2879 N N . PHE B 1 111 ? -6.176 2.477 17.828 1 97.81 111 PHE B N 1
ATOM 2880 C CA . PHE B 1 111 ? -7.332 2.584 16.938 1 97.81 111 PHE B CA 1
ATOM 2881 C C . PHE B 1 111 ? -8.352 1.491 17.234 1 97.81 111 PHE B C 1
ATOM 2883 O O . PHE B 1 111 ? -9.555 1.69 17.062 1 97.81 111 PHE B O 1
ATOM 2890 N N . ASN B 1 112 ? -7.809 0.362 17.75 1 95.88 112 ASN B N 1
ATOM 2891 C CA . ASN B 1 112 ? -8.688 -0.771 18.016 1 95.88 112 ASN B CA 1
ATOM 2892 C C . ASN B 1 112 ? -9.266 -0.717 19.422 1 95.88 112 ASN B C 1
ATOM 2894 O O . ASN B 1 112 ? -10.18 -1.481 19.75 1 95.88 112 ASN B O 1
ATOM 2898 N N . SER B 1 113 ? -8.805 0.122 20.266 1 97.06 113 SER B N 1
ATOM 2899 C CA . SER B 1 113 ? -9.234 0.157 21.656 1 97.06 113 SER B CA 1
ATOM 2900 C C . SER B 1 113 ? -10.711 0.535 21.766 1 97.06 113 SER B C 1
ATOM 2902 O O . SER B 1 113 ? -11.211 1.325 20.969 1 97.06 113 SER B O 1
ATOM 2904 N N . VAL B 1 114 ? -11.328 0.053 22.812 1 97 114 VAL B N 1
ATOM 2905 C CA . VAL B 1 114 ? -12.734 0.33 23.062 1 97 114 VAL B CA 1
ATOM 2906 C C . VAL B 1 114 ? -12.938 1.828 23.281 1 97 114 VAL B C 1
ATOM 2908 O O . VAL B 1 114 ? -13.883 2.418 22.766 1 97 114 VAL B O 1
ATOM 2911 N N . ARG B 1 115 ? -12.078 2.363 24.031 1 96.62 115 ARG B N 1
ATOM 2912 C CA . ARG B 1 115 ? -12.18 3.783 24.344 1 96.62 115 ARG B CA 1
ATOM 2913 C C . ARG B 1 115 ? -12.102 4.637 23.078 1 96.62 115 ARG B C 1
ATOM 2915 O O . ARG B 1 115 ? -12.906 5.547 22.891 1 96.62 115 ARG B O 1
ATOM 2922 N N . PHE B 1 116 ? -11.133 4.422 22.234 1 97.75 116 PHE B N 1
ATOM 2923 C CA . PHE B 1 116 ? -10.984 5.18 21 1 97.75 116 PHE B CA 1
ATOM 2924 C C . PHE B 1 116 ? -12.219 5.035 20.125 1 97.75 116 PHE B C 1
ATOM 2926 O O . PHE B 1 116 ? -12.758 6.027 19.625 1 97.75 116 PHE B O 1
ATOM 2933 N N . ARG B 1 117 ? -12.68 3.818 19.938 1 97.81 117 ARG B N 1
ATOM 2934 C CA . ARG B 1 117 ? -13.805 3.523 19.062 1 97.81 117 ARG B CA 1
ATOM 2935 C C . ARG B 1 117 ? -15.094 4.148 19.594 1 97.81 117 ARG B C 1
ATOM 2937 O O . ARG B 1 117 ? -15.883 4.707 18.828 1 97.81 117 ARG B O 1
ATOM 2944 N N . SER B 1 118 ? -15.266 4.055 20.906 1 97.69 118 SER B N 1
ATOM 2945 C CA . SER B 1 118 ? -16.453 4.633 21.516 1 97.69 118 SER B CA 1
ATOM 2946 C C . SER B 1 118 ? -16.484 6.148 21.375 1 97.69 118 SER B C 1
ATOM 2948 O O . SER B 1 118 ? -17.531 6.742 21.141 1 97.69 118 SER B O 1
ATOM 2950 N N . THR B 1 119 ? -15.391 6.793 21.531 1 97.19 119 THR B N 1
ATOM 2951 C CA . THR B 1 119 ? -15.312 8.242 21.375 1 97.19 119 THR B CA 1
ATOM 2952 C C . THR B 1 119 ? -15.469 8.633 19.906 1 97.19 119 THR B C 1
ATOM 2954 O O . THR B 1 119 ? -16.109 9.648 19.594 1 97.19 119 THR B O 1
ATOM 2957 N N . ALA B 1 120 ? -14.844 7.859 19.016 1 97.19 120 ALA B N 1
ATOM 2958 C CA . ALA B 1 120 ? -14.961 8.109 17.578 1 97.19 120 ALA B CA 1
ATOM 2959 C C . ALA B 1 120 ? -16.422 8.109 17.141 1 97.19 120 ALA B C 1
ATOM 2961 O O . ALA B 1 120 ? -16.828 8.914 16.297 1 97.19 120 ALA B O 1
ATOM 2962 N N . ALA B 1 121 ? -17.203 7.242 17.719 1 96.38 121 ALA B N 1
ATOM 2963 C CA . ALA B 1 121 ? -18.609 7.094 17.359 1 96.38 121 ALA B CA 1
ATOM 2964 C C . ALA B 1 121 ? -19.391 8.359 17.672 1 96.38 121 ALA B C 1
ATOM 2966 O O . ALA B 1 121 ? -20.469 8.578 17.125 1 96.38 121 ALA B O 1
ATOM 2967 N N . LYS B 1 122 ? -18.844 9.164 18.531 1 96.25 122 LYS B N 1
ATOM 2968 C CA . LYS B 1 122 ? -19.562 10.336 19.016 1 96.25 122 LYS B CA 1
ATOM 2969 C C . LYS B 1 122 ? -19.156 11.594 18.25 1 96.25 122 LYS B C 1
ATOM 2971 O O . LYS B 1 122 ? -19.766 12.656 18.422 1 96.25 122 LYS B O 1
ATOM 2976 N N . VAL B 1 123 ? -18.125 11.508 17.5 1 95.75 123 VAL B N 1
ATOM 2977 C CA . VAL B 1 123 ? -17.688 12.695 16.766 1 95.75 123 VAL B CA 1
ATOM 2978 C C . VAL B 1 123 ? -18.547 12.891 15.523 1 95.75 123 VAL B C 1
ATOM 2980 O O . VAL B 1 123 ? -19.094 11.93 14.984 1 95.75 123 VAL B O 1
ATOM 2983 N N . ASN B 1 124 ? -18.625 14.125 15.102 1 94.19 124 ASN B N 1
ATOM 2984 C CA . ASN B 1 124 ? -19.375 14.438 13.891 1 94.19 124 ASN B CA 1
ATOM 2985 C C . ASN B 1 124 ? -18.484 14.367 12.648 1 94.19 124 ASN B C 1
ATOM 2987 O O . ASN B 1 124 ? -17.547 15.156 12.5 1 94.19 124 ASN B O 1
ATOM 2991 N N . GLY B 1 125 ? -18.844 13.398 11.789 1 95.5 125 GLY B N 1
ATOM 2992 C CA . GLY B 1 125 ? -18.109 13.281 10.547 1 95.5 125 GLY B CA 1
ATOM 2993 C C . GLY B 1 125 ? -17.094 12.156 10.562 1 95.5 125 GLY B C 1
ATOM 2994 O O . GLY B 1 125 ? -17.094 11.32 11.477 1 95.5 125 GLY B O 1
ATOM 2995 N N . ASN B 1 126 ? -16.344 12.062 9.492 1 97.81 126 ASN B N 1
ATOM 2996 C CA . ASN B 1 126 ? -15.305 11.062 9.289 1 97.81 126 ASN B CA 1
ATOM 2997 C C . ASN B 1 126 ? -14.031 11.695 8.727 1 97.81 126 ASN B C 1
ATOM 2999 O O . ASN B 1 126 ? -14.086 12.734 8.07 1 97.81 126 ASN B O 1
ATOM 3003 N N . ALA B 1 127 ? -12.953 11.109 9.031 1 98.31 127 ALA B N 1
ATOM 3004 C CA . ALA B 1 127 ? -11.688 11.625 8.508 1 98.31 127 ALA B CA 1
ATOM 3005 C C . ALA B 1 127 ? -10.828 10.5 7.938 1 98.31 127 ALA B C 1
ATOM 3007 O O . ALA B 1 127 ? -10.805 9.391 8.484 1 98.31 127 ALA B O 1
ATOM 3008 N N . SER B 1 128 ? -10.211 10.797 6.781 1 98.06 128 SER B N 1
ATOM 3009 C CA . SER B 1 128 ? -9.047 10.008 6.383 1 98.06 128 SER B CA 1
ATOM 3010 C C . SER B 1 128 ? -7.828 10.352 7.23 1 98.06 128 SER B C 1
ATOM 3012 O O . SER B 1 128 ? -7.691 11.477 7.703 1 98.06 128 SER B O 1
ATOM 3014 N N . CYS B 1 129 ? -6.969 9.414 7.406 1 98.69 129 CYS B N 1
ATOM 3015 C CA . CYS B 1 129 ? -5.789 9.594 8.242 1 98.69 129 CYS B CA 1
ATOM 3016 C C . CYS B 1 129 ? -4.59 8.852 7.664 1 98.69 129 CYS B C 1
ATOM 3018 O O . CYS B 1 129 ? -4.652 7.641 7.441 1 98.69 129 CYS B O 1
ATOM 3020 N N . LEU B 1 130 ? -3.523 9.562 7.359 1 98.81 130 LEU B N 1
ATOM 3021 C CA . LEU B 1 130 ? -2.258 8.984 6.926 1 98.81 130 LEU B CA 1
ATOM 3022 C C . LEU B 1 130 ? -1.141 9.32 7.906 1 98.81 130 LEU B C 1
ATOM 3024 O O . LEU B 1 130 ? -0.84 10.492 8.133 1 98.81 130 LEU B O 1
ATOM 3028 N N . ILE B 1 131 ? -0.56 8.305 8.531 1 98.88 131 ILE B N 1
ATOM 3029 C CA . ILE B 1 131 ? 0.558 8.453 9.453 1 98.88 131 ILE B CA 1
ATOM 3030 C C . ILE B 1 131 ? 1.834 7.91 8.82 1 98.88 131 ILE B C 1
ATOM 3032 O O . ILE B 1 131 ? 1.872 6.762 8.375 1 98.88 131 ILE B O 1
ATOM 3036 N N . ALA B 1 132 ? 2.812 8.703 8.719 1 98.88 132 ALA B N 1
ATOM 3037 C CA . ALA B 1 132 ? 4.129 8.281 8.25 1 98.88 132 ALA B CA 1
ATOM 3038 C C . ALA B 1 132 ? 5.184 8.461 9.344 1 98.88 132 ALA B C 1
ATOM 3040 O O . ALA B 1 132 ? 5.223 9.492 10.016 1 98.88 132 ALA B O 1
ATOM 3041 N N . VAL B 1 133 ? 6.016 7.477 9.562 1 98.81 133 VAL B N 1
ATOM 3042 C CA . VAL B 1 133 ? 7.113 7.531 10.523 1 98.81 133 VAL B CA 1
ATOM 3043 C C . VAL B 1 133 ? 8.438 7.242 9.82 1 98.81 133 VAL B C 1
ATOM 3045 O O . VAL B 1 133 ? 8.617 6.168 9.242 1 98.81 133 VAL B O 1
ATOM 3048 N N . ARG B 1 134 ? 9.273 8.18 9.82 1 98.56 134 ARG B N 1
ATOM 3049 C CA . ARG B 1 134 ? 10.641 7.941 9.359 1 98.56 134 ARG B CA 1
ATOM 3050 C C . ARG B 1 134 ? 11.602 7.797 10.531 1 98.56 134 ARG B C 1
ATOM 3052 O O . ARG B 1 134 ? 11.633 8.648 11.422 1 98.56 134 ARG B O 1
ATOM 3059 N N . LYS B 1 135 ? 12.305 6.82 10.656 1 97.88 135 LYS B N 1
ATOM 3060 C CA . LYS B 1 135 ? 13.367 6.609 11.641 1 97.88 135 LYS B CA 1
ATOM 3061 C C . LYS B 1 135 ? 14.625 6.043 10.984 1 97.88 135 LYS B C 1
ATOM 3063 O O . LYS B 1 135 ? 14.562 5.023 10.289 1 97.88 135 LYS B O 1
ATOM 3068 N N . GLU B 1 136 ? 15.734 6.684 11.242 1 95.94 136 GLU B N 1
ATOM 3069 C CA . GLU B 1 136 ? 16.969 6.344 10.539 1 95.94 136 GLU B CA 1
ATOM 3070 C C . GLU B 1 136 ? 16.734 6.23 9.031 1 95.94 136 GLU B C 1
ATOM 3072 O O . GLU B 1 136 ? 16.188 7.148 8.414 1 95.94 136 GLU B O 1
ATOM 3077 N N . GLY B 1 137 ? 17 5.191 8.445 1 95.25 137 GLY B N 1
ATOM 3078 C CA . GLY B 1 137 ? 16.859 5.039 7.008 1 95.25 137 GLY B CA 1
ATOM 3079 C C . GLY B 1 137 ? 15.633 4.258 6.602 1 95.25 137 GLY B C 1
ATOM 3080 O O . GLY B 1 137 ? 15.594 3.656 5.523 1 95.25 137 GLY B O 1
ATOM 3081 N N . TYR B 1 138 ? 14.594 4.258 7.48 1 96.75 138 TYR B N 1
ATOM 3082 C CA . TYR B 1 138 ? 13.391 3.496 7.16 1 96.75 138 TYR B CA 1
ATOM 3083 C C . TYR B 1 138 ? 12.148 4.371 7.262 1 96.75 138 TYR B C 1
ATOM 3085 O O . TYR B 1 138 ? 12.078 5.27 8.102 1 96.75 138 TYR B O 1
ATOM 3093 N N . LEU B 1 139 ? 11.242 4.145 6.359 1 97.44 139 LEU B N 1
ATOM 3094 C CA . LEU B 1 139 ? 9.945 4.816 6.344 1 97.44 139 LEU B CA 1
ATOM 3095 C C . LEU B 1 139 ? 8.812 3.818 6.555 1 97.44 139 LEU B C 1
ATOM 3097 O O . LEU B 1 139 ? 8.75 2.791 5.879 1 97.44 139 LEU B O 1
ATOM 3101 N N . TYR B 1 140 ? 8.047 4.043 7.566 1 98.38 140 TYR B N 1
ATOM 3102 C CA . TYR B 1 140 ? 6.836 3.287 7.879 1 98.38 140 TYR B CA 1
ATOM 3103 C C . TYR B 1 140 ? 5.594 4.145 7.688 1 98.38 140 TYR B C 1
ATOM 3105 O O . TYR B 1 140 ? 5.621 5.355 7.938 1 98.38 140 TYR B O 1
ATOM 3113 N N . TRP B 1 141 ? 4.438 3.482 7.195 1 98.69 141 TRP B N 1
ATOM 3114 C CA . TRP B 1 141 ? 3.211 4.266 7.113 1 98.69 141 TRP B CA 1
ATOM 3115 C C . TRP B 1 141 ? 1.997 3.418 7.469 1 98.69 141 TRP B C 1
ATOM 3117 O O . TRP B 1 141 ? 2.029 2.191 7.34 1 98.69 141 TRP B O 1
ATOM 3127 N N . LEU B 1 142 ? 1.03 4.027 7.996 1 98.69 142 LEU B N 1
ATOM 3128 C CA . LEU B 1 142 ? -0.331 3.539 8.18 1 98.69 142 LEU B CA 1
ATOM 3129 C C . LEU B 1 142 ? -1.34 4.473 7.52 1 98.69 142 LEU B C 1
ATOM 3131 O O . LEU B 1 142 ? -1.42 5.652 7.871 1 98.69 142 LEU B O 1
ATOM 3135 N N . SER B 1 143 ? -2.078 3.912 6.586 1 98.19 143 SER B N 1
ATOM 3136 C CA . SER B 1 143 ? -2.963 4.75 5.785 1 98.19 143 SER B CA 1
ATOM 3137 C C . SER B 1 143 ? -4.414 4.293 5.898 1 98.19 143 SER B C 1
ATOM 3139 O O . SER B 1 143 ? -4.73 3.143 5.594 1 98.19 143 SER B O 1
ATOM 3141 N N . ILE B 1 144 ? -5.27 5.168 6.34 1 98 144 ILE B N 1
ATOM 3142 C CA . ILE B 1 144 ? -6.719 4.992 6.367 1 98 144 ILE B CA 1
ATOM 3143 C C . ILE B 1 144 ? -7.383 6.07 5.516 1 98 144 ILE B C 1
ATOM 3145 O O . ILE B 1 144 ? -7.297 7.262 5.832 1 98 144 ILE B O 1
ATOM 3149 N N . GLY B 1 145 ? -8 5.629 4.418 1 96.56 145 GLY B N 1
ATOM 3150 C CA . GLY B 1 145 ? -8.703 6.594 3.59 1 96.56 145 GLY B CA 1
ATOM 3151 C C . GLY B 1 145 ? -7.914 7.031 2.375 1 96.56 145 GLY B C 1
ATOM 3152 O O . GLY B 1 145 ? -7.234 6.219 1.742 1 96.56 145 GLY B O 1
ATOM 3153 N N . GLU B 1 146 ? -7.992 8.328 2.002 1 95.19 146 GLU B N 1
ATOM 3154 C CA . GLU B 1 146 ? -7.664 8.695 0.628 1 95.19 146 GLU B CA 1
ATOM 3155 C C . GLU B 1 146 ? -6.43 9.594 0.576 1 95.19 146 GLU B C 1
ATOM 3157 O O . GLU B 1 146 ? -6.113 10.164 -0.47 1 95.19 146 GLU B O 1
ATOM 3162 N N . ASN B 1 147 ? -5.773 9.789 1.695 1 97.44 147 ASN B N 1
ATOM 3163 C CA . ASN B 1 147 ? -4.547 10.586 1.663 1 97.44 147 ASN B CA 1
ATOM 3164 C C . ASN B 1 147 ? -3.412 9.828 0.978 1 97.44 147 ASN B C 1
ATOM 3166 O O . ASN B 1 147 ? -3.486 8.609 0.803 1 97.44 147 ASN B O 1
ATOM 3170 N N . SER B 1 148 ? -2.336 10.57 0.554 1 96.69 148 SER B N 1
ATOM 3171 C CA . SER B 1 148 ? -1.288 9.938 -0.237 1 96.69 148 SER B CA 1
ATOM 3172 C C . SER B 1 148 ? 0.091 10.195 0.362 1 96.69 148 SER B C 1
ATOM 3174 O O . SER B 1 148 ? 0.349 11.273 0.898 1 96.69 148 SER B O 1
ATOM 3176 N N . LEU B 1 149 ? 0.908 9.211 0.259 1 97.88 149 LEU B N 1
ATOM 3177 C CA . LEU B 1 149 ? 2.305 9.266 0.676 1 97.88 149 LEU B CA 1
ATOM 3178 C C . LEU B 1 149 ? 3.236 9.047 -0.512 1 97.88 149 LEU B C 1
ATOM 3180 O O . LEU B 1 149 ? 3.137 8.039 -1.209 1 97.88 149 LEU B O 1
ATOM 3184 N N . TYR B 1 150 ? 4.152 9.984 -0.738 1 95.94 150 TYR B N 1
ATOM 3185 C CA . TYR B 1 150 ? 5.086 9.883 -1.855 1 95.94 150 TYR B CA 1
ATOM 3186 C C . TYR B 1 150 ? 6.527 9.852 -1.36 1 95.94 150 TYR B C 1
ATOM 3188 O O . TYR B 1 150 ? 6.887 10.562 -0.422 1 95.94 150 TYR B O 1
ATOM 3196 N N . HIS B 1 151 ? 7.273 8.992 -1.9 1 95.25 151 HIS B N 1
ATOM 3197 C CA . HIS B 1 151 ? 8.727 8.938 -1.771 1 95.25 151 HIS B CA 1
ATOM 3198 C C . HIS B 1 151 ? 9.414 9.352 -3.068 1 95.25 151 HIS B C 1
ATOM 3200 O O . HIS B 1 151 ? 9.422 8.586 -4.039 1 95.25 151 HIS B O 1
ATOM 3206 N N . LEU B 1 152 ? 10 10.5 -3.137 1 92.38 152 LEU B N 1
ATOM 3207 C CA . LEU B 1 152 ? 10.539 11.094 -4.352 1 92.38 152 LEU B CA 1
ATOM 3208 C C . LEU B 1 152 ? 12.062 11.133 -4.305 1 92.38 152 LEU B C 1
ATOM 3210 O O . LEU B 1 152 ? 12.648 11.523 -3.289 1 92.38 152 LEU B O 1
ATOM 3214 N N . VAL B 1 153 ? 12.68 10.648 -5.324 1 85.38 153 VAL B N 1
ATOM 3215 C CA . VAL B 1 153 ? 14.133 10.695 -5.461 1 85.38 153 VAL B CA 1
ATOM 3216 C C . VAL B 1 153 ? 14.508 11.438 -6.742 1 85.38 153 VAL B C 1
ATOM 3218 O O . VAL B 1 153 ? 13.812 11.32 -7.758 1 85.38 153 VAL B O 1
ATOM 3221 N N . PRO B 1 154 ? 15.508 12.359 -6.762 1 75.69 154 PRO B N 1
ATOM 3222 C CA . PRO B 1 154 ? 15.867 13.148 -7.941 1 75.69 154 PRO B CA 1
ATOM 3223 C C . PRO B 1 154 ? 16.297 12.281 -9.125 1 75.69 154 PRO B C 1
ATOM 3225 O O . PRO B 1 154 ? 16.266 12.742 -10.273 1 75.69 154 PRO B O 1
ATOM 3228 N N . SER B 1 155 ? 16.641 11 -9.023 1 64.56 155 SER B N 1
ATOM 3229 C CA . SER B 1 155 ? 17.141 10.25 -10.164 1 64.56 155 SER B CA 1
ATOM 3230 C C . SER B 1 155 ? 16.016 9.703 -11.023 1 64.56 155 SER B C 1
ATOM 3232 O O . SER B 1 155 ? 15.031 9.172 -10.508 1 64.56 155 SER B O 1
ATOM 3234 N N . PRO B 1 156 ? 16.047 10.117 -12.359 1 53.38 156 PRO B N 1
ATOM 3235 C CA . PRO B 1 156 ? 15 9.719 -13.305 1 53.38 156 PRO B CA 1
ATOM 3236 C C . PRO B 1 156 ? 14.727 8.219 -13.289 1 53.38 156 PRO B C 1
ATOM 3238 O O . PRO B 1 156 ? 13.664 7.777 -13.727 1 53.38 156 PRO B O 1
ATOM 3241 N N . HIS B 1 157 ? 15.773 7.438 -13.031 1 49.06 157 HIS B N 1
ATOM 3242 C CA . HIS B 1 157 ? 15.625 6.012 -13.289 1 49.06 157 HIS B CA 1
ATOM 3243 C C . HIS B 1 157 ? 15.039 5.289 -12.086 1 49.06 157 HIS B C 1
ATOM 3245 O O . HIS B 1 157 ? 15.133 4.062 -11.984 1 49.06 157 HIS B O 1
ATOM 3251 N N . HIS B 1 158 ? 14.641 6.082 -11.047 1 52.41 158 HIS B N 1
ATOM 3252 C CA . HIS B 1 158 ? 14.336 5.348 -9.828 1 52.41 158 HIS B CA 1
ATOM 3253 C C . HIS B 1 158 ? 12.984 4.633 -9.938 1 52.41 158 HIS B C 1
ATOM 3255 O O . HIS B 1 158 ? 11.961 5.273 -10.18 1 52.41 158 HIS B O 1
ATOM 3261 N N . TYR B 1 159 ? 13.07 3.328 -10.281 1 49.62 159 TYR B N 1
ATOM 3262 C CA . TYR B 1 159 ? 12.062 2.283 -10.414 1 49.62 159 TYR B CA 1
ATOM 3263 C C . TYR B 1 159 ? 11.289 2.104 -9.117 1 49.62 159 TYR B C 1
ATOM 3265 O O . TYR B 1 159 ? 10.406 1.246 -9.023 1 49.62 159 TYR B O 1
ATOM 3273 N N . ASN B 1 160 ? 11.68 2.875 -7.934 1 56.94 160 ASN B N 1
ATOM 3274 C CA . ASN B 1 160 ? 10.852 2.541 -6.777 1 56.94 160 ASN B CA 1
ATOM 3275 C C . ASN B 1 160 ? 9.484 3.213 -6.852 1 56.94 160 ASN B C 1
ATOM 3277 O O . ASN B 1 160 ? 9.32 4.215 -7.551 1 56.94 160 ASN B O 1
ATOM 3281 N N . SER B 1 161 ? 8.625 2.578 -6.34 1 76.19 161 SER B N 1
ATOM 3282 C CA . SER B 1 161 ? 7.254 3.076 -6.316 1 76.19 161 SER B CA 1
ATOM 3283 C C . SER B 1 161 ? 7.184 4.477 -5.719 1 76.19 161 SER B C 1
ATOM 3285 O O . SER B 1 161 ? 7.699 4.719 -4.625 1 76.19 161 SER B O 1
ATOM 3287 N N . VAL B 1 162 ? 6.816 5.484 -6.535 1 87.62 162 VAL B N 1
ATOM 3288 C CA . VAL B 1 162 ? 6.656 6.887 -6.164 1 87.62 162 VAL B CA 1
ATOM 3289 C C . VAL B 1 162 ? 5.578 7.023 -5.09 1 87.62 162 VAL B C 1
ATOM 3291 O O . VAL B 1 162 ? 5.824 7.594 -4.027 1 87.62 162 VAL B O 1
ATOM 3294 N N . GLN B 1 163 ? 4.465 6.562 -5.305 1 92.88 163 GLN B N 1
ATOM 3295 C CA . GLN B 1 163 ? 3.436 6.523 -4.273 1 92.88 163 GLN B CA 1
ATOM 3296 C C . GLN B 1 163 ? 3.512 5.227 -3.469 1 92.88 163 GLN B C 1
ATOM 3298 O O . GLN B 1 163 ? 3.502 4.133 -4.039 1 92.88 163 GLN B O 1
ATOM 3303 N N . LEU B 1 164 ? 3.559 5.332 -2.174 1 94.88 164 LEU B N 1
ATOM 3304 C CA . LEU B 1 164 ? 3.832 4.172 -1.335 1 94.88 164 LEU B CA 1
ATOM 3305 C C . LEU B 1 164 ? 2.535 3.533 -0.846 1 94.88 164 LEU B C 1
ATOM 3307 O O . LEU B 1 164 ? 2.453 2.312 -0.704 1 94.88 164 LEU B O 1
ATOM 3311 N N . ASN B 1 165 ? 1.53 4.332 -0.601 1 94.56 165 ASN B N 1
ATOM 3312 C CA . ASN B 1 165 ? 0.302 3.771 -0.047 1 94.56 165 ASN B CA 1
ATOM 3313 C C . ASN B 1 165 ? -0.807 3.707 -1.094 1 94.56 165 ASN B C 1
ATOM 3315 O O . ASN B 1 165 ? -0.721 4.359 -2.137 1 94.56 165 ASN B O 1
ATOM 3319 N N . GLN B 1 166 ? -1.789 2.928 -0.733 1 91.31 166 GLN B N 1
ATOM 3320 C CA . GLN B 1 166 ? -2.994 2.855 -1.553 1 91.31 166 GLN B CA 1
ATOM 3321 C C . GLN B 1 166 ? -4.125 3.682 -0.944 1 91.31 166 GLN B C 1
ATOM 3323 O O . GLN B 1 166 ? -4.391 3.59 0.256 1 91.31 166 GLN B O 1
ATOM 3328 N N . GLN B 1 167 ? -4.699 4.41 -1.821 1 92.56 167 GLN B N 1
ATOM 3329 C CA . GLN B 1 167 ? -5.848 5.203 -1.396 1 92.56 167 GLN B CA 1
ATOM 3330 C C . GLN B 1 167 ? -7.133 4.383 -1.453 1 92.56 167 GLN B C 1
ATOM 3332 O O . GLN B 1 167 ? -7.332 3.598 -2.381 1 92.56 167 GLN B O 1
ATOM 3337 N N . ASN B 1 168 ? -7.918 4.516 -0.389 1 90.81 168 ASN B N 1
ATOM 3338 C CA . ASN B 1 168 ? -9.188 3.805 -0.353 1 90.81 168 ASN B CA 1
ATOM 3339 C C . ASN B 1 168 ? -10.266 4.617 0.362 1 90.81 168 ASN B C 1
ATOM 3341 O O . ASN B 1 168 ? -10.156 4.883 1.562 1 90.81 168 ASN B O 1
ATOM 3345 N N . SER B 1 169 ? -11.352 4.867 -0.29 1 89.25 169 SER B N 1
ATOM 3346 C CA . SER B 1 169 ? -12.367 5.77 0.244 1 89.25 169 SER B CA 1
ATOM 3347 C C . SER B 1 169 ? -13.234 5.07 1.288 1 89.25 169 SER B C 1
ATOM 3349 O O . SER B 1 169 ? -13.984 5.723 2.016 1 89.25 169 SER B O 1
ATOM 3351 N N . SER B 1 170 ? -13.094 3.801 1.419 1 90.69 170 SER B N 1
ATOM 3352 C CA . SER B 1 170 ? -13.945 3.057 2.348 1 90.69 170 SER B CA 1
ATOM 3353 C C . SER B 1 170 ? -13.414 3.152 3.773 1 90.69 170 SER B C 1
ATOM 3355 O O . SER B 1 170 ? -14.148 2.887 4.73 1 90.69 170 SER B O 1
ATOM 3357 N N . GLY B 1 171 ? -12.141 3.434 3.91 1 94.44 171 GLY B N 1
ATOM 3358 C CA . GLY B 1 171 ? -11.555 3.562 5.234 1 94.44 171 GLY B CA 1
ATOM 3359 C C . GLY B 1 171 ? -11.727 4.949 5.828 1 94.44 171 GLY B C 1
ATOM 3360 O O . GLY B 1 171 ? -11.281 5.938 5.242 1 94.44 171 GLY B O 1
ATOM 3361 N N . LYS B 1 172 ? -12.312 4.98 7.027 1 97 172 LYS B N 1
ATOM 3362 C CA . LYS B 1 172 ? -12.555 6.258 7.695 1 97 172 LYS B CA 1
ATOM 3363 C C . LYS B 1 172 ? -12.422 6.121 9.211 1 97 172 LYS B C 1
ATOM 3365 O O . LYS B 1 172 ? -12.578 5.027 9.758 1 97 172 LYS B O 1
ATOM 3370 N N . ILE B 1 173 ? -12.125 7.23 9.836 1 98.25 173 ILE B N 1
ATOM 3371 C CA . ILE B 1 173 ? -12.148 7.312 11.297 1 98.25 173 ILE B CA 1
ATOM 3372 C C . ILE B 1 173 ? -13.195 8.336 11.734 1 98.25 173 ILE B C 1
ATOM 3374 O O . ILE B 1 173 ? -13.148 9.5 11.32 1 98.25 173 ILE B O 1
ATOM 3378 N N . GLY B 1 174 ? -14.07 8 12.578 1 97.5 174 GLY B N 1
ATOM 3379 C CA . GLY B 1 174 ? -15.156 8.844 13.062 1 97.5 174 GLY B CA 1
ATOM 3380 C C . GLY B 1 174 ? -16.453 8.086 13.258 1 97.5 174 GLY B C 1
ATOM 3381 O O . GLY B 1 174 ? -16.469 6.996 13.836 1 97.5 174 GLY B O 1
ATOM 3382 N N . ALA B 1 175 ? -17.594 8.695 12.742 1 95.38 175 ALA B N 1
ATOM 3383 C CA . ALA B 1 175 ? -18.922 8.102 12.898 1 95.38 175 ALA B CA 1
ATOM 3384 C C . ALA B 1 175 ? -19 6.75 12.195 1 95.38 175 ALA B C 1
ATOM 3386 O O . ALA B 1 175 ? -19.641 5.824 12.695 1 95.38 175 ALA B O 1
ATOM 3387 N N . ASP B 1 176 ? -18.391 6.668 11.016 1 95.12 176 ASP B N 1
ATOM 3388 C CA . ASP B 1 176 ? -18.281 5.418 10.273 1 95.12 176 ASP B CA 1
ATOM 3389 C C . ASP B 1 176 ? -16.875 4.832 10.375 1 95.12 176 ASP B C 1
ATOM 3391 O O . ASP B 1 176 ? -16.203 4.637 9.367 1 95.12 176 ASP B O 1
ATOM 3395 N N . ASN B 1 177 ? -16.609 4.438 11.586 1 97.19 177 ASN B N 1
ATOM 3396 C CA . ASN B 1 177 ? -15.25 4.047 11.945 1 97.19 177 ASN B CA 1
ATOM 3397 C C . ASN B 1 177 ? -14.875 2.693 11.344 1 97.19 177 ASN B C 1
ATOM 3399 O O . ASN B 1 177 ? -15.531 1.687 11.625 1 97.19 177 ASN B O 1
ATOM 3403 N N . THR B 1 178 ? -13.773 2.674 10.602 1 97.62 178 THR B N 1
ATOM 3404 C CA . THR B 1 178 ? -13.367 1.454 9.906 1 97.62 178 THR B CA 1
ATOM 3405 C C . THR B 1 178 ? -13.078 0.339 10.914 1 97.62 178 THR B C 1
ATOM 3407 O O . THR B 1 178 ? -13.281 -0.839 10.609 1 97.62 178 THR B O 1
ATOM 3410 N N . PHE B 1 179 ? -12.625 0.636 12.102 1 97.19 179 PHE B N 1
ATOM 3411 C CA . PHE B 1 179 ? -12.234 -0.359 13.094 1 97.19 179 PHE B CA 1
ATOM 3412 C C . PHE B 1 179 ? -13.461 -0.943 13.789 1 97.19 179 PHE B C 1
ATOM 3414 O O . PHE B 1 179 ? -13.336 -1.852 14.617 1 97.19 179 PHE B O 1
ATOM 3421 N N . ASP B 1 180 ? -14.633 -0.433 13.445 1 96.31 180 ASP B N 1
ATOM 3422 C CA . ASP B 1 180 ? -15.883 -1.023 13.914 1 96.31 180 ASP B CA 1
ATOM 3423 C C . ASP B 1 180 ? -16.438 -2.01 12.891 1 96.31 180 ASP B C 1
ATOM 3425 O O . ASP B 1 180 ? -17.422 -2.717 13.164 1 96.31 180 ASP B O 1
ATOM 3429 N N . GLN B 1 181 ? -15.891 -2.096 11.703 1 94.44 181 GLN B N 1
ATOM 3430 C CA . GLN B 1 181 ? -16.312 -3.033 10.672 1 94.44 181 GLN B CA 1
ATOM 3431 C C . GLN B 1 181 ? -15.781 -4.438 10.953 1 94.44 181 GLN B C 1
ATOM 3433 O O . GLN B 1 181 ? -14.922 -4.621 11.812 1 94.44 181 GLN B O 1
ATOM 3438 N N . ALA B 1 182 ? -16.359 -5.426 10.219 1 94.69 182 ALA B N 1
ATOM 3439 C CA . ALA B 1 182 ? -15.883 -6.801 10.375 1 94.69 182 ALA B CA 1
ATOM 3440 C C . ALA B 1 182 ? -14.383 -6.902 10.102 1 94.69 182 ALA B C 1
ATOM 3442 O O . ALA B 1 182 ? -13.656 -7.566 10.844 1 94.69 182 ALA B O 1
ATOM 3443 N N . VAL B 1 183 ? -13.977 -6.25 9.023 1 96.31 183 VAL B N 1
ATOM 3444 C CA . VAL B 1 183 ? -12.562 -6.137 8.672 1 96.31 183 VAL B CA 1
ATOM 3445 C C . VAL B 1 183 ? -12.195 -4.668 8.492 1 96.31 183 VAL B C 1
ATOM 3447 O O . VAL B 1 183 ? -12.672 -4.008 7.562 1 96.31 183 VAL B O 1
ATOM 3450 N N . PRO B 1 184 ? -11.328 -4.164 9.406 1 96.81 184 PRO B N 1
ATOM 3451 C CA . PRO B 1 184 ? -10.898 -2.777 9.211 1 96.81 184 PRO B CA 1
ATOM 3452 C C . PRO B 1 184 ? -10.211 -2.559 7.871 1 96.81 184 PRO B C 1
ATOM 3454 O O . PRO B 1 184 ? -9.453 -3.418 7.414 1 96.81 184 PRO B O 1
ATOM 3457 N N . VAL B 1 185 ? -10.469 -1.425 7.273 1 96.19 185 VAL B N 1
ATOM 3458 C CA . VAL B 1 185 ? -9.891 -1.078 5.977 1 96.19 185 VAL B CA 1
ATOM 3459 C C . VAL B 1 185 ? -8.711 -0.126 6.172 1 96.19 185 VAL B C 1
ATOM 3461 O O . VAL B 1 185 ? -8.891 1.011 6.617 1 96.19 185 VAL B O 1
ATOM 3464 N N . PHE B 1 186 ? -7.539 -0.589 5.902 1 97.12 186 PHE B N 1
ATOM 3465 C CA . PHE B 1 186 ? -6.324 0.214 5.961 1 97.12 186 PHE B CA 1
ATOM 3466 C C . PHE B 1 186 ? -5.184 -0.472 5.219 1 97.12 186 PHE B C 1
ATOM 3468 O O . PHE B 1 186 ? -5.312 -1.627 4.805 1 97.12 186 PHE B O 1
ATOM 3475 N N . ASN B 1 187 ? -4.18 0.215 4.895 1 97.06 187 ASN B N 1
ATOM 3476 C CA . ASN B 1 187 ? -2.943 -0.39 4.414 1 97.06 187 ASN B CA 1
ATOM 3477 C C . ASN B 1 187 ? -1.726 0.171 5.141 1 97.06 187 ASN B C 1
ATOM 3479 O O . ASN B 1 187 ? -1.761 1.296 5.641 1 97.06 187 ASN B O 1
ATOM 3483 N N . MET B 1 188 ? -0.764 -0.582 5.289 1 97.62 188 MET B N 1
ATOM 3484 C CA . MET B 1 188 ? 0.479 -0.203 5.957 1 97.62 188 MET B CA 1
ATOM 3485 C C . MET B 1 188 ? 1.681 -0.848 5.273 1 97.62 188 MET B C 1
ATOM 3487 O O . MET B 1 188 ? 1.521 -1.755 4.453 1 97.62 188 MET B O 1
ATOM 3491 N N . GLY B 1 189 ? 2.811 -0.319 5.547 1 97.06 189 GLY B N 1
ATOM 3492 C CA . GLY B 1 189 ? 4.031 -0.888 4.996 1 97.06 189 GLY B CA 1
ATOM 3493 C C . GLY B 1 189 ? 5.285 -0.193 5.484 1 97.06 189 GLY B C 1
ATOM 3494 O O . GLY B 1 189 ? 5.219 0.71 6.32 1 97.06 189 GLY B O 1
ATOM 3495 N N . SER B 1 190 ? 6.375 -0.672 5.098 1 96.69 190 SER B N 1
ATOM 3496 C CA . SER B 1 190 ? 7.688 -0.105 5.391 1 96.69 190 SER B CA 1
ATOM 3497 C C . SER B 1 190 ? 8.633 -0.26 4.207 1 96.69 190 SER B C 1
ATOM 3499 O O . SER B 1 190 ? 8.539 -1.229 3.449 1 96.69 190 SER B O 1
ATOM 3501 N N . VAL B 1 191 ? 9.469 0.699 4.047 1 94.94 191 VAL B N 1
ATOM 3502 C CA . VAL B 1 191 ? 10.461 0.646 2.98 1 94.94 191 VAL B CA 1
ATOM 3503 C C . VAL B 1 191 ? 11.773 1.271 3.465 1 94.94 191 VAL B C 1
ATOM 3505 O O . VAL B 1 191 ? 11.758 2.166 4.312 1 94.94 191 VAL B O 1
ATOM 3508 N N . PRO B 1 192 ? 12.891 0.755 2.988 1 93.88 192 PRO B N 1
ATOM 3509 C CA . PRO B 1 192 ? 14.125 1.503 3.199 1 93.88 192 PRO B CA 1
ATOM 3510 C C . PRO B 1 192 ? 14.234 2.734 2.305 1 93.88 192 PRO B C 1
ATOM 3512 O O . PRO B 1 192 ? 13.742 2.727 1.175 1 93.88 192 PRO B O 1
ATOM 3515 N N . LEU B 1 193 ? 14.773 3.729 2.807 1 93 193 LEU B N 1
ATOM 3516 C CA . LEU B 1 193 ? 15.07 4.902 1.99 1 93 193 LEU B CA 1
ATOM 3517 C C . LEU B 1 193 ? 16.312 4.668 1.136 1 93 193 LEU B C 1
ATOM 3519 O O . LEU B 1 193 ? 17.125 3.795 1.445 1 93 193 LEU B O 1
ATOM 3523 N N . SER B 1 194 ? 16.422 5.359 0.092 1 89 194 SER B N 1
ATOM 3524 C CA . SER B 1 194 ? 17.531 5.207 -0.844 1 89 194 SER B CA 1
ATOM 3525 C C . SER B 1 194 ? 18.781 5.926 -0.344 1 89 194 SER B C 1
ATOM 3527 O O . SER B 1 194 ? 18.688 6.867 0.446 1 89 194 SER B O 1
ATOM 3529 N N . SER B 1 195 ? 19.906 5.383 -0.849 1 90.62 195 SER B N 1
ATOM 3530 C CA . SER B 1 195 ? 21.109 6.156 -0.614 1 90.62 195 SER B CA 1
ATOM 3531 C C . SER B 1 195 ? 21.031 7.523 -1.285 1 90.62 195 SER B C 1
ATOM 3533 O O . SER B 1 195 ? 20.562 7.637 -2.42 1 90.62 195 SER B O 1
ATOM 3535 N N . GLY B 1 196 ? 21.453 8.531 -0.595 1 90.94 196 GLY B N 1
ATOM 3536 C CA . GLY B 1 196 ? 21.391 9.883 -1.131 1 90.94 196 GLY B CA 1
ATOM 3537 C C . GLY B 1 196 ? 20.234 10.695 -0.561 1 90.94 196 GLY B C 1
ATOM 3538 O O . GLY B 1 196 ? 19.906 10.562 0.617 1 90.94 196 GLY B O 1
ATOM 3539 N N . THR B 1 197 ? 19.797 11.609 -1.371 1 92.44 197 THR B N 1
ATOM 3540 C CA . THR B 1 197 ? 18.766 12.531 -0.903 1 92.44 197 THR B CA 1
ATOM 3541 C C . THR B 1 197 ? 17.375 11.953 -1.161 1 92.44 197 THR B C 1
ATOM 3543 O O . THR B 1 197 ? 17.047 11.602 -2.295 1 92.44 197 THR B O 1
ATOM 3546 N N . ASN B 1 198 ? 16.562 11.805 -0.128 1 93.19 198 ASN B N 1
ATOM 3547 C CA . ASN B 1 198 ? 15.188 11.352 -0.188 1 93.19 198 ASN B CA 1
ATOM 3548 C C . ASN B 1 198 ? 14.211 12.484 0.131 1 93.19 198 ASN B C 1
ATOM 3550 O O . ASN B 1 198 ? 14.484 13.32 0.999 1 93.19 198 ASN B O 1
ATOM 3554 N N . HIS B 1 199 ? 13.172 12.539 -0.627 1 96.06 199 HIS B N 1
ATOM 3555 C CA . HIS B 1 199 ? 12.102 13.492 -0.349 1 96.06 199 HIS B CA 1
ATOM 3556 C C . HIS B 1 199 ? 10.797 12.773 -0.034 1 96.06 199 HIS B C 1
ATOM 3558 O O . HIS B 1 199 ? 10.32 11.953 -0.829 1 96.06 199 HIS B O 1
ATOM 3564 N N . ILE B 1 200 ? 10.242 13.062 1.142 1 97.38 200 ILE B N 1
ATOM 3565 C CA . ILE B 1 200 ? 8.992 12.461 1.578 1 97.38 200 ILE B CA 1
ATOM 3566 C C . ILE B 1 200 ? 7.875 13.5 1.533 1 97.38 200 ILE B C 1
ATOM 3568 O O . ILE B 1 200 ? 8.039 14.625 2.025 1 97.38 200 ILE B O 1
ATOM 3572 N N . LEU B 1 201 ? 6.754 13.164 0.905 1 98.38 201 LEU B N 1
ATOM 3573 C CA . LEU B 1 201 ? 5.633 14.086 0.767 1 98.38 201 LEU B CA 1
ATOM 3574 C C . LEU B 1 201 ? 4.32 13.398 1.127 1 98.38 201 LEU B C 1
ATOM 3576 O O . LEU B 1 201 ? 4 12.336 0.591 1 98.38 201 LEU B O 1
ATOM 3580 N N . LEU B 1 202 ? 3.604 13.922 2.109 1 98.81 202 LEU B N 1
ATOM 3581 C CA . LEU B 1 202 ? 2.234 13.531 2.428 1 98.81 202 LEU B CA 1
ATOM 3582 C C . LEU B 1 202 ? 1.238 14.547 1.882 1 98.81 202 LEU B C 1
ATOM 3584 O O . LEU B 1 202 ? 1.481 15.75 1.938 1 98.81 202 LEU B O 1
ATOM 3588 N N . SER B 1 203 ? 0.128 14.102 1.424 1 98.62 203 SER B N 1
ATOM 3589 C CA . SER B 1 203 ? -0.869 15.023 0.888 1 98.62 203 SER B CA 1
ATOM 3590 C C . SER B 1 203 ? -2.285 14.508 1.142 1 98.62 203 SER B C 1
ATOM 3592 O O . SER B 1 203 ? -2.541 13.312 1.061 1 98.62 203 SER B O 1
ATOM 3594 N N . THR B 1 204 ? -3.172 15.391 1.451 1 98.19 204 THR B N 1
ATOM 3595 C CA . THR B 1 204 ? -4.59 15.047 1.416 1 98.19 204 THR B CA 1
ATOM 3596 C C . THR B 1 204 ? -5.078 14.906 -0.023 1 98.19 204 THR B C 1
ATOM 3598 O O . THR B 1 204 ? -4.363 15.266 -0.963 1 98.19 204 THR B O 1
ATOM 3601 N N . ILE B 1 205 ? -6.25 14.453 -0.227 1 95.56 205 ILE B N 1
ATOM 3602 C CA . ILE B 1 205 ? -6.766 14.039 -1.527 1 95.56 205 ILE B CA 1
ATOM 3603 C C . ILE B 1 205 ? -7.02 15.273 -2.395 1 95.56 205 ILE B C 1
ATOM 3605 O O . ILE B 1 205 ? -7.086 15.172 -3.621 1 95.56 205 ILE B O 1
ATOM 3609 N N . GLY B 1 206 ? -7.129 16.438 -1.806 1 96.12 206 GLY B N 1
ATOM 3610 C CA . GLY B 1 206 ? -7.43 17.656 -2.545 1 96.12 206 GLY B CA 1
ATOM 3611 C C . GLY B 1 206 ? -6.438 17.938 -3.658 1 96.12 206 GLY B C 1
ATOM 3612 O O . GLY B 1 206 ? -6.789 18.547 -4.676 1 96.12 206 GLY B O 1
ATOM 3613 N N . LEU B 1 207 ? -5.207 17.516 -3.494 1 96.5 207 LEU B N 1
ATOM 3614 C CA . LEU B 1 207 ? -4.152 17.75 -4.473 1 96.5 207 LEU B CA 1
ATOM 3615 C C . LEU B 1 207 ? -4.469 17.062 -5.793 1 96.5 207 LEU B C 1
ATOM 3617 O O . LEU B 1 207 ? -4.043 17.531 -6.855 1 96.5 207 LEU B O 1
ATOM 3621 N N . GLN B 1 208 ? -5.227 16.016 -5.695 1 93.38 208 GLN B N 1
ATOM 3622 C CA . GLN B 1 208 ? -5.512 15.211 -6.879 1 93.38 208 GLN B CA 1
ATOM 3623 C C . GLN B 1 208 ? -6.879 15.555 -7.461 1 93.38 208 GLN B C 1
ATOM 3625 O O . GLN B 1 208 ? -7.262 15.039 -8.516 1 93.38 208 GLN B O 1
ATOM 3630 N N . CYS B 1 209 ? -7.684 16.438 -6.871 1 91.56 209 CYS B N 1
ATOM 3631 C CA . CYS B 1 209 ? -9.102 16.547 -7.188 1 91.56 209 CYS B CA 1
ATOM 3632 C C . CYS B 1 209 ? -9.414 17.906 -7.832 1 91.56 209 CYS B C 1
ATOM 3634 O O . CYS B 1 209 ? -10.57 18.203 -8.125 1 91.56 209 CYS B O 1
ATOM 3636 N N . PHE B 1 210 ? -8.484 18.719 -8.078 1 91.56 210 PHE B N 1
ATOM 3637 C CA . PHE B 1 210 ? -8.812 20 -8.688 1 91.56 210 PHE B CA 1
ATOM 3638 C C . PHE B 1 210 ? -8.734 19.922 -10.203 1 91.56 210 PHE B C 1
ATOM 3640 O O . PHE B 1 210 ? -8.141 18.984 -10.75 1 91.56 210 PHE B O 1
ATOM 3647 N N . PRO B 1 211 ? -9.484 20.844 -10.836 1 86.44 211 PRO B N 1
ATOM 3648 C CA . PRO B 1 211 ? -9.555 20.797 -12.297 1 86.44 211 PRO B CA 1
ATOM 3649 C C . PRO B 1 211 ? -8.172 20.781 -12.953 1 86.44 211 PRO B C 1
ATOM 3651 O O . PRO B 1 211 ? -7.293 21.562 -12.562 1 86.44 211 PRO B O 1
ATOM 3654 N N . VAL B 1 212 ? -7.93 19.859 -13.898 1 85.06 212 VAL B N 1
ATOM 3655 C CA . VAL B 1 212 ? -6.727 19.719 -14.719 1 85.06 212 VAL B CA 1
ATOM 3656 C C . VAL B 1 212 ? -5.508 19.516 -13.82 1 85.06 212 VAL B C 1
ATOM 3658 O O . VAL B 1 212 ? -4.43 20.047 -14.102 1 85.06 212 VAL B O 1
ATOM 3661 N N . SER B 1 213 ? -5.707 18.922 -12.695 1 86.81 213 SER B N 1
ATOM 3662 C CA . SER B 1 213 ? -4.582 18.656 -11.805 1 86.81 213 SER B CA 1
ATOM 3663 C C . SER B 1 213 ? -3.523 17.797 -12.492 1 86.81 213 SER B C 1
ATOM 3665 O O . SER B 1 213 ? -3.811 16.688 -12.93 1 86.81 213 SER B O 1
ATOM 3667 N N . PRO B 1 214 ? -2.307 18.266 -12.578 1 88.75 214 PRO B N 1
ATOM 3668 C CA . PRO B 1 214 ? -1.226 17.438 -13.117 1 88.75 214 PRO B CA 1
ATOM 3669 C C . PRO B 1 214 ? -0.684 16.438 -12.102 1 88.75 214 PRO B C 1
ATOM 3671 O O . PRO B 1 214 ? 0.318 15.766 -12.367 1 88.75 214 PRO B O 1
ATOM 3674 N N . TYR B 1 215 ? -1.339 16.297 -10.93 1 90.69 215 TYR B N 1
ATOM 3675 C CA . TYR B 1 215 ? -0.807 15.492 -9.836 1 90.69 215 TYR B CA 1
ATOM 3676 C C . TYR B 1 215 ? -1.693 14.281 -9.578 1 90.69 215 TYR B C 1
ATOM 3678 O O . TYR B 1 215 ? -1.617 13.664 -8.516 1 90.69 215 TYR B O 1
ATOM 3686 N N . LYS B 1 216 ? -2.559 13.969 -10.516 1 86.69 216 LYS B N 1
ATOM 3687 C CA . LYS B 1 216 ? -3.506 12.875 -10.352 1 86.69 216 LYS B CA 1
ATOM 3688 C C . LYS B 1 216 ? -2.783 11.531 -10.297 1 86.69 216 LYS B C 1
ATOM 3690 O O . LYS B 1 216 ? -3.248 10.594 -9.641 1 86.69 216 LYS B O 1
ATOM 3695 N N . SER B 1 217 ? -1.676 11.445 -10.961 1 83.69 217 SER B N 1
ATOM 3696 C CA . SER B 1 217 ? -0.901 10.211 -10.953 1 83.69 217 SER B CA 1
ATOM 3697 C C . SER B 1 217 ? 0.471 10.422 -10.328 1 83.69 217 SER B C 1
ATOM 3699 O O . SER B 1 217 ? 1.057 11.5 -10.445 1 83.69 217 SER B O 1
ATOM 3701 N N . ALA B 1 218 ? 0.938 9.352 -9.711 1 87.19 218 ALA B N 1
ATOM 3702 C CA . ALA B 1 218 ? 2.242 9.398 -9.062 1 87.19 218 ALA B CA 1
ATOM 3703 C C . ALA B 1 218 ? 3.346 9.727 -10.062 1 87.19 218 ALA B C 1
ATOM 3705 O O . ALA B 1 218 ? 4.293 10.445 -9.742 1 87.19 218 ALA B O 1
ATOM 3706 N N . SER B 1 219 ? 3.205 9.172 -11.242 1 83.44 219 SER B N 1
ATOM 3707 C CA . SER B 1 219 ? 4.215 9.398 -12.273 1 83.44 219 SER B CA 1
ATOM 3708 C C . SER B 1 219 ? 4.258 10.867 -12.68 1 83.44 219 SER B C 1
ATOM 3710 O O . SER B 1 219 ? 5.336 11.422 -12.906 1 83.44 219 SER B O 1
ATOM 3712 N N . ARG B 1 220 ? 3.096 11.453 -12.812 1 85.25 220 ARG B N 1
ATOM 3713 C CA . ARG B 1 220 ? 3.031 12.859 -13.172 1 85.25 220 ARG B CA 1
ATOM 3714 C C . ARG B 1 220 ? 3.588 13.734 -12.047 1 85.25 220 ARG B C 1
ATOM 3716 O O . ARG B 1 220 ? 4.254 14.742 -12.312 1 85.25 220 ARG B O 1
ATOM 3723 N N . LEU B 1 221 ? 3.309 13.391 -10.836 1 90.88 221 LEU B N 1
ATOM 3724 C CA . LEU B 1 221 ? 3.84 14.125 -9.695 1 90.88 221 LEU B CA 1
ATOM 3725 C C . LEU B 1 221 ? 5.363 14.047 -9.656 1 90.88 221 LEU B C 1
ATOM 3727 O O . LEU B 1 221 ? 6.035 15.055 -9.422 1 90.88 221 LEU B O 1
ATOM 3731 N N . GLN B 1 222 ? 5.898 12.859 -9.922 1 90.38 222 GLN B N 1
ATOM 3732 C CA . GLN B 1 222 ? 7.344 12.672 -9.945 1 90.38 222 GLN B CA 1
ATOM 3733 C C . GLN B 1 222 ? 7.996 13.523 -11.039 1 90.38 222 GLN B C 1
ATOM 3735 O O . GLN B 1 222 ? 9.07 14.094 -10.828 1 90.38 222 GLN B O 1
ATOM 3740 N N . ARG B 1 223 ? 7.352 13.547 -12.148 1 87.56 223 ARG B N 1
ATOM 3741 C CA . ARG B 1 223 ? 7.867 14.359 -13.242 1 87.56 223 ARG B CA 1
ATOM 3742 C C . ARG B 1 223 ? 7.879 15.836 -12.867 1 87.56 223 ARG B C 1
ATOM 3744 O O . ARG B 1 223 ? 8.836 16.547 -13.172 1 87.56 223 ARG B O 1
ATOM 3751 N N . ALA B 1 224 ? 6.824 16.266 -12.266 1 89.69 224 ALA B N 1
ATOM 3752 C CA . ALA B 1 224 ? 6.758 17.656 -11.82 1 89.69 224 ALA B CA 1
ATOM 3753 C C . ALA B 1 224 ? 7.848 17.953 -10.789 1 89.69 224 ALA B C 1
ATOM 3755 O O . ALA B 1 224 ? 8.461 19.016 -10.82 1 89.69 224 ALA B O 1
ATOM 3756 N N . PHE B 1 225 ? 8.102 17.016 -9.969 1 92.75 225 PHE B N 1
ATOM 3757 C CA . PHE B 1 225 ? 9.109 17.188 -8.93 1 92.75 225 PHE B CA 1
ATOM 3758 C C . PHE B 1 225 ? 10.5 17.281 -9.531 1 92.75 225 PHE B C 1
ATOM 3760 O O . PHE B 1 225 ? 11.344 18.047 -9.047 1 92.75 225 PHE B O 1
ATOM 3767 N N . SER B 1 226 ? 10.75 16.484 -10.477 1 87.94 226 SER B N 1
ATOM 3768 C CA . SER B 1 226 ? 12.07 16.438 -11.086 1 87.94 226 SER B CA 1
ATOM 3769 C C . SER B 1 226 ? 12.453 17.797 -11.68 1 87.94 226 SER B C 1
ATOM 3771 O O . SER B 1 226 ? 13.633 18.078 -11.875 1 87.94 226 SER B O 1
ATOM 3773 N N . LYS B 1 227 ? 11.477 18.594 -11.914 1 86.94 227 LYS B N 1
ATOM 3774 C CA . LYS B 1 227 ? 11.711 19.906 -12.5 1 86.94 227 LYS B CA 1
ATOM 3775 C C . LYS B 1 227 ? 11.852 20.969 -11.414 1 86.94 227 LYS B C 1
ATOM 3777 O O . LYS B 1 227 ? 12.094 22.141 -11.711 1 86.94 227 LYS B O 1
ATOM 3782 N N . SER B 1 228 ? 11.711 20.594 -10.219 1 87.19 228 SER B N 1
ATOM 3783 C CA . SER B 1 228 ? 11.734 21.562 -9.125 1 87.19 228 SER B CA 1
ATOM 3784 C C . SER B 1 228 ? 13.102 21.594 -8.445 1 87.19 228 SER B C 1
ATOM 3786 O O . SER B 1 228 ? 13.828 20.594 -8.461 1 87.19 228 SER B O 1
ATOM 3788 N N . ASP B 1 229 ? 13.336 22.656 -7.801 1 81.12 229 ASP B N 1
ATOM 3789 C CA . ASP B 1 229 ? 14.633 22.875 -7.172 1 81.12 229 ASP B CA 1
ATOM 3790 C C . ASP B 1 229 ? 14.711 22.172 -5.816 1 81.12 229 ASP B C 1
ATOM 3792 O O . ASP B 1 229 ? 15.734 21.562 -5.488 1 81.12 229 ASP B O 1
ATOM 3796 N N . ASP B 1 230 ? 13.836 22.406 -5.023 1 90.88 230 ASP B N 1
ATOM 3797 C CA . ASP B 1 230 ? 13.789 21.812 -3.684 1 90.88 230 ASP B CA 1
ATOM 3798 C C . ASP B 1 230 ? 12.352 21.609 -3.225 1 90.88 230 ASP B C 1
ATOM 3800 O O . ASP B 1 230 ? 11.406 21.938 -3.945 1 90.88 230 ASP B O 1
ATOM 3804 N N . MET B 1 231 ? 12.188 21.062 -2.057 1 93.88 231 MET B N 1
ATOM 3805 C CA . MET B 1 231 ? 10.891 20.609 -1.549 1 93.88 231 MET B CA 1
ATOM 3806 C C . MET B 1 231 ? 9.961 21.797 -1.295 1 93.88 231 MET B C 1
ATOM 3808 O O . MET B 1 231 ? 8.82 21.812 -1.744 1 93.88 231 MET B O 1
ATOM 3812 N N . PRO B 1 232 ? 10.391 22.906 -0.631 1 96.06 232 PRO B N 1
ATOM 3813 C CA . PRO B 1 232 ? 9.477 24.031 -0.382 1 96.06 232 PRO B CA 1
ATOM 3814 C C . PRO B 1 232 ? 8.969 24.672 -1.67 1 96.06 232 PRO B C 1
ATOM 3816 O O . PRO B 1 232 ? 7.797 25.031 -1.767 1 96.06 232 PRO B O 1
ATOM 3819 N N . HIS B 1 233 ? 9.844 24.797 -2.643 1 96.38 233 HIS B N 1
ATOM 3820 C CA . HIS B 1 233 ? 9.422 25.375 -3.916 1 96.38 233 HIS B CA 1
ATOM 3821 C C . HIS B 1 233 ? 8.422 24.453 -4.625 1 96.38 233 HIS B C 1
ATOM 3823 O O . HIS B 1 233 ? 7.457 24.938 -5.227 1 96.38 233 HIS B O 1
ATOM 3829 N N . PHE B 1 234 ? 8.727 23.219 -4.621 1 96.81 234 PHE B N 1
ATOM 3830 C CA . PHE B 1 234 ? 7.812 22.266 -5.227 1 96.81 234 PHE B CA 1
ATOM 3831 C C . PHE B 1 234 ? 6.434 22.328 -4.578 1 96.81 234 PHE B C 1
ATOM 3833 O O . PHE B 1 234 ? 5.418 22.406 -5.273 1 96.81 234 PHE B O 1
ATOM 3840 N N . MET B 1 235 ? 6.352 22.391 -3.246 1 98.25 235 MET B N 1
ATOM 3841 C CA . MET B 1 235 ? 5.098 22.438 -2.498 1 98.25 235 MET B CA 1
ATOM 3842 C C . MET B 1 235 ? 4.348 23.734 -2.787 1 98.25 235 MET B C 1
ATOM 3844 O O . MET B 1 235 ? 3.133 23.734 -2.984 1 98.25 235 MET B O 1
ATOM 3848 N N . GLN B 1 236 ? 5.082 24.797 -2.828 1 97.81 236 GLN B N 1
ATOM 3849 C CA . GLN B 1 236 ? 4.488 26.094 -3.16 1 97.81 236 GLN B CA 1
ATOM 3850 C C . GLN B 1 236 ? 3.857 26.062 -4.547 1 97.81 236 GLN B C 1
ATOM 3852 O O . GLN B 1 236 ? 2.75 26.578 -4.742 1 97.81 236 GLN B O 1
ATOM 3857 N N . THR B 1 237 ? 4.582 25.484 -5.43 1 97.25 237 THR B N 1
ATOM 3858 C CA . THR B 1 237 ? 4.113 25.406 -6.809 1 97.25 237 THR B CA 1
ATOM 3859 C C . THR B 1 237 ? 2.832 24.578 -6.902 1 97.25 237 THR B C 1
ATOM 3861 O O . THR B 1 237 ? 1.896 24.953 -7.609 1 97.25 237 THR B O 1
ATOM 3864 N N . MET B 1 238 ? 2.811 23.484 -6.219 1 97.62 238 MET B N 1
ATOM 3865 C CA . MET B 1 238 ? 1.632 22.625 -6.23 1 97.62 238 MET B CA 1
ATOM 3866 C C . MET B 1 238 ? 0.405 23.375 -5.719 1 97.62 238 MET B C 1
ATOM 3868 O O . MET B 1 238 ? -0.664 23.312 -6.328 1 97.62 238 MET B O 1
ATOM 3872 N N . LEU B 1 239 ? 0.582 24.109 -4.66 1 98.25 239 LEU B N 1
ATOM 3873 C CA . LEU B 1 239 ? -0.534 24.828 -4.051 1 98.25 239 LEU B CA 1
ATOM 3874 C C . LEU B 1 239 ? -0.958 26 -4.914 1 98.25 239 LEU B C 1
ATOM 3876 O O . LEU B 1 239 ? -2.152 26.281 -5.066 1 98.25 239 LEU B O 1
ATOM 3880 N N . ALA B 1 240 ? -0.029 26.656 -5.469 1 97.44 240 ALA B N 1
ATOM 3881 C CA . ALA B 1 240 ? -0.336 27.781 -6.355 1 97.44 240 ALA B CA 1
ATOM 3882 C C . ALA B 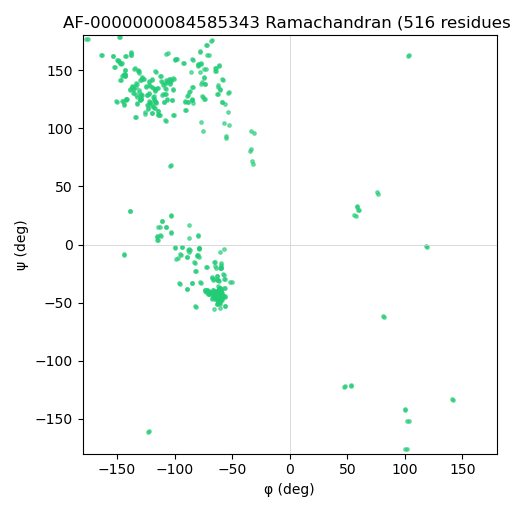1 240 ? -1.1 27.312 -7.59 1 97.44 240 ALA B C 1
ATOM 3884 O O . ALA B 1 240 ? -2.01 28 -8.062 1 97.44 240 ALA B O 1
ATOM 3885 N N . ASN B 1 241 ? -0.656 26.172 -8.094 1 97.06 241 ASN B N 1
ATOM 3886 C CA . ASN B 1 241 ? -1.366 25.594 -9.234 1 97.06 241 ASN B CA 1
ATOM 3887 C C . ASN B 1 241 ? -2.82 25.281 -8.883 1 97.06 241 ASN B C 1
ATOM 3889 O O . ASN B 1 241 ? -3.721 25.547 -9.68 1 97.06 241 ASN B O 1
ATOM 3893 N N . ALA B 1 242 ? -3.035 24.734 -7.746 1 97.5 242 ALA B N 1
ATOM 3894 C CA . ALA B 1 242 ? -4.387 24.406 -7.293 1 97.5 242 ALA B CA 1
ATOM 3895 C C . ALA B 1 242 ? -5.23 25.672 -7.152 1 97.5 242 ALA B C 1
ATOM 3897 O O . ALA B 1 242 ? -6.391 25.703 -7.566 1 97.5 242 ALA B O 1
ATOM 3898 N N . GLN B 1 243 ? -4.656 26.672 -6.574 1 97.44 243 GLN B N 1
ATOM 3899 C CA . GLN B 1 243 ? -5.348 27.953 -6.41 1 97.44 243 GLN B CA 1
ATOM 3900 C C . GLN B 1 243 ? -5.727 28.547 -7.766 1 97.44 243 GLN B C 1
ATOM 3902 O O . GLN B 1 243 ? -6.867 28.969 -7.965 1 97.44 243 GLN B O 1
ATOM 3907 N N . SER B 1 244 ? -4.77 28.562 -8.688 1 97 244 SER B N 1
ATOM 3908 C CA . SER B 1 244 ? -4.984 29.141 -10.008 1 97 244 SER B CA 1
ATOM 3909 C C . SER B 1 244 ? -6.07 28.391 -10.773 1 97 244 SER B C 1
ATOM 3911 O O . SER B 1 244 ? -6.809 28.984 -11.562 1 97 244 SER B O 1
ATOM 3913 N N . ALA B 1 245 ? -6.168 27.109 -10.477 1 96.81 245 ALA B N 1
ATOM 3914 C CA . ALA B 1 245 ? -7.125 26.25 -11.18 1 96.81 245 ALA B CA 1
ATOM 3915 C C . ALA B 1 245 ? -8.492 26.297 -10.5 1 96.81 245 ALA B C 1
ATOM 3917 O O . ALA B 1 245 ? -9.453 25.703 -10.992 1 96.81 245 ALA B O 1
ATOM 3918 N N . GLY B 1 246 ? -8.562 26.953 -9.438 1 96.06 246 GLY B N 1
ATOM 3919 C CA . GLY B 1 246 ? -9.836 27.078 -8.734 1 96.06 246 GLY B CA 1
ATOM 3920 C C . GLY B 1 246 ? -10.211 25.828 -7.961 1 96.06 246 GLY B C 1
ATOM 3921 O O . GLY B 1 246 ? -11.344 25.359 -8.047 1 96.06 246 GLY B O 1
ATOM 3922 N N . ALA B 1 247 ? -9.203 25.266 -7.266 1 96.62 247 ALA B N 1
ATOM 3923 C CA . ALA B 1 247 ? -9.484 24.078 -6.449 1 96.62 247 ALA B CA 1
ATOM 3924 C C . ALA B 1 247 ? -10.492 24.406 -5.352 1 96.62 247 ALA B C 1
ATOM 3926 O O . ALA B 1 247 ? -10.305 25.359 -4.59 1 96.62 247 ALA B O 1
ATOM 3927 N N . ALA B 1 248 ? -11.5 23.641 -5.238 1 96.25 248 ALA B N 1
ATOM 3928 C CA . ALA B 1 248 ? -12.516 23.844 -4.207 1 96.25 248 ALA B CA 1
ATOM 3929 C C . ALA B 1 248 ? -12.141 23.094 -2.928 1 96.25 248 ALA B C 1
ATOM 3931 O O . ALA B 1 248 ? -12.367 23.594 -1.822 1 96.25 248 ALA B O 1
ATOM 3932 N N . GLU B 1 249 ? -11.594 21.922 -3.109 1 95.94 249 GLU B N 1
ATOM 3933 C CA . GLU B 1 249 ? -11.227 21.094 -1.971 1 95.94 249 GLU B CA 1
ATOM 3934 C C . GLU B 1 249 ? -9.953 21.594 -1.305 1 95.94 249 GLU B C 1
ATOM 3936 O O . GLU B 1 249 ? -9.016 22.031 -1.985 1 95.94 249 GLU B O 1
ATOM 3941 N N . SER B 1 250 ? -9.953 21.562 0.028 1 97.81 250 SER B N 1
ATOM 3942 C CA . SER B 1 250 ? -8.758 21.953 0.771 1 97.81 250 SER B CA 1
ATOM 3943 C C . SER B 1 250 ? -7.602 21 0.506 1 97.81 250 SER B C 1
ATOM 3945 O O . SER B 1 250 ? -7.82 19.828 0.222 1 97.81 250 SER B O 1
ATOM 3947 N N . ILE B 1 251 ? -6.379 21.531 0.559 1 98.38 251 ILE B N 1
ATOM 3948 C CA . ILE B 1 251 ? -5.168 20.75 0.342 1 98.38 251 ILE B CA 1
ATOM 3949 C C . ILE B 1 251 ? -4.18 21 1.481 1 98.38 251 ILE B C 1
ATOM 3951 O O . ILE B 1 251 ? -3.881 22.141 1.811 1 98.38 251 ILE B O 1
ATOM 3955 N N . THR B 1 252 ? -3.727 20 2.133 1 98.81 252 THR B N 1
ATOM 3956 C CA . THR B 1 252 ? -2.674 20.047 3.141 1 98.81 252 THR B CA 1
ATOM 3957 C C . THR B 1 252 ? -1.518 19.125 2.76 1 98.81 252 THR B C 1
ATOM 3959 O O . THR B 1 252 ? -1.731 17.953 2.408 1 98.81 252 THR B O 1
ATOM 3962 N N . LEU B 1 253 ? -0.351 19.656 2.809 1 98.81 253 LEU B N 1
ATOM 3963 C CA . LEU B 1 253 ? 0.871 18.953 2.459 1 98.81 253 LEU B CA 1
ATOM 3964 C C . LEU B 1 253 ? 1.854 18.953 3.625 1 98.81 253 LEU B C 1
ATOM 3966 O O . LEU B 1 253 ? 1.964 19.938 4.352 1 98.81 253 LEU B O 1
ATOM 3970 N N . ILE B 1 254 ? 2.52 17.891 3.85 1 98.88 254 ILE B N 1
ATOM 3971 C CA . ILE B 1 254 ? 3.707 17.812 4.691 1 98.88 254 ILE B CA 1
ATOM 3972 C C . ILE B 1 254 ? 4.871 17.219 3.898 1 98.88 254 ILE B C 1
ATOM 3974 O O . ILE B 1 254 ? 4.715 16.203 3.225 1 98.88 254 ILE B O 1
ATOM 3978 N N . GLY B 1 255 ? 6 17.859 3.893 1 98.62 255 GLY B N 1
ATOM 3979 C CA . GLY B 1 255 ? 7.141 17.359 3.152 1 98.62 255 GLY B CA 1
ATOM 3980 C C . GLY B 1 255 ? 8.469 17.641 3.832 1 98.62 255 GLY B C 1
ATOM 3981 O O . GLY B 1 255 ? 8.609 18.641 4.531 1 98.62 255 GLY B O 1
ATOM 3982 N N . TRP B 1 256 ? 9.406 16.781 3.736 1 98.06 256 TRP B N 1
ATOM 3983 C CA . TRP B 1 256 ? 10.766 17.062 4.207 1 98.06 256 TRP B CA 1
ATOM 3984 C C . TRP B 1 256 ? 11.789 16.234 3.436 1 98.06 256 TRP B C 1
ATOM 3986 O O . TRP B 1 256 ? 11.422 15.328 2.678 1 98.06 256 TRP B O 1
ATOM 3996 N N . GLU B 1 257 ? 12.977 16.688 3.547 1 95.62 257 GLU B N 1
ATOM 3997 C CA . GLU B 1 257 ? 14.117 16.031 2.908 1 95.62 257 GLU B CA 1
ATOM 3998 C C . GLU B 1 257 ? 14.984 15.305 3.932 1 95.62 257 GLU B C 1
ATOM 4000 O O . GLU B 1 257 ? 15.148 15.781 5.059 1 95.62 257 GLU B O 1
ATOM 4005 N N . ILE B 1 258 ? 15.484 14.133 3.568 1 94.38 258 ILE B N 1
ATOM 4006 C CA . ILE B 1 258 ? 16.391 13.359 4.41 1 94.38 258 ILE B CA 1
ATOM 4007 C C . ILE B 1 258 ? 17.562 12.859 3.576 1 94.38 258 ILE B C 1
ATOM 4009 O O . ILE B 1 258 ? 17.375 12.375 2.457 1 94.38 258 ILE B O 1
ATOM 4013 N N . HIS B 1 259 ? 18.703 12.992 4.145 1 92.81 259 HIS B N 1
ATOM 4014 C CA . HIS B 1 259 ? 19.906 12.484 3.488 1 92.81 259 HIS B CA 1
ATOM 4015 C C . HIS B 1 259 ? 20.422 11.219 4.168 1 92.81 259 HIS B C 1
ATOM 4017 O O . HIS B 1 259 ? 20.609 11.203 5.383 1 92.81 259 HIS B O 1
ATOM 4023 N N . ILE B 1 260 ? 20.562 10.195 3.396 1 90.25 260 ILE B N 1
ATOM 4024 C CA . ILE B 1 260 ? 21.062 8.922 3.902 1 90.25 260 ILE B CA 1
ATOM 4025 C C . ILE B 1 260 ? 22.422 8.617 3.291 1 90.25 260 ILE B C 1
ATOM 4027 O O . ILE B 1 260 ? 22.609 8.75 2.08 1 90.25 260 ILE B O 1
#

Radius of gyration: 22.84 Å; Cα contacts (8 Å, |Δi|>4): 1294; chains: 2; bounding box: 43×70×64 Å

Organism: NCBI:txid361277

Solvent-accessible surface area (backbone atoms only — not comparable to full-atom values): 25848 Å² total; per-residue (Å²): 132,77,80,70,81,69,67,47,78,50,75,50,41,19,82,82,60,36,42,61,72,34,77,42,78,45,77,54,89,78,34,37,40,35,40,29,9,13,20,51,95,57,68,22,86,63,21,28,38,28,40,37,38,39,36,50,96,59,33,40,38,41,34,46,24,42,26,41,98,33,40,50,20,27,51,50,52,50,49,59,49,58,75,40,40,67,61,51,50,60,40,59,68,42,58,61,42,57,13,55,55,49,48,52,52,48,52,52,48,48,59,61,30,67,67,48,45,59,52,25,52,69,32,54,34,31,12,23,39,29,40,37,37,36,38,78,60,32,39,36,40,41,34,24,10,46,39,44,40,34,51,46,56,82,56,89,78,61,84,57,47,39,45,58,61,47,43,33,84,79,12,27,40,14,50,67,30,19,68,74,44,69,64,51,31,36,33,36,37,32,41,73,60,59,85,37,66,35,35,43,37,40,32,30,52,28,58,46,68,25,66,88,40,69,43,65,40,54,69,43,39,51,56,56,48,62,74,39,88,47,68,69,59,40,51,50,49,55,47,50,51,35,59,77,48,45,13,31,54,38,30,46,36,43,36,38,71,48,78,83,131,78,80,71,80,68,68,46,78,48,76,51,41,18,81,82,59,36,42,60,71,32,78,44,78,46,77,54,91,78,35,37,39,35,40,29,7,14,20,51,93,56,69,22,84,63,21,30,39,27,39,37,39,38,35,48,93,59,32,40,40,41,32,45,23,42,24,40,99,34,42,49,19,27,52,49,53,50,49,57,49,57,74,40,41,65,61,52,49,58,40,60,67,42,58,60,43,58,14,56,54,47,48,51,53,48,52,53,49,50,59,61,30,66,68,49,45,58,53,27,52,70,33,54,32,31,12,21,40,28,41,37,36,39,38,79,61,34,38,35,40,44,34,25,10,48,39,45,39,33,52,47,56,80,57,88,79,62,81,60,48,38,46,57,62,50,41,33,83,81,13,28,39,15,51,66,30,18,68,75,44,70,65,50,33,36,34,36,38,33,41,74,60,58,83,36,66,35,34,43,37,37,32,30,50,28,58,44,66,25,65,90,39,67,43,63,42,54,68,45,39,49,56,57,47,65,74,39,88,47,69,71,59,40,51,50,48,54,47,49,51,36,58,75,49,45,13,30,53,39,29,46,35,40,34,38,70,47,78,86

Sequence (520 aa):
MEALEQMYNYSWNGEMKSYLDQVDLSGYQHVWIGRFGGSIAHGAYKNENACLILTGADWELAVVMGAQHTVESAAFIADSLILRQRKITETLDEDVSSAIKKIDSFLMSMFNSVRFRSTAAKVNGNASCLIAVRKEGYLYWLSIGENSLYHLVPSPHHYNSVQLNQQNSSGKIGADNTFDQAVPVFNMGSVPLSSGTNHILLSTIGLQCFPVSPYKSASRLQRAFSKSDDMPHFMQTMLANAQSAGAAESITLIGWEIHIMEALEQMYNYSWNGEMKSYLDQVDLSGYQHVWIGRFGGSIAHGAYKNENACLILTGADWELAVVMGAQHTVESAAFIADSLILRQRKITETLDEDVSSAIKKIDSFLMSMFNSVRFRSTAAKVNGNASCLIAVRKEGYLYWLSIGENSLYHLVPSPHHYNSVQLNQQNSSGKIGADNTFDQAVPVFNMGSVPLSSGTNHILLSTIGLQCFPVSPYKSASRLQRAFSKSDDMPHFMQTMLANAQSAGAAESITLIGWEIHI